Protein AF-0000000076696256 (afdb_homodimer)

pLDDT: mean 85.43, std 20.82, range [29.66, 98.88]

Nearest PDB structures (foldseek):
  5w3t-assembly2_B  TM=3.348E-01  e=4.240E-01  Ralstonia solanacearum
  6h4n-assembly1_x  TM=3.487E-01  e=5.397E-01  Escherichia coli BW25113
  4ckn-assembly2_D  TM=2.784E-01  e=2.057E-01  Leishmania major
  5w40-assembly1_A  TM=2.995E-01  e=5.732E-01  Ralstonia solanacearum
  5haf-assembly1_A  TM=2.345E-01  e=8.742E-01  Salmonella enterica subsp. enterica serovar Typhimurium

Radius of gyration: 21.68 Å; Cα contacts (8 Å, |Δi|>4): 901; chains: 2; bounding box: 63×54×52 Å

Organism: Amanita muscaria (strain Koide BX008) (NCBI:txid946122)

Sequence (458 aa):
MATLDAPAQMPPELQLEQPPTVNNLIAQINDWIIYHLLRTLESDIHYENQLYGPISSFLTSIFPSRRRYMLIPQAIFRRTMSDSEVAEDLANVSIGSTGAFHESRDFAGVEHFKQFPDFVTVKVTPQPGIDRDHHIVCVVEVKRNNDTEAKAVEQMEAYMEQAANLPKREESLRGYLVMGNMVRTFWLQDDGEGVEVKIAEQAFAMSAPGDQFTRELCEISIRNWNYQSMATLDAPAQMPPELQLEQPPTVNNLIAQINDWIIYHLLRTLESDIHYENQLYGPISSFLTSIFPSRRRYMLIPQAIFRRTMSDSEVAEDLANVSIGSTGAFHESRDFAGVEHFKQFPDFVTVKVTPQPGIDRDHHIVCVVEVKRNNDTEAKAVEQMEAYMEQAANLPKREESLRGYLVMGNMVRTFWLQDDGEGVEVKIAEQAFAMSAPGDQFTRELCEISIRNWNYQS

Solvent-accessible surface area (backbone atoms only — not comparable to full-atom values): 25008 Å² total; per-residue (Å²): 128,67,53,58,41,46,81,79,52,87,50,80,76,83,74,79,66,87,62,65,53,57,67,56,47,52,62,64,39,56,42,52,50,51,30,50,35,53,27,52,58,71,31,91,67,87,49,53,47,73,49,36,25,42,48,46,49,48,49,46,51,54,39,41,57,94,56,33,29,38,58,16,51,43,27,77,47,64,56,51,54,55,74,76,60,41,70,80,49,57,93,38,45,51,70,39,44,42,69,29,43,26,78,41,78,78,64,79,68,80,76,77,56,66,40,61,47,49,30,32,35,22,39,56,34,92,47,86,70,57,57,50,43,36,34,38,53,36,39,38,36,77,38,56,47,60,87,55,43,71,61,49,49,52,52,51,50,50,52,48,51,49,50,68,63,39,77,37,46,46,77,65,30,38,32,37,42,33,25,46,54,33,35,33,46,33,32,38,43,70,76,85,88,48,77,42,80,44,67,54,91,60,65,43,52,44,51,35,84,80,23,56,59,60,51,53,53,32,47,50,35,44,77,47,42,66,70,69,126,129,68,54,59,40,46,81,80,52,86,50,79,78,84,75,79,65,86,61,66,54,59,69,58,47,51,62,63,38,56,41,53,50,50,30,50,34,52,27,52,56,71,31,89,68,87,47,52,48,74,49,35,27,44,50,46,48,48,49,46,50,55,40,41,56,93,56,34,30,39,57,17,51,42,26,78,48,64,57,51,54,52,74,77,59,36,69,80,48,53,92,46,39,55,67,38,47,47,70,30,44,28,78,42,75,79,66,78,79,77,70,80,58,68,40,60,49,50,31,32,35,24,38,55,31,91,47,85,70,58,57,50,42,37,33,36,53,35,39,37,37,76,37,59,47,60,88,54,43,70,61,50,48,51,51,51,49,52,52,51,51,48,52,66,66,39,80,38,45,45,78,64,30,38,34,35,42,32,24,47,54,32,36,33,46,32,32,37,42,71,77,86,88,49,78,42,79,44,66,53,90,59,64,43,54,44,50,34,83,80,23,56,61,61,50,52,52,32,48,51,36,43,76,48,44,65,67,71,122

Secondary structure (DSSP, 8-state):
---TTS---PPPPPPP-PPPPHHHHHHHS-HHHHHHHHHHHHS---SGGGGHHHHHHHHHHHS-GGGTEEEEET--B-----HHHHHH--TT-EE-TTS-EEPPTTS-S-GGG-B--SEEEEEE---STT---EEEEEEEEEESSSTTHHHHHHHHHHHHHHHHT-SSEEEEEEEEEEETTEEEEEEEEE-SS-EEEEE-SS-EETTSTT-HHHHHHHHHHHHTTT---/---TTS---PPPPPPP-PPPPHHHHHHHS-HHHHHHHHHHHHS---SGGGGHHHHHHHHHHHS-GGGTEEEEET--EE----HHHHHHS-TT--B-TTS-BPPPTT--S--TTEE--SEEEEEE---STT---EEEEEEEEEESSSTTHHHHHHHHHHHHHHHHT-SSEEEEEEEEEEETTEEEEEEEEE-SS-EEEEE-SS-EETTSTT-HHHHHHHHHHHHTTT---

Foldseek 3Di:
DDDPVDPDDDDDAQDDDQFDDLVVLVVQQDPVLVVVLVVLLVDDDPDQVSNLVSVVSLLCSLQPCSLQKDKDAQDKQAAQDPPVVCVVPVVAQDQDLLRGTHGGPPPVDPCVQIAGQGIWMWHWADDPDDHTHTATLETEHEAQACPPVVVLVVSQQSVVVSVQNGDRYDQFYKYWYHGRQKIKIWTWDDPPVGIHIDTDPDIDGCPDPPNVVSSVSNVSSRVCSNPHD/DDDPVDPDDDDDAQDDDQFDDLVVLVVQQDPVLVVVLVVQLVDDDPDQVSNLVSVVSLLCSLQPCSLQKDKDAQDKQAAQDPPVRCVVQVVAFPQDLLRGGHRHPPPPPPCVQIAGQGIWMWHWADDPDDHTHTATLETEHTAQACPPVVVLVVSVQSVVVSVQNGDRYDQFYKYWYHGRQKIKIWTWDDPPVGIHIDTDPDIDGCPDPPNVVSSVSNVSSRVCSNPRD

Structure (mmCIF, N/CA/C/O backbone):
data_AF-0000000076696256-model_v1
#
loop_
_entity.id
_entity.type
_entity.pdbx_description
1 polymer 'Uncharacterized protein'
#
loop_
_atom_site.group_PDB
_atom_site.id
_atom_site.type_symbol
_atom_site.label_atom_id
_atom_site.label_alt_id
_atom_site.label_comp_id
_atom_site.label_asym_id
_atom_site.label_entity_id
_atom_site.label_seq_id
_atom_site.pdbx_PDB_ins_code
_atom_site.Cartn_x
_atom_site.Cartn_y
_atom_site.Cartn_z
_atom_site.occupancy
_atom_site.B_iso_or_equiv
_atom_site.auth_seq_id
_atom_site.auth_comp_id
_atom_site.auth_asym_id
_atom_site.auth_atom_id
_atom_site.pdbx_PDB_model_num
ATOM 1 N N . MET A 1 1 ? -11.414 -19.406 11.258 1 82.38 1 MET A N 1
ATOM 2 C CA . MET A 1 1 ? -10.461 -18.688 10.422 1 82.38 1 MET A CA 1
ATOM 3 C C . MET A 1 1 ? -11.031 -18.453 9.023 1 82.38 1 MET A C 1
ATOM 5 O O . MET A 1 1 ? -11.539 -19.375 8.398 1 82.38 1 MET A O 1
ATOM 9 N N . ALA A 1 2 ? -11.102 -17.234 8.625 1 88.19 2 ALA A N 1
ATOM 10 C CA . ALA A 1 2 ? -11.656 -16.891 7.316 1 88.19 2 ALA A CA 1
ATOM 11 C C . ALA A 1 2 ? -10.68 -17.219 6.199 1 88.19 2 ALA A C 1
ATOM 13 O O . ALA A 1 2 ? -9.469 -17.047 6.352 1 88.19 2 ALA A O 1
ATOM 14 N N . THR A 1 3 ? -11.188 -17.859 5.203 1 94.94 3 THR A N 1
ATOM 15 C CA . THR A 1 3 ? -10.414 -18.125 4 1 94.94 3 THR A CA 1
ATOM 16 C C . THR A 1 3 ? -11.172 -17.672 2.754 1 94.94 3 THR A C 1
ATOM 18 O O . THR A 1 3 ? -12.383 -17.422 2.811 1 94.94 3 THR A O 1
ATOM 21 N N . LEU A 1 4 ? -10.469 -17.562 1.637 1 95.62 4 LEU A N 1
ATOM 22 C CA . LEU A 1 4 ? -11.094 -17.047 0.422 1 95.62 4 LEU A CA 1
ATOM 23 C C . LEU A 1 4 ? -12.016 -18.078 -0.198 1 95.62 4 LEU A C 1
ATOM 25 O O . LEU A 1 4 ? -12.914 -17.734 -0.978 1 95.62 4 LEU A O 1
ATOM 29 N N . ASP A 1 5 ? -11.844 -19.328 0.093 1 95.19 5 ASP A N 1
ATOM 30 C CA . ASP A 1 5 ? -12.617 -20.375 -0.557 1 95.19 5 ASP A CA 1
ATOM 31 C C . ASP A 1 5 ? -13.859 -20.719 0.259 1 95.19 5 ASP A C 1
ATOM 33 O O . ASP A 1 5 ? -14.555 -21.703 -0.037 1 95.19 5 ASP A O 1
ATOM 37 N N . ALA A 1 6 ? -14.078 -20.047 1.334 1 93.44 6 ALA A N 1
ATOM 38 C CA . ALA A 1 6 ? -15.281 -20.219 2.146 1 93.44 6 ALA A CA 1
ATOM 39 C C . ALA A 1 6 ? -16.234 -19.031 1.953 1 93.44 6 ALA A C 1
ATOM 41 O O . ALA A 1 6 ? -15.812 -17.938 1.563 1 93.44 6 ALA A O 1
ATOM 42 N N . PRO A 1 7 ? -17.5 -19.266 2.148 1 90.75 7 PRO A N 1
ATOM 43 C CA . PRO A 1 7 ? -18.422 -18.125 2.094 1 90.75 7 PRO A CA 1
ATOM 44 C C . PRO A 1 7 ? -18.016 -17 3.035 1 90.75 7 PRO A C 1
ATOM 46 O O . PRO A 1 7 ? -17.547 -17.25 4.148 1 90.75 7 PRO A O 1
ATOM 49 N N . ALA A 1 8 ? -18.203 -15.883 2.545 1 89.56 8 ALA A N 1
ATOM 50 C CA . ALA A 1 8 ? -17.844 -14.719 3.346 1 89.56 8 ALA A CA 1
ATOM 51 C C . ALA A 1 8 ? -18.656 -14.672 4.641 1 89.56 8 ALA A C 1
ATOM 53 O O . ALA A 1 8 ? -19.891 -14.773 4.621 1 89.56 8 ALA A O 1
ATOM 54 N N . GLN A 1 9 ? -17.938 -14.562 5.695 1 91.06 9 GLN A N 1
ATOM 55 C CA . GLN A 1 9 ? -18.562 -14.406 7.004 1 91.06 9 GLN A CA 1
ATOM 56 C C . GLN A 1 9 ? -18.25 -13.039 7.609 1 91.06 9 GLN A C 1
ATOM 58 O O . GLN A 1 9 ? -17.094 -12.602 7.578 1 91.06 9 GLN A O 1
ATOM 63 N N . MET A 1 10 ? -19.297 -12.445 8.117 1 94.62 10 MET A N 1
ATOM 64 C CA . MET A 1 10 ? -19.078 -11.164 8.781 1 94.62 10 MET A CA 1
ATOM 65 C C . MET A 1 10 ? -18.047 -11.297 9.891 1 94.62 10 MET A C 1
ATOM 67 O O . MET A 1 10 ? -18.125 -12.188 10.734 1 94.62 10 MET A O 1
ATOM 71 N N . PRO A 1 11 ? -17.094 -10.414 9.812 1 95.31 11 PRO A N 1
ATOM 72 C CA . PRO A 1 11 ? -16.094 -10.469 10.891 1 95.31 11 PRO A CA 1
ATOM 73 C C . PRO A 1 11 ? -16.641 -9.93 12.219 1 95.31 11 PRO A C 1
ATOM 75 O O . PRO A 1 11 ? -17.625 -9.203 12.234 1 95.31 11 PRO A O 1
ATOM 78 N N . PRO A 1 12 ? -15.977 -10.336 13.32 1 93.56 12 PRO A N 1
ATOM 79 C CA . PRO A 1 12 ? -16.375 -9.758 14.602 1 93.56 12 PRO A CA 1
ATOM 80 C C . PRO A 1 12 ? -16.219 -8.242 14.641 1 93.56 12 PRO A C 1
ATOM 82 O O . PRO A 1 12 ? -15.43 -7.68 13.875 1 93.56 12 PRO A O 1
ATOM 85 N N . GLU A 1 13 ? -16.984 -7.633 15.484 1 94.31 13 GLU A N 1
ATOM 86 C CA . GLU A 1 13 ? -16.859 -6.191 15.68 1 94.31 13 GLU A CA 1
ATOM 87 C C . GLU A 1 13 ? -15.469 -5.824 16.203 1 94.31 13 GLU A C 1
ATOM 89 O O . GLU A 1 13 ? -14.844 -6.605 16.922 1 94.31 13 GLU A O 1
ATOM 94 N N . LEU A 1 14 ? -15.078 -4.676 15.789 1 96.5 14 LEU A N 1
ATOM 95 C CA . LEU A 1 14 ? -13.805 -4.172 16.297 1 96.5 14 LEU A CA 1
ATOM 96 C C . LEU A 1 14 ? -13.875 -3.98 17.812 1 96.5 14 LEU A C 1
ATOM 98 O O . LEU A 1 14 ? -14.734 -3.256 18.312 1 96.5 14 LEU A O 1
ATOM 102 N N . GLN A 1 15 ? -13 -4.613 18.484 1 95.75 15 GLN A N 1
ATOM 103 C CA . GLN A 1 15 ? -12.961 -4.457 19.938 1 95.75 15 GLN A CA 1
ATOM 104 C C . GLN A 1 15 ? -12.359 -3.109 20.328 1 95.75 15 GLN A C 1
ATOM 106 O O . GLN A 1 15 ? -11.289 -2.738 19.859 1 95.75 15 GLN A O 1
ATOM 111 N N . LEU A 1 16 ? -13.086 -2.441 21.188 1 96.69 16 LEU A N 1
ATOM 112 C CA . LEU A 1 16 ? -12.555 -1.174 21.688 1 96.69 16 LEU A CA 1
ATOM 113 C C . LEU A 1 16 ? -11.32 -1.399 22.547 1 96.69 16 LEU A C 1
ATOM 115 O O . LEU A 1 16 ? -11.273 -2.342 23.344 1 96.69 16 LEU A O 1
ATOM 119 N N . GLU A 1 17 ? -10.312 -0.652 22.297 1 97.12 17 GLU A N 1
ATOM 120 C CA . GLU A 1 17 ? -9.102 -0.668 23.109 1 97.12 17 GLU A CA 1
ATOM 121 C C . GLU A 1 17 ? -8.625 0.749 23.422 1 97.12 17 GLU A C 1
ATOM 123 O O . GLU A 1 17 ? -9.016 1.701 22.75 1 97.12 17 GLU A O 1
ATOM 128 N N . GLN A 1 18 ? -7.953 0.871 24.578 1 98.12 18 GLN A N 1
ATOM 129 C CA . GLN A 1 18 ? -7.293 2.146 24.844 1 98.12 18 GLN A CA 1
ATOM 130 C C . GLN A 1 18 ? -6.27 2.461 23.75 1 98.12 18 GLN A C 1
ATOM 132 O O . GLN A 1 18 ? -5.344 1.681 23.516 1 98.12 18 GLN A O 1
ATOM 137 N N . PRO A 1 19 ? -6.449 3.5 23.078 1 98.06 19 PRO A N 1
ATOM 138 C CA . PRO A 1 19 ? -5.457 3.838 22.047 1 98.06 19 PRO A CA 1
ATOM 139 C C . PRO A 1 19 ? -4.062 4.051 22.641 1 98.06 19 PRO A C 1
ATOM 141 O O . PRO A 1 19 ? -3.926 4.426 23.797 1 98.06 19 PRO A O 1
ATOM 144 N N . PRO A 1 20 ? -3.072 3.809 21.891 1 98.38 20 PRO A N 1
ATOM 145 C CA . PRO A 1 20 ? -1.717 4.148 22.328 1 98.38 20 PRO A CA 1
ATOM 146 C C . PRO A 1 20 ? -1.479 5.652 22.391 1 98.38 20 PRO A C 1
ATOM 148 O O . PRO A 1 20 ? -2.258 6.434 21.844 1 98.38 20 PRO A O 1
ATOM 151 N N . THR A 1 21 ? -0.471 5.992 23.203 1 98.38 21 THR A N 1
ATOM 152 C CA . THR A 1 21 ? 0.003 7.367 23.078 1 98.38 21 THR A CA 1
ATOM 153 C C . THR A 1 21 ? 0.728 7.578 21.75 1 98.38 21 THR A C 1
ATOM 155 O O . THR A 1 21 ? 1.11 6.617 21.094 1 98.38 21 THR A O 1
ATOM 158 N N . VAL A 1 22 ? 0.918 8.781 21.375 1 98.31 22 VAL A N 1
ATOM 159 C CA . VAL A 1 22 ? 1.646 9.117 20.156 1 98.31 22 VAL A CA 1
ATOM 160 C C . VAL A 1 22 ? 3.039 8.492 20.188 1 98.31 22 VAL A C 1
ATOM 162 O O . VAL A 1 22 ? 3.457 7.824 19.234 1 98.31 22 VAL A O 1
ATOM 165 N N . ASN A 1 23 ? 3.713 8.609 21.312 1 97.44 23 ASN A N 1
ATOM 166 C CA . ASN A 1 23 ? 5.062 8.078 21.453 1 97.44 23 ASN A CA 1
ATOM 167 C C . ASN A 1 23 ? 5.082 6.559 21.344 1 97.44 23 ASN A C 1
ATOM 169 O O . ASN A 1 23 ? 5.992 5.988 20.734 1 97.44 23 ASN A O 1
ATOM 173 N N . ASN A 1 24 ? 4.09 5.914 21.922 1 97.81 24 ASN A N 1
ATOM 174 C CA . ASN A 1 24 ? 4.012 4.461 21.844 1 97.81 24 ASN A CA 1
ATOM 175 C C . ASN A 1 24 ? 3.783 3.984 20.406 1 97.81 24 ASN A C 1
ATOM 177 O O . ASN A 1 24 ? 4.34 2.967 20 1 97.81 24 ASN A O 1
ATOM 181 N N . LEU A 1 25 ? 2.969 4.73 19.688 1 98.25 25 LEU A N 1
ATOM 182 C CA . LEU A 1 25 ? 2.707 4.352 18.297 1 98.25 25 LEU A CA 1
ATOM 183 C C . LEU A 1 25 ? 3.947 4.551 17.438 1 98.25 25 LEU A C 1
ATOM 185 O O . LEU A 1 25 ? 4.277 3.697 16.609 1 98.25 25 LEU A O 1
ATOM 189 N N . ILE A 1 26 ? 4.648 5.656 17.656 1 97.88 26 ILE A N 1
ATOM 190 C CA . ILE A 1 26 ? 5.891 5.898 16.938 1 97.88 26 ILE A CA 1
ATOM 191 C C . ILE A 1 26 ? 6.883 4.777 17.234 1 97.88 26 ILE A C 1
ATOM 193 O O . ILE A 1 26 ? 7.559 4.289 16.312 1 97.88 26 ILE A O 1
ATOM 197 N N . ALA A 1 27 ? 6.91 4.32 18.438 1 96.81 27 ALA A N 1
ATOM 198 C CA . ALA A 1 27 ? 7.852 3.291 18.859 1 96.81 27 ALA A CA 1
ATOM 199 C C . ALA A 1 27 ? 7.543 1.954 18.203 1 96.81 27 ALA A C 1
ATOM 201 O O . ALA A 1 27 ? 8.383 1.051 18.188 1 96.81 27 ALA A O 1
ATOM 202 N N . GLN A 1 28 ? 6.352 1.831 17.672 1 96.38 28 GLN A N 1
ATOM 203 C CA . GLN A 1 28 ? 5.953 0.58 17.031 1 96.38 28 GLN A CA 1
ATOM 204 C C . GLN A 1 28 ? 6.383 0.543 15.578 1 96.38 28 GLN A C 1
ATOM 206 O O . GLN A 1 28 ? 6.34 -0.51 14.938 1 96.38 28 GLN A O 1
ATOM 211 N N . ILE A 1 29 ? 6.742 1.688 15 1 97.62 29 ILE A N 1
ATOM 212 C CA . ILE A 1 29 ? 7.254 1.702 13.633 1 97.62 29 ILE A CA 1
ATOM 213 C C . ILE A 1 29 ? 8.625 1.035 13.586 1 97.62 29 ILE A C 1
ATOM 215 O O . ILE A 1 29 ? 9.547 1.44 14.305 1 97.62 29 ILE A O 1
ATOM 219 N N . ASN A 1 30 ? 8.773 -0.008 12.789 1 97.12 30 ASN A N 1
ATOM 220 C CA . ASN A 1 30 ? 10.07 -0.683 12.703 1 97.12 30 ASN A CA 1
ATOM 221 C C . ASN A 1 30 ? 11.18 0.28 12.289 1 97.12 30 ASN A C 1
ATOM 223 O O . ASN A 1 30 ? 11 1.076 11.367 1 97.12 30 ASN A O 1
ATOM 227 N N . ASP A 1 31 ? 12.32 0.138 12.852 1 96.94 31 ASP A N 1
ATOM 228 C CA . ASP A 1 31 ? 13.461 1.018 12.594 1 96.94 31 ASP A CA 1
ATOM 229 C C . ASP A 1 31 ? 13.828 1.018 11.117 1 96.94 31 ASP A C 1
ATOM 231 O O . ASP A 1 31 ? 14.188 2.059 10.555 1 96.94 31 ASP A O 1
ATOM 235 N N . TRP A 1 32 ? 13.68 -0.091 10.531 1 96.88 32 TRP A N 1
ATOM 236 C CA . TRP A 1 32 ? 14.141 -0.181 9.148 1 96.88 32 TRP A CA 1
ATOM 237 C C . TRP A 1 32 ? 13.258 0.642 8.227 1 96.88 32 TRP A C 1
ATOM 239 O O . TRP A 1 32 ? 13.711 1.121 7.18 1 96.88 32 TRP A O 1
ATOM 249 N N . ILE A 1 33 ? 11.977 0.777 8.562 1 97.62 33 ILE A N 1
ATOM 250 C CA . ILE A 1 33 ? 11.039 1.557 7.754 1 97.62 33 ILE A CA 1
ATOM 251 C C . ILE A 1 33 ? 11.438 3.029 7.781 1 97.62 33 ILE A C 1
ATOM 253 O O . ILE A 1 33 ? 11.469 3.691 6.738 1 97.62 33 ILE A O 1
ATOM 257 N N . ILE A 1 34 ? 11.797 3.537 8.984 1 97.44 34 ILE A N 1
ATOM 258 C CA . ILE A 1 34 ? 12.25 4.918 9.133 1 97.44 34 ILE A CA 1
ATOM 259 C C . ILE A 1 34 ? 13.562 5.113 8.375 1 97.44 34 ILE A C 1
ATOM 261 O O . ILE A 1 34 ? 13.703 6.07 7.609 1 97.44 34 ILE A O 1
ATOM 265 N N . TYR A 1 35 ? 14.445 4.223 8.547 1 96.69 35 TYR A N 1
ATOM 266 C CA . TYR A 1 35 ? 15.75 4.285 7.887 1 96.69 35 TYR A CA 1
ATOM 267 C C . TYR A 1 35 ? 15.586 4.289 6.371 1 96.69 35 TYR A C 1
ATOM 269 O O . TYR A 1 35 ? 16.188 5.113 5.68 1 96.69 35 TYR A O 1
ATOM 277 N N . HIS A 1 36 ? 14.805 3.359 5.906 1 96.12 36 HIS A N 1
ATOM 278 C CA . HIS A 1 36 ? 14.633 3.199 4.465 1 96.12 36 HIS A CA 1
ATOM 279 C C . HIS A 1 36 ? 13.977 4.43 3.85 1 96.12 36 HIS A C 1
ATOM 281 O O . HIS A 1 36 ? 14.359 4.867 2.764 1 96.12 36 HIS A O 1
ATOM 287 N N . LEU A 1 37 ? 12.961 4.98 4.527 1 96.12 37 LEU A N 1
ATOM 288 C CA . LEU A 1 37 ? 12.32 6.203 4.055 1 96.12 37 LEU A CA 1
ATOM 289 C C . LEU A 1 37 ? 13.328 7.352 3.994 1 96.12 37 LEU A C 1
ATOM 291 O O . LEU A 1 37 ? 13.453 8.016 2.963 1 96.12 37 LEU A O 1
ATOM 295 N N . LEU A 1 38 ? 14.094 7.539 5.039 1 94.94 38 LEU A N 1
ATOM 296 C CA . LEU A 1 38 ? 15.07 8.617 5.102 1 94.94 38 LEU A CA 1
ATOM 297 C C . LEU A 1 38 ? 16.125 8.461 4.004 1 94.94 38 LEU A C 1
ATOM 299 O O . LEU A 1 38 ? 16.438 9.422 3.305 1 94.94 38 LEU A O 1
ATOM 303 N N . ARG A 1 39 ? 16.562 7.285 3.85 1 93.5 39 ARG A N 1
ATOM 304 C CA . ARG A 1 39 ? 17.594 7.039 2.846 1 93.5 39 ARG A CA 1
ATOM 305 C C . ARG A 1 39 ? 17.047 7.262 1.438 1 93.5 39 ARG A C 1
ATOM 307 O O . ARG A 1 39 ? 17.766 7.766 0.566 1 93.5 39 ARG A O 1
ATOM 314 N N . THR A 1 40 ? 15.844 6.828 1.216 1 93 40 THR A N 1
ATOM 315 C CA . THR A 1 40 ? 15.227 7.051 -0.088 1 93 40 THR A CA 1
ATOM 316 C C . THR A 1 40 ? 15.094 8.547 -0.375 1 93 40 THR A C 1
ATOM 318 O O . THR A 1 40 ? 15.398 9 -1.48 1 93 40 THR A O 1
ATOM 321 N N . LEU A 1 41 ? 14.734 9.305 0.605 1 90.12 41 LEU A N 1
ATOM 322 C CA . LEU A 1 41 ? 14.562 10.75 0.449 1 90.12 41 LEU A CA 1
ATOM 323 C C . LEU A 1 41 ? 15.891 11.43 0.161 1 90.12 41 LEU A C 1
ATOM 325 O O . LEU A 1 41 ? 15.93 12.477 -0.494 1 90.12 41 LEU A O 1
ATOM 329 N N . GLU A 1 42 ? 16.906 10.883 0.628 1 88.94 42 GLU A N 1
ATOM 330 C CA . GLU A 1 42 ? 18.25 11.438 0.451 1 88.94 42 GLU A CA 1
ATOM 331 C C . GLU A 1 42 ? 18.828 11.055 -0.904 1 88.94 42 GLU A C 1
ATOM 333 O O . GLU A 1 42 ? 19.812 11.656 -1.358 1 88.94 42 GLU A O 1
ATOM 338 N N . SER A 1 43 ? 18.219 10.07 -1.415 1 86.44 43 SER A N 1
ATOM 339 C CA . SER A 1 43 ? 18.734 9.57 -2.684 1 86.44 43 SER A CA 1
ATOM 340 C C . SER A 1 43 ? 18.266 10.43 -3.852 1 86.44 43 SER A C 1
ATOM 342 O O . SER A 1 43 ? 17.438 11.32 -3.678 1 86.44 43 SER A O 1
ATOM 344 N N . ASP A 1 44 ? 18.938 10.25 -4.965 1 80.12 44 ASP A N 1
ATOM 345 C CA . ASP A 1 44 ? 18.516 10.93 -6.184 1 80.12 44 ASP A CA 1
ATOM 346 C C . ASP A 1 44 ? 17.297 10.258 -6.789 1 80.12 44 ASP A C 1
ATOM 348 O O . ASP A 1 44 ? 17.422 9.32 -7.586 1 80.12 44 ASP A O 1
ATOM 352 N N . ILE A 1 45 ? 16.156 10.75 -6.41 1 82.44 45 ILE A N 1
ATOM 353 C CA . ILE A 1 45 ? 14.891 10.188 -6.875 1 82.44 45 ILE A CA 1
ATOM 354 C C . ILE A 1 45 ? 14.594 10.688 -8.281 1 82.44 45 ILE A C 1
ATOM 356 O O . ILE A 1 45 ? 14.461 11.891 -8.508 1 82.44 45 ILE A O 1
ATOM 360 N N . HIS A 1 46 ? 14.438 9.797 -9.219 1 79.56 46 HIS A N 1
ATOM 361 C CA . HIS A 1 46 ? 14.164 10.148 -10.609 1 79.56 46 HIS A CA 1
ATOM 362 C C . HIS A 1 46 ? 12.688 9.984 -10.938 1 79.56 46 HIS A C 1
ATOM 364 O O . HIS A 1 46 ? 12.156 10.695 -11.797 1 79.56 46 HIS A O 1
ATOM 370 N N . TYR A 1 47 ? 12.156 9 -10.266 1 82.62 47 TYR A N 1
ATOM 371 C CA . TYR A 1 47 ? 10.742 8.711 -10.492 1 82.62 47 TYR A CA 1
ATOM 372 C C . TYR A 1 47 ? 9.953 8.797 -9.195 1 82.62 47 TYR A C 1
ATOM 374 O O . TYR A 1 47 ? 10.367 8.25 -8.172 1 82.62 47 TYR A O 1
ATOM 382 N N . GLU A 1 48 ? 8.867 9.406 -9.281 1 89.94 48 GLU A N 1
ATOM 383 C CA . GLU A 1 48 ? 7.992 9.57 -8.125 1 89.94 48 GLU A CA 1
ATOM 384 C C . GLU A 1 48 ? 7.613 8.219 -7.527 1 89.94 48 GLU A C 1
ATOM 386 O O . GLU A 1 48 ? 7.527 8.078 -6.305 1 89.94 48 GLU A O 1
ATOM 391 N N . ASN A 1 49 ? 7.492 7.23 -8.359 1 89.38 49 ASN A N 1
ATOM 392 C CA . ASN A 1 49 ? 7.07 5.895 -7.953 1 89.38 49 ASN A CA 1
ATOM 393 C C . ASN A 1 49 ? 8.086 5.25 -7.016 1 89.38 49 ASN A C 1
ATOM 395 O O . ASN A 1 49 ? 7.762 4.309 -6.293 1 89.38 49 ASN A O 1
ATOM 399 N N . GLN A 1 50 ? 9.305 5.758 -6.973 1 90.88 50 GLN A N 1
ATOM 400 C CA . GLN A 1 50 ? 10.336 5.227 -6.09 1 90.88 50 GLN A CA 1
ATOM 401 C C . GLN A 1 50 ? 10.016 5.535 -4.629 1 90.88 50 GLN A C 1
ATOM 403 O O . GLN A 1 50 ? 10.578 4.918 -3.721 1 90.88 50 GLN A O 1
ATOM 408 N N . LEU A 1 51 ? 9.117 6.492 -4.453 1 94.69 51 LEU A N 1
ATOM 409 C CA . LEU A 1 51 ? 8.75 6.891 -3.098 1 94.69 51 LEU A CA 1
ATOM 410 C C . LEU A 1 51 ? 7.551 6.098 -2.598 1 94.69 51 LEU A C 1
ATOM 412 O O . LEU A 1 51 ? 7.258 6.094 -1.4 1 94.69 51 LEU A O 1
ATOM 416 N N . TYR A 1 52 ? 6.895 5.371 -3.471 1 96.12 52 TYR A N 1
ATOM 417 C CA . TYR A 1 52 ? 5.617 4.762 -3.111 1 96.12 52 TYR A CA 1
ATOM 418 C C . TYR A 1 52 ? 5.816 3.633 -2.105 1 96.12 52 TYR A C 1
ATOM 420 O O . TYR A 1 52 ? 5.059 3.514 -1.14 1 96.12 52 TYR A O 1
ATOM 428 N N . GLY A 1 53 ? 6.801 2.811 -2.287 1 97.38 53 GLY A N 1
ATOM 429 C CA . GLY A 1 53 ? 7.074 1.737 -1.343 1 97.38 53 GLY A CA 1
ATOM 430 C C . GLY A 1 53 ? 7.379 2.236 0.057 1 97.38 53 GLY A C 1
ATOM 431 O O . GLY A 1 53 ? 6.672 1.9 1.009 1 97.38 53 GLY A O 1
ATOM 432 N N . PRO A 1 54 ? 8.414 3.109 0.179 1 97.19 54 PRO A N 1
ATOM 433 C CA . PRO A 1 54 ? 8.773 3.641 1.496 1 97.19 54 PRO A CA 1
ATOM 434 C C . PRO A 1 54 ? 7.621 4.375 2.172 1 97.19 54 PRO A C 1
ATOM 436 O O . PRO A 1 54 ? 7.383 4.188 3.367 1 97.19 54 PRO A O 1
ATOM 439 N N . ILE A 1 55 ? 6.844 5.105 1.415 1 97.88 55 ILE A N 1
ATOM 440 C CA . ILE A 1 55 ? 5.75 5.871 1.998 1 97.88 55 ILE A CA 1
ATOM 441 C C . ILE A 1 55 ? 4.609 4.93 2.383 1 97.88 55 ILE A C 1
ATOM 443 O O . ILE A 1 55 ? 4.012 5.074 3.453 1 97.88 55 ILE A O 1
ATOM 447 N N . SER A 1 56 ? 4.352 3.965 1.537 1 98.06 56 SER A N 1
ATOM 448 C CA . SER A 1 56 ? 3.316 2.986 1.847 1 98.06 56 SER A CA 1
ATOM 449 C C . SER A 1 56 ? 3.639 2.227 3.129 1 98.06 56 SER A C 1
ATOM 451 O O . SER A 1 56 ? 2.771 2.055 3.988 1 98.06 56 SER A O 1
ATOM 453 N N . SER A 1 57 ? 4.859 1.78 3.266 1 98.31 57 SER A N 1
ATOM 454 C CA . SER A 1 57 ? 5.266 1.044 4.457 1 98.31 57 SER A CA 1
ATOM 455 C C . SER A 1 57 ? 5.195 1.924 5.703 1 98.31 57 SER A C 1
ATOM 457 O O . SER A 1 57 ? 4.793 1.464 6.773 1 98.31 57 SER A O 1
ATOM 459 N N . PHE A 1 58 ? 5.598 3.188 5.516 1 98.69 58 PHE A N 1
ATOM 460 C CA . PHE A 1 58 ? 5.547 4.156 6.605 1 98.69 58 PHE A CA 1
ATOM 461 C C . PHE A 1 58 ? 4.109 4.387 7.059 1 98.69 58 PHE A C 1
ATOM 463 O O . PHE A 1 58 ? 3.805 4.281 8.25 1 98.69 58 PHE A O 1
ATOM 470 N N . LEU A 1 59 ? 3.184 4.574 6.172 1 98.81 59 LEU A N 1
ATOM 471 C CA . LEU A 1 59 ? 1.779 4.812 6.488 1 98.81 59 LEU A CA 1
ATOM 472 C C . LEU A 1 59 ? 1.142 3.57 7.102 1 98.81 59 LEU A C 1
ATOM 474 O O . LEU A 1 59 ? 0.422 3.666 8.102 1 98.81 59 LEU A O 1
ATOM 478 N N . THR A 1 60 ? 1.432 2.41 6.57 1 98.56 60 THR A N 1
ATOM 479 C CA . THR A 1 60 ? 0.822 1.181 7.066 1 98.56 60 THR A CA 1
ATOM 480 C C . THR A 1 60 ? 1.298 0.872 8.484 1 98.56 60 THR A C 1
ATOM 482 O O . THR A 1 60 ? 0.572 0.257 9.266 1 98.56 60 THR A O 1
ATOM 485 N N . SER A 1 61 ? 2.494 1.339 8.812 1 98.31 61 SER A N 1
ATOM 486 C CA . SER A 1 61 ? 3.008 1.14 10.164 1 98.31 61 SER A CA 1
ATOM 487 C C . SER A 1 61 ? 2.254 1.997 11.18 1 98.31 61 SER A C 1
ATOM 489 O O . SER A 1 61 ? 2.119 1.619 12.344 1 98.31 61 SER A O 1
ATOM 491 N N . ILE A 1 62 ? 1.771 3.078 10.727 1 98.75 62 ILE A N 1
ATOM 492 C CA . ILE A 1 62 ? 1.104 4.047 11.594 1 98.75 62 ILE A CA 1
ATOM 493 C C . ILE A 1 62 ? -0.391 3.742 11.648 1 98.75 62 ILE A C 1
ATOM 495 O O . ILE A 1 62 ? -1.043 3.992 12.672 1 98.75 62 ILE A O 1
ATOM 499 N N . PHE A 1 63 ? -0.956 3.211 10.578 1 98.75 63 PHE A N 1
ATOM 500 C CA . PHE A 1 63 ? -2.363 2.861 10.438 1 98.75 63 PHE A CA 1
ATOM 501 C C . PHE A 1 63 ? -2.537 1.352 10.32 1 98.75 63 PHE A C 1
ATOM 503 O O . PHE A 1 63 ? -2.691 0.825 9.211 1 98.75 63 PHE A O 1
ATOM 510 N N . PRO A 1 64 ? -2.568 0.667 11.406 1 98 64 PRO A N 1
ATOM 511 C CA . PRO A 1 64 ? -2.475 -0.795 11.391 1 98 64 PRO A CA 1
ATOM 512 C C . PRO A 1 64 ? -3.783 -1.464 10.969 1 98 64 PRO A C 1
ATOM 514 O O . PRO A 1 64 ? -4.859 -1.038 11.391 1 98 64 PRO A O 1
ATOM 517 N N . SER A 1 65 ? -3.697 -2.514 10.273 1 97.5 65 SER A N 1
ATOM 518 C CA . SER A 1 65 ? -4.852 -3.26 9.781 1 97.5 65 SER A CA 1
ATOM 519 C C . SER A 1 65 ? -5.652 -3.861 10.938 1 97.5 65 SER A C 1
ATOM 521 O O . SER A 1 65 ? -6.871 -4.004 10.844 1 97.5 65 SER A 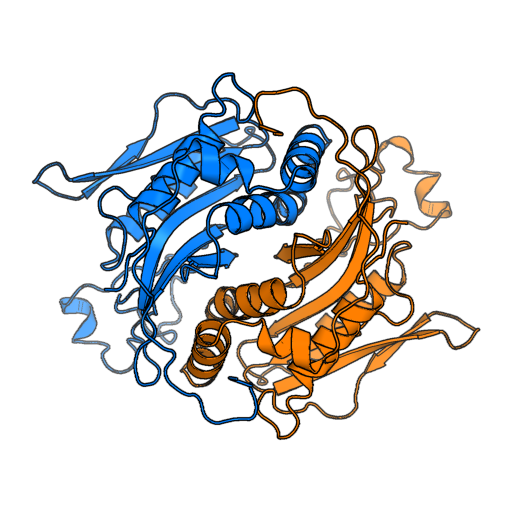O 1
ATOM 523 N N . ARG A 1 66 ? -4.949 -4.184 12.039 1 96.38 66 ARG A N 1
ATOM 524 C CA . ARG A 1 66 ? -5.66 -4.773 13.172 1 96.38 66 ARG A CA 1
ATOM 525 C C . ARG A 1 66 ? -6.723 -3.816 13.711 1 96.38 66 ARG A C 1
ATOM 527 O O . ARG A 1 66 ? -7.633 -4.23 14.43 1 96.38 66 ARG A O 1
ATOM 534 N N . ARG A 1 67 ? -6.559 -2.559 13.375 1 98.12 67 ARG A N 1
ATOM 535 C CA . ARG A 1 67 ? -7.531 -1.551 13.789 1 98.12 67 ARG A CA 1
ATOM 536 C C . ARG A 1 67 ? -8.422 -1.145 12.617 1 98.12 67 ARG A C 1
ATOM 538 O O . ARG A 1 67 ? -9.031 -0.073 12.641 1 98.12 67 ARG A O 1
ATOM 545 N N . ARG A 1 68 ? -8.398 -1.924 11.523 1 98.12 68 ARG A N 1
ATOM 546 C CA . ARG A 1 68 ? -9.273 -1.835 10.359 1 98.12 68 ARG A CA 1
ATOM 547 C C . ARG A 1 68 ? -8.922 -0.625 9.5 1 98.12 68 ARG A C 1
ATOM 549 O O . ARG A 1 68 ? -9.797 -0.038 8.852 1 98.12 68 ARG A O 1
ATOM 556 N N . TYR A 1 69 ? -7.699 -0.189 9.617 1 98.62 69 TYR A N 1
ATOM 557 C CA . TYR A 1 69 ? -7.203 0.765 8.633 1 98.62 69 TYR A CA 1
ATOM 558 C C . TYR A 1 69 ? -6.867 0.069 7.316 1 98.62 69 TYR A C 1
ATOM 560 O O . TYR A 1 69 ? -6.395 -1.07 7.312 1 98.62 69 TYR A O 1
ATOM 568 N N . MET A 1 70 ? -7.133 0.72 6.25 1 98.56 70 MET A N 1
ATOM 569 C CA . MET A 1 70 ? -6.73 0.272 4.918 1 98.56 70 MET A CA 1
ATOM 570 C C . MET A 1 70 ? -6.125 1.421 4.117 1 98.56 70 MET A C 1
ATOM 572 O O . MET A 1 70 ? -6.703 2.508 4.047 1 98.56 70 MET A O 1
ATOM 576 N N . LEU A 1 71 ? -4.918 1.213 3.666 1 98.62 71 LEU A N 1
ATOM 577 C CA . LEU A 1 71 ? -4.301 2.154 2.74 1 98.62 71 LEU A CA 1
ATOM 578 C C . LEU A 1 71 ? -4.695 1.842 1.301 1 98.62 71 LEU A C 1
ATOM 580 O O . LEU A 1 71 ? -4.574 0.699 0.853 1 98.62 71 LEU A O 1
ATOM 584 N N . ILE A 1 72 ? -5.18 2.781 0.615 1 97.69 72 ILE A N 1
ATOM 585 C CA . ILE A 1 72 ? -5.598 2.633 -0.774 1 97.69 72 ILE A CA 1
ATOM 586 C C . ILE A 1 72 ? -4.656 3.418 -1.685 1 97.69 72 ILE A C 1
ATOM 588 O O . ILE A 1 72 ? -4.707 4.648 -1.726 1 97.69 72 ILE A O 1
ATOM 592 N N . PRO A 1 73 ? -3.795 2.729 -2.396 1 96 73 PRO A N 1
ATOM 593 C CA . PRO A 1 73 ? -3.031 3.449 -3.42 1 96 73 PRO A CA 1
ATOM 594 C C . PRO A 1 73 ? -3.889 3.861 -4.613 1 96 73 PRO A C 1
ATOM 596 O O . PRO A 1 73 ? -4.816 3.141 -4.992 1 96 73 PRO A O 1
ATOM 599 N N . GLN A 1 74 ? -3.676 5.027 -5.113 1 91.75 74 GLN A N 1
ATOM 600 C CA . GLN A 1 74 ? -4.379 5.543 -6.285 1 91.75 74 GLN A CA 1
ATOM 601 C C . GLN A 1 74 ? -5.895 5.488 -6.082 1 91.75 74 GLN A C 1
ATOM 603 O O . GLN A 1 74 ? -6.621 4.977 -6.938 1 91.75 74 GLN A O 1
ATOM 608 N N . ALA A 1 75 ? -6.289 5.973 -4.977 1 89.94 75 ALA A N 1
ATOM 609 C CA . ALA A 1 75 ? -7.707 5.957 -4.633 1 89.94 75 ALA A CA 1
ATOM 610 C C . ALA A 1 75 ? -8.516 6.805 -5.613 1 89.94 75 ALA A C 1
ATOM 612 O O . ALA A 1 75 ? -8.008 7.777 -6.168 1 89.94 75 ALA A O 1
ATOM 613 N N . ILE A 1 76 ? -9.727 6.492 -5.703 1 83.06 76 ILE A N 1
ATOM 614 C CA . ILE A 1 76 ? -10.609 7.25 -6.586 1 83.06 76 ILE A CA 1
ATOM 615 C C . ILE A 1 76 ? -11.508 8.172 -5.758 1 83.06 76 ILE A C 1
ATOM 617 O O . ILE A 1 76 ? -12.242 7.703 -4.887 1 83.06 76 ILE A O 1
ATOM 621 N N . PHE A 1 77 ? -11.32 9.461 -6.023 1 77.88 77 PHE A N 1
ATOM 622 C CA . PHE A 1 77 ? -12.273 10.43 -5.508 1 77.88 77 PHE A CA 1
ATOM 623 C C . PHE A 1 77 ? -13.289 10.812 -6.578 1 77.88 77 PHE A C 1
ATOM 625 O O . PHE A 1 77 ? -12.914 11.297 -7.648 1 77.88 77 PHE A O 1
ATOM 632 N N . ARG A 1 78 ? -14.547 10.391 -6.371 1 67.75 78 ARG A N 1
ATOM 633 C CA . ARG A 1 78 ? -15.562 10.75 -7.355 1 67.75 78 ARG A CA 1
ATOM 634 C C . ARG A 1 78 ? -16.5 11.828 -6.816 1 67.75 78 ARG A C 1
ATOM 636 O O . ARG A 1 78 ? -16.766 11.875 -5.613 1 67.75 78 ARG A O 1
ATOM 643 N N . ARG A 1 79 ? -16.781 12.758 -7.715 1 52.41 79 ARG A N 1
ATOM 644 C CA . ARG A 1 79 ? -17.719 13.812 -7.34 1 52.41 79 ARG A CA 1
ATOM 645 C C . ARG A 1 79 ? -19.094 13.234 -7 1 52.41 79 ARG A C 1
ATOM 647 O O . ARG A 1 79 ? -19.578 12.328 -7.684 1 52.41 79 ARG A O 1
ATOM 654 N N . THR A 1 80 ? -19.562 13.516 -5.742 1 45.47 80 THR A N 1
ATOM 655 C CA . THR A 1 80 ? -20.938 13.203 -5.367 1 45.47 80 THR A CA 1
ATOM 656 C C . THR A 1 80 ? -21.922 13.867 -6.324 1 45.47 80 THR A C 1
ATOM 658 O O . THR A 1 80 ? -21.781 15.055 -6.641 1 45.47 80 THR A O 1
ATOM 661 N N . MET A 1 81 ? -22.656 13.117 -7.113 1 39.56 81 MET A N 1
ATOM 662 C CA . MET A 1 81 ? -23.734 13.773 -7.852 1 39.56 81 MET A CA 1
ATOM 663 C C . MET A 1 81 ? -24.734 14.398 -6.898 1 39.56 81 MET A C 1
ATOM 665 O O . MET A 1 81 ? -25 13.867 -5.82 1 39.56 81 MET A O 1
ATOM 669 N N . SER A 1 82 ? -25.156 15.586 -7.012 1 38.62 82 SER A N 1
ATOM 670 C CA . SER A 1 82 ? -26.281 16.219 -6.34 1 38.62 82 SER A CA 1
ATOM 671 C C . SER A 1 82 ? -27.562 15.406 -6.535 1 38.62 82 SER A C 1
ATOM 673 O O . SER A 1 82 ? -27.656 14.594 -7.461 1 38.62 82 SER A O 1
ATOM 675 N N . ASP A 1 83 ? -28.516 15.406 -5.504 1 37.06 83 ASP A N 1
ATOM 676 C CA . ASP A 1 83 ? -29.875 14.883 -5.559 1 37.06 83 ASP A CA 1
ATOM 677 C C . ASP A 1 83 ? -30.469 15.039 -6.957 1 37.06 83 ASP A C 1
ATOM 679 O O . ASP A 1 83 ? -31.156 14.148 -7.441 1 37.06 83 ASP A O 1
ATOM 683 N N . SER A 1 84 ? -30.453 16.188 -7.398 1 37.34 84 SER A N 1
ATOM 684 C CA . SER A 1 84 ? -31.141 16.531 -8.641 1 37.34 84 SER A CA 1
ATOM 685 C C . SER A 1 84 ? -30.562 15.758 -9.82 1 37.34 84 SER A C 1
ATOM 687 O O . SER A 1 84 ? -31.25 15.5 -10.805 1 37.34 84 SER A O 1
ATOM 689 N N . GLU A 1 85 ? -29.281 15.477 -9.75 1 39.06 85 GLU A N 1
ATOM 690 C CA . GLU A 1 85 ? -28.688 14.766 -10.883 1 39.06 85 GLU A CA 1
ATOM 691 C C . GLU A 1 85 ? -28.922 13.258 -10.766 1 39.06 85 GLU A C 1
ATOM 693 O O . GLU A 1 85 ? -28.797 12.531 -11.75 1 39.06 85 GLU A O 1
ATOM 698 N N . VAL A 1 86 ? -29.234 12.742 -9.578 1 38.66 86 VAL A N 1
ATOM 699 C CA . VAL A 1 86 ? -29.609 11.359 -9.273 1 38.66 86 VAL A CA 1
ATOM 700 C C . VAL A 1 86 ? -30.938 11.031 -9.93 1 38.66 86 VAL A C 1
ATOM 702 O O . VAL A 1 86 ? -31.203 9.875 -10.281 1 38.66 86 VAL A O 1
ATOM 705 N N . ALA A 1 87 ? -31.922 11.883 -9.766 1 34.03 87 ALA A N 1
ATOM 706 C CA . ALA A 1 87 ? -33.25 11.594 -10.32 1 34.03 87 ALA A CA 1
ATOM 707 C C . ALA A 1 87 ? -33.125 11.102 -11.758 1 34.03 87 ALA A C 1
ATOM 709 O O . ALA A 1 87 ? -33.906 10.234 -12.18 1 34.03 87 ALA A O 1
ATOM 710 N N . GLU A 1 88 ? -32.469 11.93 -12.531 1 35.59 88 GLU A N 1
ATOM 711 C CA . GLU A 1 88 ? -32.594 11.594 -13.945 1 35.59 88 GLU A CA 1
ATOM 712 C C . GLU A 1 88 ? -31.844 10.305 -14.273 1 35.59 88 GLU A C 1
ATOM 714 O O . GLU A 1 88 ? -32.188 9.609 -15.242 1 35.59 88 GLU A O 1
ATOM 719 N N . ASP A 1 89 ? -30.531 9.992 -13.656 1 33.81 89 ASP A N 1
ATOM 720 C CA . ASP A 1 89 ? -29.75 8.859 -14.148 1 33.81 89 ASP A CA 1
ATOM 721 C C . ASP A 1 89 ? -29.672 7.754 -13.102 1 33.81 89 ASP A C 1
ATOM 723 O O . ASP A 1 89 ? -28.656 7.633 -12.398 1 33.81 89 ASP A O 1
ATOM 727 N N . LEU A 1 90 ? -30.625 7.438 -12.391 1 32.38 90 LEU A N 1
ATOM 728 C CA . LEU A 1 90 ? -30.844 6.387 -11.406 1 32.38 90 LEU A CA 1
ATOM 729 C C . LEU A 1 90 ? -30.125 5.105 -11.805 1 32.38 90 LEU A C 1
ATOM 731 O O . LEU A 1 90 ? -29.641 4.371 -10.945 1 32.38 90 LEU A O 1
ATOM 735 N N . ALA A 1 91 ? -30.359 4.68 -13.016 1 34.38 91 ALA A N 1
ATOM 736 C CA . ALA A 1 91 ? -29.938 3.336 -13.406 1 34.38 91 ALA A CA 1
ATOM 737 C C . ALA A 1 91 ? -28.422 3.18 -13.289 1 34.38 91 ALA A C 1
ATOM 739 O O . ALA A 1 91 ? -27.906 2.059 -13.297 1 34.38 91 ALA A O 1
ATOM 740 N N . ASN A 1 92 ? -27.641 4.32 -13.305 1 32.69 92 ASN A N 1
ATOM 741 C CA . ASN A 1 92 ? -26.203 4.203 -13.477 1 32.69 92 ASN A CA 1
ATOM 742 C C . ASN A 1 92 ? -25.453 4.645 -12.227 1 32.69 92 ASN A C 1
ATOM 744 O O . ASN A 1 92 ? -24.266 4.969 -12.289 1 32.69 92 ASN A O 1
ATOM 748 N N . VAL A 1 93 ? -26.188 5.02 -11.18 1 33.81 93 VAL A N 1
ATOM 749 C CA . VAL A 1 93 ? -25.5 5.613 -10.039 1 33.81 93 VAL A CA 1
ATOM 750 C C . VAL A 1 93 ? -25 4.516 -9.102 1 33.81 93 VAL A C 1
ATOM 752 O O . VAL A 1 93 ? -25.781 3.689 -8.633 1 33.81 93 VAL A O 1
ATOM 755 N N . SER A 1 94 ? -23.734 4.043 -9.297 1 33.84 94 SER A N 1
ATOM 756 C CA . SER A 1 94 ? -23.125 3.08 -8.391 1 33.84 94 SER A CA 1
ATOM 757 C C . SER A 1 94 ? -22.688 3.744 -7.086 1 33.84 94 SER A C 1
ATOM 759 O O . SER A 1 94 ? -22.25 4.895 -7.086 1 33.84 94 SER A O 1
ATOM 761 N N . ILE A 1 95 ? -23.297 3.441 -6.035 1 35.91 95 ILE A N 1
ATOM 762 C CA . ILE A 1 95 ? -22.938 3.859 -4.684 1 35.91 95 ILE A CA 1
ATOM 763 C C . ILE A 1 95 ? -21.469 3.516 -4.41 1 35.91 95 ILE A C 1
ATOM 765 O O . ILE A 1 95 ? -21.078 2.352 -4.488 1 35.91 95 ILE A O 1
ATOM 769 N N . GLY A 1 96 ? -20.625 4.445 -4.473 1 41.03 96 GLY A N 1
ATOM 770 C CA . GLY A 1 96 ? -19.219 4.227 -4.168 1 41.03 96 GLY A CA 1
ATOM 771 C C . GLY A 1 96 ? -18.969 3.895 -2.707 1 41.03 96 GLY A C 1
ATOM 772 O O . GLY A 1 96 ? -19.859 4.066 -1.866 1 41.03 96 GLY A O 1
ATOM 773 N N . SER A 1 97 ? -17.953 3.213 -2.445 1 41.41 97 SER A N 1
ATOM 774 C CA . SER A 1 97 ? -17.547 2.709 -1.136 1 41.41 97 SER A CA 1
ATOM 775 C C . SER A 1 97 ? -17.484 3.832 -0.107 1 41.41 97 SER A C 1
ATOM 777 O O . SER A 1 97 ? -17.484 3.578 1.099 1 41.41 97 SER A O 1
ATOM 779 N N . THR A 1 98 ? -17.328 5.113 -0.567 1 41.69 98 THR A N 1
ATOM 780 C CA . THR A 1 98 ? -17.297 6.25 0.346 1 41.69 98 THR A CA 1
ATOM 781 C C . THR A 1 98 ? -18.703 6.824 0.54 1 41.69 98 THR A C 1
ATOM 783 O O . THR A 1 98 ? -18.875 7.883 1.151 1 41.69 98 THR A O 1
ATOM 786 N N . GLY A 1 99 ? -19.719 6.16 0.09 1 40.06 99 GLY A N 1
ATOM 787 C CA . GLY A 1 99 ? -21.125 6.504 0.297 1 40.06 99 GLY A CA 1
ATOM 788 C C . GLY A 1 99 ? -21.625 7.539 -0.683 1 40.06 99 GLY A C 1
ATOM 789 O O . GLY A 1 99 ? -22.75 8.039 -0.537 1 40.06 99 GLY A O 1
ATOM 790 N N . ALA A 1 100 ? -20.766 7.969 -1.513 1 40.06 100 ALA A N 1
ATOM 791 C CA . ALA A 1 100 ? -21.25 9.016 -2.4 1 40.06 100 ALA A CA 1
ATOM 792 C C . ALA A 1 100 ? -21.828 8.43 -3.684 1 40.06 100 ALA A C 1
ATOM 794 O O . ALA A 1 100 ? -21.422 7.352 -4.121 1 40.06 100 ALA A O 1
ATOM 795 N N . PHE A 1 101 ? -22.891 8.898 -4.145 1 39.06 101 PHE A N 1
ATOM 796 C CA . PHE A 1 101 ? -23.516 8.57 -5.418 1 39.06 101 PHE A CA 1
ATOM 797 C C . PHE A 1 101 ? -22.625 8.977 -6.582 1 39.06 101 PHE A C 1
ATOM 799 O O . PHE A 1 101 ? -22.078 10.086 -6.598 1 39.06 101 PHE A O 1
ATOM 806 N N . HIS A 1 102 ? -22.062 7.996 -7.359 1 46.22 102 HIS A N 1
ATOM 807 C CA . HIS A 1 102 ? -21.156 8.359 -8.438 1 46.22 102 HIS A CA 1
ATOM 808 C C . HIS A 1 102 ? -21.844 8.25 -9.797 1 46.22 102 HIS A C 1
ATOM 810 O O . HIS A 1 102 ? -22.781 7.457 -9.961 1 46.22 102 HIS A O 1
ATOM 816 N N . GLU A 1 103 ? -21.688 9.172 -10.781 1 42.12 103 GLU A N 1
ATOM 817 C CA . GLU A 1 103 ? -22.156 9.172 -12.172 1 42.12 103 GLU A CA 1
ATOM 818 C C . GLU A 1 103 ? -21.75 7.887 -12.883 1 42.12 103 GLU A C 1
ATOM 820 O O . GLU A 1 103 ? -20.625 7.41 -12.734 1 42.12 103 GLU A O 1
ATOM 825 N N . SER A 1 104 ? -22.734 7.16 -13.375 1 36.88 104 SER A N 1
ATOM 826 C CA . SER A 1 104 ? -22.453 5.969 -14.18 1 36.88 104 SER A CA 1
ATOM 827 C C . SER A 1 104 ? -21.562 6.297 -15.367 1 36.88 104 SER A C 1
ATOM 829 O O . SER A 1 104 ? -21.578 7.418 -15.883 1 36.88 104 SER A O 1
ATOM 831 N N . ARG A 1 105 ? -20.812 5.301 -15.859 1 39.75 105 ARG A N 1
ATOM 832 C CA . ARG A 1 105 ? -19.812 5.285 -16.922 1 39.75 105 ARG A CA 1
ATOM 833 C C . ARG A 1 105 ? -20.422 5.695 -18.25 1 39.75 105 ARG A C 1
ATOM 835 O O . ARG A 1 105 ? -19.703 5.902 -19.234 1 39.75 105 ARG A O 1
ATOM 842 N N . ASP A 1 106 ? -21.641 5.438 -18.562 1 34.81 106 ASP A N 1
ATOM 843 C CA . ASP A 1 106 ? -22.094 5.555 -19.953 1 34.81 106 ASP A CA 1
ATOM 844 C C . ASP A 1 106 ? -22 7 -20.438 1 34.81 106 ASP A C 1
ATOM 846 O O . ASP A 1 106 ? -22.375 7.305 -21.578 1 34.81 106 ASP A O 1
ATOM 850 N N . PHE A 1 107 ? -22.172 8.008 -19.703 1 31.75 107 PHE A N 1
ATOM 851 C CA . PHE A 1 107 ? -22 9.266 -20.438 1 31.75 107 PHE A CA 1
ATOM 852 C C . PHE A 1 107 ? -20.578 9.391 -20.953 1 31.75 107 PHE A C 1
ATOM 854 O O . PHE A 1 107 ? -19.625 9.352 -20.188 1 31.75 107 PHE A O 1
ATOM 861 N N . ALA A 1 108 ? -20.281 9.039 -22.062 1 33.53 108 ALA A N 1
ATOM 862 C CA . ALA A 1 108 ? -19.047 9.141 -22.812 1 33.53 108 ALA A CA 1
ATOM 863 C C . ALA A 1 108 ? -18.203 10.312 -22.328 1 33.53 108 ALA A C 1
ATOM 865 O O . ALA A 1 108 ? -17.125 10.586 -22.859 1 33.53 108 ALA A O 1
ATOM 866 N N . GLY A 1 109 ? -18.828 11.5 -22.047 1 32.75 109 GLY A N 1
ATOM 867 C CA . GLY A 1 109 ? -18.031 12.703 -21.969 1 32.75 109 GLY A CA 1
ATOM 868 C C . GLY A 1 109 ? -16.906 12.617 -20.953 1 32.75 109 GLY A C 1
ATOM 869 O O . GLY A 1 109 ? -16.703 11.562 -20.344 1 32.75 109 GLY A O 1
ATOM 870 N N . VAL A 1 110 ? -16.578 13.828 -20.047 1 33.66 110 VAL A N 1
ATOM 871 C CA . VAL A 1 110 ? -15.398 14.352 -19.359 1 33.66 110 VAL A CA 1
ATOM 872 C C . VAL A 1 110 ? -15.086 13.492 -18.141 1 33.66 110 VAL A C 1
ATOM 874 O O . VAL A 1 110 ? -15.852 13.477 -17.172 1 33.66 110 VAL A O 1
ATOM 877 N N . GLU A 1 111 ? -14.641 12.25 -18.203 1 42.66 111 GLU A N 1
ATOM 878 C CA . GLU A 1 111 ? -13.656 11.695 -17.281 1 42.66 111 GLU A CA 1
ATOM 879 C C . GLU A 1 111 ? -12.992 12.789 -16.453 1 42.66 111 GLU A C 1
ATOM 881 O O . GLU A 1 111 ? -12.039 12.523 -15.719 1 42.66 111 GLU A O 1
ATOM 886 N N . HIS A 1 112 ? -13.328 14.031 -16.703 1 45.41 112 HIS A N 1
ATOM 887 C CA . HIS A 1 112 ? -12.703 15.25 -16.203 1 45.41 112 HIS A CA 1
ATOM 888 C C . HIS A 1 112 ? -12.836 15.359 -14.688 1 45.41 112 HIS A C 1
ATOM 890 O O . HIS A 1 112 ? -12.188 16.203 -14.062 1 45.41 112 HIS A O 1
ATOM 896 N N . PHE A 1 113 ? -13.531 14.336 -14.023 1 55.97 113 PHE A N 1
ATOM 897 C CA . PHE A 1 113 ? -13.727 14.727 -12.633 1 55.97 113 PHE A CA 1
ATOM 898 C C . PHE A 1 113 ? -13.227 13.641 -11.695 1 55.97 113 PHE A C 1
ATOM 900 O O . PHE A 1 113 ? -13.688 13.547 -10.555 1 55.97 113 PHE A O 1
ATOM 907 N N . LYS A 1 114 ? -12.461 12.727 -12.211 1 64.94 114 LYS A N 1
ATOM 908 C CA . LYS A 1 114 ? -11.867 11.734 -11.328 1 64.94 114 LYS A CA 1
ATOM 909 C C . LYS A 1 114 ? -10.453 12.133 -10.922 1 64.94 114 LYS A C 1
ATOM 911 O O . LYS A 1 114 ? -9.664 12.594 -11.75 1 64.94 114 LYS A O 1
ATOM 916 N N . GLN A 1 115 ? -10.367 12.172 -9.586 1 78.5 115 GLN A N 1
ATOM 917 C CA . GLN A 1 115 ? -9.047 12.445 -9.031 1 78.5 115 GLN A CA 1
ATOM 918 C C . GLN A 1 115 ? -8.477 11.219 -8.336 1 78.5 115 GLN A C 1
ATOM 920 O O . GLN A 1 115 ? -9.211 10.438 -7.727 1 78.5 115 GLN A O 1
ATOM 925 N N . PHE A 1 116 ? -7.207 11.016 -8.492 1 87.38 116 PHE A N 1
ATOM 926 C CA . PHE A 1 116 ? -6.555 9.82 -7.965 1 87.38 116 PHE A CA 1
ATOM 927 C C . PHE A 1 116 ? -5.387 10.195 -7.062 1 87.38 116 PHE A C 1
ATOM 929 O O . PHE A 1 116 ? -4.227 10.07 -7.457 1 87.38 116 PHE A O 1
ATOM 936 N N . PRO A 1 117 ? -5.766 10.672 -5.832 1 94.44 117 PRO A N 1
ATOM 937 C CA . PRO A 1 117 ? -4.633 10.844 -4.922 1 94.44 117 PRO A CA 1
ATOM 938 C C . PRO A 1 117 ? -3.775 9.586 -4.797 1 94.44 117 PRO A C 1
ATOM 940 O O . PRO A 1 117 ? -4.285 8.477 -4.926 1 94.44 117 PRO A O 1
ATOM 943 N N . ASP A 1 118 ? -2.52 9.758 -4.508 1 96 118 ASP A N 1
ATOM 944 C CA . ASP A 1 118 ? -1.577 8.641 -4.488 1 96 118 ASP A CA 1
ATOM 945 C C . ASP A 1 118 ? -1.907 7.66 -3.369 1 96 118 ASP A C 1
ATOM 947 O O . ASP A 1 118 ? -1.825 6.445 -3.559 1 96 118 ASP A O 1
ATOM 951 N N . PHE A 1 119 ? -2.27 8.211 -2.15 1 97.88 119 PHE A N 1
ATOM 952 C CA . PHE A 1 119 ? -2.629 7.352 -1.026 1 97.88 119 PHE A CA 1
ATOM 953 C C . PHE A 1 119 ? -3.803 7.941 -0.251 1 97.88 119 PHE A C 1
ATOM 955 O O . PHE A 1 119 ? -3.826 9.141 0.034 1 97.88 119 PHE A O 1
ATOM 962 N N . VAL A 1 120 ? -4.742 7.113 0.051 1 98.25 120 VAL A N 1
ATOM 963 C CA . VAL A 1 120 ? -5.809 7.441 0.99 1 98.25 120 VAL A CA 1
ATOM 964 C C . VAL A 1 120 ? -5.898 6.359 2.066 1 98.25 120 VAL A C 1
ATOM 966 O O . VAL A 1 120 ? -5.898 5.164 1.758 1 98.25 120 VAL A O 1
ATOM 969 N N . THR A 1 121 ? -5.828 6.789 3.299 1 98.69 121 THR A N 1
ATOM 970 C CA . THR A 1 121 ? -6.074 5.859 4.398 1 98.69 121 THR A CA 1
ATOM 971 C C . THR A 1 121 ? -7.523 5.945 4.859 1 98.69 121 THR A C 1
ATOM 973 O O . THR A 1 121 ? -8.062 7.039 5.035 1 98.69 121 THR A O 1
ATOM 976 N N . VAL A 1 122 ? -8.156 4.777 5.059 1 98.38 122 VAL A N 1
ATOM 977 C CA . VAL A 1 122 ? -9.555 4.742 5.477 1 98.38 122 VAL A CA 1
ATOM 978 C C . VAL A 1 122 ? -9.711 3.783 6.652 1 98.38 122 VAL A C 1
ATOM 980 O O . VAL A 1 122 ? -8.867 2.912 6.875 1 98.38 122 VAL A O 1
ATOM 983 N N . LYS A 1 123 ? -10.742 3.99 7.41 1 98.25 123 LYS A N 1
ATOM 984 C CA . LYS A 1 123 ? -11.32 2.99 8.305 1 98.25 123 LYS A CA 1
ATOM 985 C C . LYS A 1 123 ? -12.391 2.172 7.598 1 98.25 123 LYS A C 1
ATOM 987 O O . LYS A 1 123 ? -13.297 2.732 6.973 1 98.25 123 LYS A O 1
ATOM 992 N N . VAL A 1 124 ? -12.273 0.905 7.695 1 97.12 124 VAL A N 1
ATOM 993 C CA . VAL A 1 124 ? -13.234 0.029 7.035 1 97.12 124 VAL A CA 1
ATOM 994 C C . VAL A 1 124 ? -14.219 -0.517 8.07 1 97.12 124 VAL A C 1
ATOM 996 O O . VAL A 1 124 ? -13.82 -1.062 9.094 1 97.12 124 VAL A O 1
ATOM 999 N N . THR A 1 125 ? -15.445 -0.336 7.832 1 95.56 125 THR A N 1
ATOM 1000 C CA . THR A 1 125 ? -16.5 -0.987 8.602 1 95.56 125 THR A CA 1
ATOM 1001 C C . THR A 1 125 ? -17.203 -2.051 7.762 1 95.56 125 THR A C 1
ATOM 1003 O O . THR A 1 125 ? -17.969 -1.724 6.855 1 95.56 125 THR A O 1
ATOM 1006 N N . PRO A 1 126 ? -16.891 -3.268 8.07 1 93.94 126 PRO A N 1
ATOM 1007 C CA . PRO A 1 126 ? -17.547 -4.332 7.305 1 93.94 126 PRO A CA 1
ATOM 1008 C C . PRO A 1 126 ? -19.078 -4.242 7.355 1 93.94 126 PRO A C 1
ATOM 1010 O O . PRO A 1 126 ? -19.641 -3.951 8.406 1 93.94 126 PRO A O 1
ATOM 1013 N N . GLN A 1 127 ? -19.688 -4.344 6.234 1 91.5 127 GLN A N 1
ATOM 1014 C CA . GLN A 1 127 ? -21.141 -4.32 6.094 1 91.5 127 GLN A CA 1
ATOM 1015 C C . GLN A 1 127 ? -21.656 -5.664 5.602 1 91.5 127 GLN A C 1
ATOM 1017 O O . GLN A 1 127 ? -20.953 -6.395 4.902 1 91.5 127 GLN A O 1
ATOM 1022 N N . PRO A 1 128 ? -22.906 -5.84 6.039 1 89.62 128 PRO A N 1
ATOM 1023 C CA . PRO A 1 128 ? -23.516 -7.023 5.422 1 89.62 128 PRO A CA 1
ATOM 1024 C C . PRO A 1 128 ? -23.781 -6.84 3.928 1 89.62 128 PRO A C 1
ATOM 1026 O O . PRO A 1 128 ? -24.125 -5.742 3.488 1 89.62 128 PRO A O 1
ATOM 1029 N N . GLY A 1 129 ? -23.453 -7.777 3.057 1 83 129 GLY A N 1
ATOM 1030 C CA . GLY A 1 129 ? -23.688 -7.691 1.624 1 83 129 GLY A CA 1
ATOM 1031 C C . GLY A 1 129 ? -22.516 -7.09 0.865 1 83 129 GLY A C 1
ATOM 1032 O O . GLY A 1 129 ? -21.359 -7.285 1.241 1 83 129 GLY A O 1
ATOM 1033 N N . ILE A 1 130 ? -22.797 -6.262 -0.191 1 78.12 130 ILE A N 1
ATOM 1034 C CA . ILE A 1 130 ? -21.719 -5.859 -1.099 1 78.12 130 ILE A CA 1
ATOM 1035 C C . ILE A 1 130 ? -21.391 -4.387 -0.88 1 78.12 130 ILE A C 1
ATOM 1037 O O . ILE A 1 130 ? -20.453 -3.859 -1.496 1 78.12 130 ILE A O 1
ATOM 1041 N N . ASP A 1 131 ? -22.094 -3.834 0.095 1 79.06 131 ASP A N 1
ATOM 1042 C CA . ASP A 1 131 ? -21.797 -2.434 0.385 1 79.06 131 ASP A CA 1
ATOM 1043 C C . ASP A 1 131 ? -20.453 -2.295 1.104 1 79.06 131 ASP A C 1
ATOM 1045 O O . ASP A 1 131 ? -20.078 -3.168 1.883 1 79.06 131 ASP A O 1
ATOM 1049 N N . ARG A 1 132 ? -19.734 -1.312 0.72 1 82.44 132 ARG A N 1
ATOM 1050 C CA . ARG A 1 132 ? -18.469 -0.976 1.381 1 82.44 132 ARG A CA 1
ATOM 1051 C C . ARG A 1 132 ? -18.594 0.338 2.146 1 82.44 132 ARG A C 1
ATOM 1053 O O . ARG A 1 132 ? -19.219 1.288 1.668 1 82.44 132 ARG A O 1
ATOM 1060 N N . ASP A 1 133 ? -18.078 0.353 3.283 1 90.31 133 ASP A N 1
ATOM 1061 C CA . ASP A 1 133 ? -18.078 1.529 4.148 1 90.31 133 ASP A CA 1
ATOM 1062 C C . ASP A 1 133 ? -16.656 1.944 4.516 1 90.31 133 ASP A C 1
ATOM 1064 O O . ASP A 1 133 ? -16.016 1.291 5.336 1 90.31 133 ASP A O 1
ATOM 1068 N N . HIS A 1 134 ? -16.219 3 3.867 1 94.38 134 HIS A N 1
ATOM 1069 C CA . HIS A 1 134 ? -14.883 3.549 4.066 1 94.38 134 HIS A CA 1
ATOM 1070 C C . HIS A 1 134 ? -14.945 4.957 4.656 1 94.38 134 HIS A C 1
ATOM 1072 O O . HIS A 1 134 ? -15.539 5.855 4.055 1 94.38 134 HIS A O 1
ATOM 1078 N N . HIS A 1 135 ? -14.398 5.102 5.77 1 97 135 HIS A N 1
ATOM 1079 C CA . HIS A 1 135 ? -14.25 6.406 6.41 1 97 135 HIS A CA 1
ATOM 1080 C C . HIS A 1 135 ? -12.852 6.977 6.188 1 97 135 HIS A C 1
ATOM 1082 O O . HIS A 1 135 ? -11.875 6.477 6.758 1 97 135 HIS A O 1
ATOM 1088 N N . ILE A 1 136 ? -12.766 8.023 5.387 1 97.75 136 ILE A N 1
ATOM 1089 C CA . ILE A 1 136 ? -11.477 8.586 5.012 1 97.75 136 ILE A CA 1
ATOM 1090 C C . ILE A 1 136 ? -10.859 9.305 6.207 1 97.75 136 ILE A C 1
ATOM 1092 O O . ILE A 1 136 ? -11.492 10.172 6.816 1 97.75 136 ILE A O 1
ATOM 1096 N N . VAL A 1 137 ? -9.57 8.984 6.488 1 98.44 137 VAL A N 1
ATOM 1097 C CA . VAL A 1 137 ? -8.977 9.594 7.676 1 98.44 137 VAL A CA 1
ATOM 1098 C C . VAL A 1 137 ? -7.754 10.414 7.285 1 98.44 137 VAL A C 1
ATOM 1100 O O . VAL A 1 137 ? -7.297 11.266 8.047 1 98.44 137 VAL A O 1
ATOM 1103 N N . CYS A 1 138 ? -7.211 10.164 6.074 1 98.69 138 CYS A N 1
ATOM 1104 C CA . CYS A 1 138 ? -6.012 10.875 5.656 1 98.69 138 CYS A CA 1
ATOM 1105 C C . CYS A 1 138 ? -5.789 10.742 4.152 1 98.69 138 CYS A C 1
ATOM 1107 O O . CYS A 1 138 ? -6.027 9.68 3.58 1 98.69 138 CYS A O 1
ATOM 1109 N N . VAL A 1 139 ? -5.324 11.805 3.51 1 98.56 139 VAL A N 1
ATOM 1110 C CA . VAL A 1 139 ? -4.949 11.812 2.1 1 98.56 139 VAL A CA 1
ATOM 1111 C C . VAL A 1 139 ? -3.484 12.211 1.953 1 98.56 139 VAL A C 1
ATOM 1113 O O . VAL A 1 139 ? -3.039 13.188 2.566 1 98.56 139 VAL A O 1
ATOM 1116 N N . VAL A 1 140 ? -2.719 11.484 1.175 1 98.62 140 VAL A N 1
ATOM 1117 C CA . VAL A 1 140 ? -1.312 11.797 0.955 1 98.62 140 VAL A CA 1
ATOM 1118 C C . VAL A 1 140 ? -1.016 11.82 -0.543 1 98.62 140 VAL A C 1
ATOM 1120 O O . VAL A 1 140 ? -1.353 10.875 -1.262 1 98.62 140 VAL A O 1
ATOM 1123 N N . GLU A 1 141 ? -0.491 12.859 -0.987 1 97.75 141 GLU A N 1
ATOM 1124 C CA . GLU A 1 141 ? 0.005 13.023 -2.35 1 97.75 141 GLU A CA 1
ATOM 1125 C C . GLU A 1 141 ? 1.523 13.172 -2.369 1 97.75 141 GLU A C 1
ATOM 1127 O O . GLU A 1 141 ? 2.1 13.844 -1.512 1 97.75 141 GLU A O 1
ATOM 1132 N N . VAL A 1 142 ? 2.148 12.57 -3.367 1 96.94 142 VAL A N 1
ATOM 1133 C CA . VAL A 1 142 ? 3.605 12.492 -3.385 1 96.94 142 VAL A CA 1
ATOM 1134 C C . VAL A 1 142 ? 4.141 13.086 -4.684 1 96.94 142 VAL A C 1
ATOM 1136 O O . VAL A 1 142 ? 3.605 12.82 -5.766 1 96.94 142 VAL A O 1
ATOM 1139 N N . LYS A 1 143 ? 5.105 13.914 -4.547 1 94.12 143 LYS A N 1
ATOM 1140 C CA . LYS A 1 143 ? 5.918 14.422 -5.645 1 94.12 143 LYS A CA 1
ATOM 1141 C C . LYS A 1 143 ? 7.402 14.156 -5.402 1 94.12 143 LYS A C 1
ATOM 1143 O O . LYS A 1 143 ? 7.844 14.102 -4.254 1 94.12 143 LYS A O 1
ATOM 1148 N N . ARG A 1 144 ? 8.156 14.055 -6.449 1 90.12 144 ARG A N 1
ATOM 1149 C CA . ARG A 1 144 ? 9.578 13.727 -6.348 1 90.12 144 ARG A CA 1
ATOM 1150 C C . ARG A 1 144 ? 10.359 14.867 -5.703 1 90.12 144 ARG A C 1
ATOM 1152 O O . ARG A 1 144 ? 11.344 14.633 -5.004 1 90.12 144 ARG A O 1
ATOM 1159 N N . ASN A 1 145 ? 9.93 16.031 -6.102 1 88 145 ASN A N 1
ATOM 1160 C CA . ASN A 1 145 ? 10.555 17.234 -5.578 1 88 145 ASN A CA 1
ATOM 1161 C C . ASN A 1 145 ? 9.57 18.406 -5.547 1 88 145 ASN A C 1
ATOM 1163 O O . ASN A 1 145 ? 8.367 18.219 -5.766 1 88 145 ASN A O 1
ATOM 1167 N N . ASN A 1 146 ? 10.078 19.516 -5.176 1 81.81 146 ASN A N 1
ATOM 1168 C CA . ASN A 1 146 ? 9.18 20.656 -5.039 1 81.81 146 ASN A CA 1
ATOM 1169 C C . ASN A 1 146 ? 9.289 21.609 -6.234 1 81.81 146 ASN A C 1
ATOM 1171 O O . ASN A 1 146 ? 8.938 22.781 -6.137 1 81.81 146 ASN A O 1
ATOM 1175 N N . ASP A 1 147 ? 9.742 21.078 -7.328 1 80.38 147 ASP A N 1
ATOM 1176 C CA . ASP A 1 147 ? 9.953 21.922 -8.508 1 80.38 147 ASP A CA 1
ATOM 1177 C C . ASP A 1 147 ? 8.625 22.453 -9.047 1 80.38 147 ASP A C 1
ATOM 1179 O O . ASP A 1 147 ? 8.57 23.547 -9.586 1 80.38 147 ASP A O 1
ATOM 1183 N N . THR A 1 148 ? 7.652 21.703 -8.883 1 82.69 148 THR A N 1
ATOM 1184 C CA . THR A 1 148 ? 6.324 22.062 -9.375 1 82.69 148 THR A CA 1
ATOM 1185 C C . THR A 1 148 ? 5.344 22.203 -8.211 1 82.69 148 THR A C 1
ATOM 1187 O O . THR A 1 148 ? 4.23 21.688 -8.266 1 82.69 148 THR A O 1
ATOM 1190 N N . GLU A 1 149 ? 5.773 22.938 -7.27 1 89.94 149 GLU A N 1
ATOM 1191 C CA . GLU A 1 149 ? 5 23.016 -6.035 1 89.94 149 GLU A CA 1
ATOM 1192 C C . GLU A 1 149 ? 3.621 23.625 -6.281 1 89.94 149 GLU A C 1
ATOM 1194 O O . GLU A 1 149 ? 2.613 23.094 -5.797 1 89.94 149 GLU A O 1
ATOM 1199 N N . ALA A 1 150 ? 3.58 24.734 -7.047 1 91.44 150 ALA A N 1
ATOM 1200 C CA . ALA A 1 150 ? 2.307 25.422 -7.266 1 91.44 150 ALA A CA 1
ATOM 1201 C C . ALA A 1 150 ? 1.277 24.484 -7.879 1 91.44 150 ALA A C 1
ATOM 1203 O O . ALA A 1 150 ? 0.135 24.406 -7.418 1 91.44 150 ALA A O 1
ATOM 1204 N N . LYS A 1 151 ? 1.688 23.766 -8.852 1 92.38 151 LYS A N 1
ATOM 1205 C CA . LYS A 1 151 ? 0.795 22.812 -9.5 1 92.38 151 LYS A CA 1
ATOM 1206 C C . LYS A 1 151 ? 0.403 21.688 -8.555 1 92.38 151 LYS A C 1
ATOM 1208 O O . LYS A 1 151 ? -0.748 21.234 -8.547 1 92.38 151 LYS A O 1
ATOM 1213 N N . ALA A 1 152 ? 1.347 21.234 -7.836 1 94.31 152 ALA A N 1
ATOM 1214 C CA . ALA A 1 152 ? 1.097 20.156 -6.883 1 94.31 152 ALA A CA 1
ATOM 1215 C C . ALA A 1 152 ? 0.113 20.594 -5.801 1 94.31 152 ALA A C 1
ATOM 1217 O O . ALA A 1 152 ? -0.757 19.828 -5.391 1 94.31 152 ALA A O 1
ATOM 1218 N N . VAL A 1 153 ? 0.262 21.781 -5.406 1 96.75 153 VAL A N 1
ATOM 1219 C CA . VAL A 1 153 ? -0.624 22.344 -4.391 1 96.75 153 VAL A CA 1
ATOM 1220 C C . VAL A 1 153 ? -2.045 22.453 -4.941 1 96.75 153 VAL A C 1
ATOM 1222 O O . VAL A 1 153 ? -3.008 22.078 -4.262 1 96.75 153 VAL A O 1
ATOM 1225 N N . GLU A 1 154 ? -2.141 22.922 -6.129 1 94.38 154 GLU A N 1
ATOM 1226 C CA . GLU A 1 154 ? -3.449 23 -6.77 1 94.38 154 GLU A CA 1
ATOM 1227 C C . GLU A 1 154 ? -4.105 21.641 -6.875 1 94.38 154 GLU A C 1
ATOM 1229 O O . GLU A 1 154 ? -5.301 21.484 -6.609 1 94.38 154 GLU A O 1
ATOM 1234 N N . GLN A 1 155 ? -3.336 20.703 -7.258 1 94.06 155 GLN A N 1
ATOM 1235 C CA . GLN A 1 155 ? -3.832 19.344 -7.367 1 94.06 155 GLN A CA 1
ATOM 1236 C C . GLN A 1 155 ? -4.312 18.812 -6.016 1 94.06 155 GLN A C 1
ATOM 1238 O O . GLN A 1 155 ? -5.41 18.266 -5.914 1 94.06 155 GLN A O 1
ATOM 1243 N N . MET A 1 156 ? -3.496 19.016 -4.996 1 96.38 156 MET A N 1
ATOM 1244 C CA . MET A 1 156 ? -3.852 18.562 -3.654 1 96.38 156 MET A CA 1
ATOM 1245 C C . MET A 1 156 ? -5.105 19.266 -3.152 1 96.38 156 MET A C 1
ATOM 1247 O O . MET A 1 156 ? -5.961 18.641 -2.518 1 96.38 156 MET A O 1
ATOM 1251 N N . GLU A 1 157 ? -5.164 20.5 -3.424 1 95.69 157 GLU A N 1
ATOM 1252 C CA . GLU A 1 157 ? -6.352 21.25 -3.043 1 95.69 157 GLU A CA 1
ATOM 1253 C C . GLU A 1 157 ? -7.605 20.672 -3.684 1 95.69 157 GLU A C 1
ATOM 1255 O O . GLU A 1 157 ? -8.641 20.531 -3.027 1 95.69 157 GLU A O 1
ATOM 1260 N N . ALA A 1 158 ? -7.5 20.344 -4.922 1 93.19 158 ALA A N 1
ATOM 1261 C CA . ALA A 1 158 ? -8.625 19.734 -5.633 1 93.19 158 ALA A CA 1
ATOM 1262 C C . ALA A 1 158 ? -9.039 18.422 -4.984 1 93.19 158 ALA A C 1
ATOM 1264 O O . ALA A 1 158 ? -10.227 18.125 -4.855 1 93.19 158 ALA A O 1
ATOM 1265 N N . TYR A 1 159 ? -8.039 17.609 -4.605 1 94.69 159 TYR A N 1
ATOM 1266 C CA . TYR A 1 159 ? -8.344 16.359 -3.914 1 94.69 159 TYR A CA 1
ATOM 1267 C C . TYR A 1 159 ? -9.117 16.625 -2.627 1 94.69 159 TYR A C 1
ATOM 1269 O O . TYR A 1 159 ? -10.117 15.961 -2.352 1 94.69 159 TYR A O 1
ATOM 1277 N N . MET A 1 160 ? -8.648 17.594 -1.881 1 96.69 160 MET A N 1
ATOM 1278 C CA . MET A 1 160 ? -9.273 17.891 -0.594 1 96.69 160 MET A CA 1
AT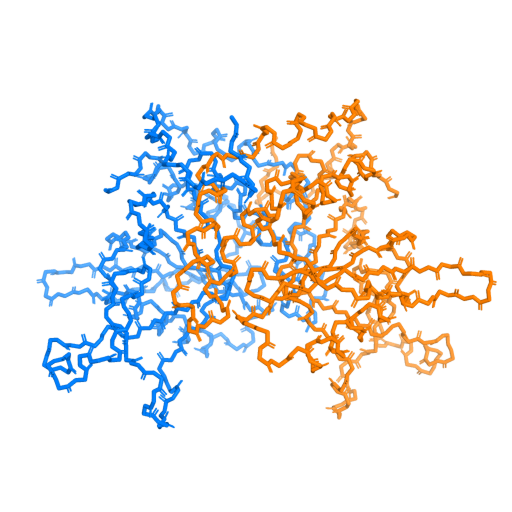OM 1279 C C . MET A 1 160 ? -10.68 18.453 -0.786 1 96.69 160 MET A C 1
ATOM 1281 O O . MET A 1 160 ? -11.578 18.156 0.009 1 96.69 160 MET A O 1
ATOM 1285 N N . GLU A 1 161 ? -10.875 19.203 -1.796 1 93.38 161 GLU A N 1
ATOM 1286 C CA . GLU A 1 161 ? -12.203 19.734 -2.102 1 93.38 161 GLU A CA 1
ATOM 1287 C C . GLU A 1 161 ? -13.172 18.594 -2.43 1 93.38 161 GLU A C 1
ATOM 1289 O O . GLU A 1 161 ? -14.32 18.609 -1.983 1 93.38 161 GLU A O 1
ATOM 1294 N N . GLN A 1 162 ? -12.703 17.734 -3.16 1 91.69 162 GLN A N 1
ATOM 1295 C CA . GLN A 1 162 ? -13.539 16.578 -3.471 1 91.69 162 GLN A CA 1
ATOM 1296 C C . GLN A 1 162 ? -13.852 15.766 -2.213 1 91.69 162 GLN A C 1
ATOM 1298 O O . GLN A 1 162 ? -14.984 15.336 -2.006 1 91.69 162 GLN A O 1
ATOM 1303 N N . ALA A 1 163 ? -12.836 15.594 -1.409 1 93.19 163 ALA A N 1
ATOM 1304 C CA . ALA A 1 163 ? -13.031 14.852 -0.163 1 93.19 163 ALA A CA 1
ATOM 1305 C C . ALA A 1 163 ? -14.055 15.539 0.732 1 93.19 163 ALA A C 1
ATOM 1307 O O . ALA A 1 163 ? -14.797 14.883 1.461 1 93.19 163 ALA A O 1
ATOM 1308 N N . ALA A 1 164 ? -14.055 16.844 0.671 1 92.69 164 ALA A N 1
ATOM 1309 C CA . ALA A 1 164 ? -14.969 17.641 1.493 1 92.69 164 ALA A CA 1
ATOM 1310 C C . ALA A 1 164 ? -16.422 17.281 1.181 1 92.69 164 ALA A C 1
ATOM 1312 O O . ALA A 1 164 ? -17.297 17.438 2.035 1 92.69 164 ALA A O 1
ATOM 1313 N N . ASN A 1 165 ? -16.641 16.812 0.013 1 87.25 165 ASN A N 1
ATOM 1314 C CA . ASN A 1 165 ? -18 16.531 -0.432 1 87.25 165 ASN A CA 1
ATOM 1315 C C . ASN A 1 165 ? -18.391 15.078 -0.177 1 87.25 165 ASN A C 1
ATOM 1317 O O . ASN A 1 165 ? -19.516 14.672 -0.458 1 87.25 165 ASN A O 1
ATOM 1321 N N . LEU A 1 166 ? -17.484 14.359 0.326 1 86.12 166 LEU A N 1
ATOM 1322 C CA . LEU A 1 166 ? -17.781 12.969 0.641 1 86.12 166 LEU A CA 1
ATOM 1323 C C . LEU A 1 166 ? -18.359 12.836 2.047 1 86.12 166 LEU A C 1
ATOM 1325 O O . LEU A 1 166 ? -17.891 13.492 2.979 1 86.12 166 LEU A O 1
ATOM 1329 N N . PRO A 1 167 ? -19.344 12.031 2.207 1 84.38 167 PRO A N 1
ATOM 1330 C CA . PRO A 1 167 ? -20.031 11.953 3.502 1 84.38 167 PRO A CA 1
ATOM 1331 C C . PRO A 1 167 ? -19.219 11.188 4.551 1 84.38 167 PRO A C 1
ATOM 1333 O O . PRO A 1 167 ? -19.391 11.422 5.75 1 84.38 167 PRO A O 1
ATOM 1336 N N . LYS A 1 168 ? -18.406 10.281 4.191 1 91.69 168 LYS A N 1
ATOM 1337 C CA . LYS A 1 168 ? -17.703 9.438 5.152 1 91.69 168 LYS A CA 1
ATOM 1338 C C . LYS A 1 168 ? -16.219 9.797 5.223 1 91.69 168 LYS A C 1
ATOM 1340 O O . LYS A 1 168 ? -15.391 9.133 4.609 1 91.69 168 LYS A O 1
ATOM 1345 N N . ARG A 1 169 ? -16.016 10.797 5.98 1 94.44 169 ARG A N 1
ATOM 1346 C CA . ARG A 1 169 ? -14.664 11.281 6.219 1 94.44 169 ARG A CA 1
ATOM 1347 C C . ARG A 1 169 ? -14.547 11.938 7.59 1 94.44 169 ARG A C 1
ATOM 1349 O O . ARG A 1 169 ? -15.555 12.328 8.18 1 94.44 169 ARG A O 1
ATOM 1356 N N . GLU A 1 170 ? -13.359 12.023 8.055 1 95.44 170 GLU A N 1
ATOM 1357 C CA . GLU A 1 170 ? -13.086 12.797 9.266 1 95.44 170 GLU A CA 1
ATOM 1358 C C . GLU A 1 170 ? -13.453 14.266 9.07 1 95.44 170 GLU A C 1
ATOM 1360 O O . GLU A 1 170 ? -13.188 14.844 8.016 1 95.44 170 GLU A O 1
ATOM 1365 N N . GLU A 1 171 ? -14.062 14.82 10.039 1 92.19 171 GLU A N 1
ATOM 1366 C CA . GLU A 1 171 ? -14.516 16.203 9.953 1 92.19 171 GLU A CA 1
ATOM 1367 C C . GLU A 1 171 ? -13.352 17.156 9.68 1 92.19 171 GLU A C 1
ATOM 1369 O O . GLU A 1 171 ? -13.469 18.062 8.852 1 92.19 171 GLU A O 1
ATOM 1374 N N . SER A 1 172 ? -12.234 16.969 10.383 1 94.75 172 SER A N 1
ATOM 1375 C CA . SER A 1 172 ? -11.039 17.781 10.172 1 94.75 172 SER A CA 1
ATOM 1376 C C . SER A 1 172 ? -10 17.016 9.352 1 94.75 172 SER A C 1
ATOM 1378 O O . SER A 1 172 ? -8.812 17.031 9.688 1 94.75 172 SER A O 1
ATOM 1380 N N . LEU A 1 173 ? -10.508 16.391 8.289 1 98 173 LEU A N 1
ATOM 1381 C CA . LEU A 1 173 ? -9.648 15.578 7.445 1 98 173 LEU A CA 1
ATOM 1382 C C . LEU A 1 173 ? -8.359 16.328 7.105 1 98 173 LEU A C 1
ATOM 1384 O O . LEU A 1 173 ? -8.398 17.5 6.727 1 98 173 LEU A O 1
ATOM 1388 N N . ARG A 1 174 ? -7.281 15.648 7.258 1 98.62 174 ARG A N 1
ATOM 1389 C CA . ARG A 1 174 ? -5.973 16.203 6.918 1 98.62 174 ARG A CA 1
ATOM 1390 C C . ARG A 1 174 ? -5.406 15.531 5.668 1 98.62 174 ARG A C 1
ATOM 1392 O O . ARG A 1 174 ? -5.629 14.336 5.441 1 98.62 174 ARG A O 1
ATOM 1399 N N . GLY A 1 175 ? -4.773 16.297 4.918 1 98.69 175 GLY A N 1
ATOM 1400 C CA . GLY A 1 175 ? -4.004 15.859 3.77 1 98.69 175 GLY A CA 1
ATOM 1401 C C . GLY A 1 175 ? -2.57 16.359 3.781 1 98.69 175 GLY A C 1
ATOM 1402 O O . GLY A 1 175 ? -2.273 17.391 4.383 1 98.69 175 GLY A O 1
ATOM 1403 N N . TYR A 1 176 ? -1.723 15.617 3.191 1 98.81 176 TYR A N 1
ATOM 1404 C CA . TYR A 1 176 ? -0.307 15.969 3.143 1 98.81 176 TYR A CA 1
ATOM 1405 C C . TYR A 1 176 ? 0.233 15.852 1.723 1 98.81 176 TYR A C 1
ATOM 1407 O O . TYR A 1 176 ? 0.065 14.82 1.066 1 98.81 176 TYR A O 1
ATOM 1415 N N . LEU A 1 177 ? 0.765 16.891 1.281 1 98.44 177 LEU A N 1
ATOM 1416 C CA . LEU A 1 177 ? 1.551 16.906 0.052 1 98.44 177 LEU A CA 1
ATOM 1417 C C . LEU A 1 177 ? 3.033 16.719 0.354 1 98.44 177 LEU A C 1
ATOM 1419 O O . LEU A 1 177 ? 3.67 17.609 0.929 1 98.44 177 LEU A O 1
ATOM 1423 N N . VAL A 1 178 ? 3.545 15.602 -0.006 1 97.88 178 VAL A N 1
ATOM 1424 C CA . VAL A 1 178 ? 4.957 15.281 0.186 1 97.88 178 VAL A CA 1
ATOM 1425 C C . VAL A 1 178 ? 5.738 15.617 -1.08 1 97.88 178 VAL A C 1
ATOM 1427 O O . VAL A 1 178 ? 5.484 15.055 -2.145 1 97.88 178 VAL A O 1
ATOM 1430 N N . MET A 1 179 ? 6.656 16.516 -0.984 1 95.81 179 MET A N 1
ATOM 1431 C CA . MET A 1 179 ? 7.531 16.938 -2.074 1 95.81 179 MET A CA 1
ATOM 1432 C C . MET A 1 179 ? 8.992 16.703 -1.718 1 95.81 179 MET A C 1
ATOM 1434 O O . MET A 1 179 ? 9.664 17.578 -1.183 1 95.81 179 MET A O 1
ATOM 1438 N N . GLY A 1 180 ? 9.422 15.469 -2.064 1 93.12 180 GLY A N 1
ATOM 1439 C CA . GLY A 1 180 ? 10.711 15.086 -1.51 1 93.12 180 GLY A CA 1
ATOM 1440 C C . GLY A 1 180 ? 10.727 15.062 0.007 1 93.12 180 GLY A C 1
ATOM 1441 O O . GLY A 1 180 ? 9.93 14.352 0.63 1 93.12 180 GLY A O 1
ATOM 1442 N N . ASN A 1 181 ? 11.547 15.898 0.534 1 93.75 181 ASN A N 1
ATOM 1443 C CA . ASN A 1 181 ? 11.656 15.938 1.989 1 93.75 181 ASN A CA 1
ATOM 1444 C C . ASN A 1 181 ? 10.711 16.969 2.592 1 93.75 181 ASN A C 1
ATOM 1446 O O . ASN A 1 181 ? 10.594 17.078 3.814 1 93.75 181 ASN A O 1
ATOM 1450 N N . MET A 1 182 ? 10.039 17.719 1.777 1 96.56 182 MET A N 1
ATOM 1451 C CA . MET A 1 182 ? 9.141 18.766 2.256 1 96.56 182 MET A CA 1
ATOM 1452 C C . MET A 1 182 ? 7.703 18.281 2.314 1 96.56 182 MET A C 1
ATOM 1454 O O . MET A 1 182 ? 7.258 17.547 1.431 1 96.56 182 MET A O 1
ATOM 1458 N N . VAL A 1 183 ? 6.977 18.734 3.361 1 98.25 183 VAL A N 1
ATOM 1459 C CA . VAL A 1 183 ? 5.582 18.359 3.547 1 98.25 183 VAL A CA 1
ATOM 1460 C C . VAL A 1 183 ? 4.715 19.594 3.721 1 98.25 183 VAL A C 1
ATOM 1462 O O . VAL A 1 183 ? 5.039 20.484 4.52 1 98.25 183 VAL A O 1
ATOM 1465 N N . ARG A 1 184 ? 3.713 19.688 2.959 1 98.44 184 ARG A N 1
ATOM 1466 C CA . ARG A 1 184 ? 2.709 20.734 3.133 1 98.44 184 ARG A CA 1
ATOM 1467 C C . ARG A 1 184 ? 1.392 20.156 3.633 1 98.44 184 ARG A C 1
ATOM 1469 O O . ARG A 1 184 ? 0.908 19.156 3.104 1 98.44 184 ARG A O 1
ATOM 1476 N N . THR A 1 185 ? 0.839 20.812 4.594 1 98.69 185 THR A N 1
ATOM 1477 C CA . THR A 1 185 ? -0.353 20.281 5.25 1 98.69 185 THR A CA 1
ATOM 1478 C C . THR A 1 185 ? -1.608 20.969 4.723 1 98.69 185 THR A C 1
ATOM 1480 O O . THR A 1 185 ? -1.622 22.188 4.531 1 98.69 185 THR A O 1
ATOM 1483 N N . PHE A 1 186 ? -2.59 20.25 4.508 1 98.69 186 PHE A N 1
ATOM 1484 C CA . PHE A 1 186 ? -3.941 20.672 4.18 1 98.69 186 PHE A CA 1
ATOM 1485 C C . PHE A 1 186 ? -4.941 20.172 5.207 1 98.69 186 PHE A C 1
ATOM 1487 O O . PHE A 1 186 ? -4.746 19.094 5.789 1 98.69 186 PHE A O 1
ATOM 1494 N N . TRP A 1 187 ? -5.973 20.859 5.449 1 98.62 187 TRP A N 1
ATOM 1495 C CA . TRP A 1 187 ? -7.027 20.312 6.305 1 98.62 187 TRP A CA 1
ATOM 1496 C C . TRP A 1 187 ? -8.375 20.938 5.957 1 98.62 187 TRP A C 1
ATOM 1498 O O . TRP A 1 187 ? -8.445 21.984 5.312 1 98.62 187 TRP A O 1
ATOM 1508 N N . LEU A 1 188 ? -9.414 20.219 6.254 1 97.69 188 LEU A N 1
ATOM 1509 C CA . LEU A 1 188 ? -10.773 20.734 6.117 1 97.69 188 LEU A CA 1
ATOM 1510 C C . LEU A 1 188 ? -11.203 21.484 7.371 1 97.69 188 LEU A C 1
ATOM 1512 O O . LEU A 1 188 ? -10.938 21.047 8.492 1 97.69 188 LEU A O 1
ATOM 1516 N N . GLN A 1 189 ? -11.789 22.594 7.152 1 96.38 189 GLN A N 1
ATOM 1517 C CA . GLN A 1 189 ? -12.305 23.406 8.25 1 96.38 189 GLN A CA 1
ATOM 1518 C C . GLN A 1 189 ? -13.766 23.766 8.016 1 96.38 189 GLN A C 1
ATOM 1520 O O . GLN A 1 189 ? -14.125 24.25 6.938 1 96.38 189 GLN A O 1
ATOM 1525 N N . ASP A 1 190 ? -14.562 23.422 8.953 1 89.88 190 ASP A N 1
ATOM 1526 C CA . ASP A 1 190 ? -15.961 23.844 8.93 1 89.88 190 ASP A CA 1
ATOM 1527 C C . ASP A 1 190 ? -16.156 25.141 9.703 1 89.88 190 ASP A C 1
ATOM 1529 O O . ASP A 1 190 ? -15.984 25.172 10.93 1 89.88 190 ASP A O 1
ATOM 1533 N N . ASP A 1 191 ? -16.469 26.203 9.031 1 84.81 191 ASP A N 1
ATOM 1534 C CA . ASP A 1 191 ? -16.625 27.5 9.688 1 84.81 191 ASP A CA 1
ATOM 1535 C C . ASP A 1 191 ? -18.109 27.844 9.859 1 84.81 191 ASP A C 1
ATOM 1537 O O . ASP A 1 191 ? -18.453 29 10.156 1 84.81 191 ASP A O 1
ATOM 1541 N N . GLY A 1 192 ? -19.047 26.859 9.812 1 84.62 192 GLY A N 1
ATOM 1542 C CA . GLY A 1 192 ? -20.469 27.109 9.961 1 84.62 192 GLY A CA 1
ATOM 1543 C C . GLY A 1 192 ? -21.172 27.375 8.648 1 84.62 192 GLY A C 1
ATOM 1544 O O . GLY A 1 192 ? -22.375 27.125 8.516 1 84.62 192 GLY A O 1
ATOM 1545 N N . GLU A 1 193 ? -20.516 28 7.645 1 85.44 193 GLU A N 1
ATOM 1546 C CA . GLU A 1 193 ? -21.078 28.328 6.344 1 85.44 193 GLU A CA 1
ATOM 1547 C C . GLU A 1 193 ? -20.781 27.25 5.32 1 85.44 193 GLU A C 1
ATOM 1549 O O . GLU A 1 193 ? -21.344 27.234 4.227 1 85.44 193 GLU A O 1
ATOM 1554 N N . GLY A 1 194 ? -19.906 26.344 5.691 1 87.94 194 GLY A N 1
ATOM 1555 C CA . GLY A 1 194 ? -19.484 25.281 4.789 1 87.94 194 GLY A CA 1
ATOM 1556 C C . GLY A 1 194 ? -18.109 24.75 5.109 1 87.94 194 GLY A C 1
ATOM 1557 O O . GLY A 1 194 ? -17.453 25.203 6.055 1 87.94 194 GLY A O 1
ATOM 1558 N N . VAL A 1 195 ? -17.781 23.719 4.441 1 93.31 195 VAL A N 1
ATOM 1559 C CA . VAL A 1 195 ? -16.469 23.109 4.629 1 93.31 195 VAL A CA 1
ATOM 1560 C C . VAL A 1 195 ? -15.477 23.719 3.637 1 93.31 195 VAL A C 1
ATOM 1562 O O . VAL A 1 195 ? -15.742 23.75 2.434 1 93.31 195 VAL A O 1
ATOM 1565 N N . GLU A 1 196 ? -14.438 24.297 4.148 1 95.5 196 GLU A N 1
ATOM 1566 C CA . GLU A 1 196 ? -13.398 24.891 3.303 1 95.5 196 GLU A CA 1
ATOM 1567 C C . GLU A 1 196 ? -12.078 24.141 3.445 1 95.5 196 GLU A C 1
ATOM 1569 O O . GLU A 1 196 ? -11.812 23.531 4.488 1 95.5 196 GLU A O 1
ATOM 1574 N N . VAL A 1 197 ? -11.32 24.203 2.402 1 97.31 197 VAL A N 1
ATOM 1575 C CA . VAL A 1 197 ? -9.969 23.641 2.434 1 97.31 197 VAL A CA 1
ATOM 1576 C C . VAL A 1 197 ? -8.984 24.703 2.914 1 97.31 197 VAL A C 1
ATOM 1578 O O . VAL A 1 197 ? -8.938 25.812 2.375 1 97.31 197 VAL A O 1
ATOM 1581 N N . LYS A 1 198 ? -8.242 24.375 3.932 1 98.19 198 LYS A N 1
ATOM 1582 C CA . LYS A 1 198 ? -7.152 25.219 4.422 1 98.19 198 LYS A CA 1
ATOM 1583 C C . LYS A 1 198 ? -5.793 24.625 4.09 1 98.19 198 LYS A C 1
ATOM 1585 O O . LYS A 1 198 ? -5.652 23.391 4.023 1 98.19 198 LYS A O 1
ATOM 1590 N N . ILE A 1 199 ? -4.879 25.5 3.938 1 97.94 199 ILE A N 1
ATOM 1591 C CA . ILE A 1 199 ? -3.52 25.094 3.584 1 97.94 199 ILE A CA 1
ATOM 1592 C C . ILE A 1 199 ? -2.525 25.781 4.523 1 97.94 199 ILE A C 1
ATOM 1594 O O . ILE A 1 199 ? -2.621 26.984 4.777 1 97.94 199 ILE A O 1
ATOM 1598 N N . ALA A 1 200 ? -1.622 24.969 5.062 1 98.12 200 ALA A N 1
ATOM 1599 C CA . ALA A 1 200 ? -0.566 25.578 5.867 1 98.12 200 ALA A CA 1
ATOM 1600 C C . ALA A 1 200 ? 0.247 26.562 5.043 1 98.12 200 ALA A C 1
ATOM 1602 O O . ALA A 1 200 ? 0.556 26.312 3.877 1 98.12 200 ALA A O 1
ATOM 1603 N N . GLU A 1 20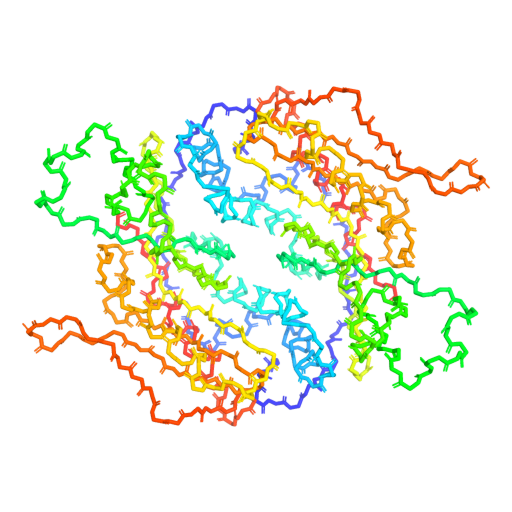1 ? 0.596 27.594 5.578 1 95.75 201 GLU A N 1
ATOM 1604 C CA . GLU A 1 201 ? 1.342 28.656 4.891 1 95.75 201 GLU A CA 1
ATOM 1605 C C . GLU A 1 201 ? 2.703 28.141 4.422 1 95.75 201 GLU A C 1
ATOM 1607 O O . GLU A 1 201 ? 3.137 28.453 3.311 1 95.75 201 GLU A O 1
ATOM 1612 N N . GLN A 1 202 ? 3.32 27.406 5.258 1 95.62 202 GLN A N 1
ATOM 1613 C CA . GLN A 1 202 ? 4.656 26.922 4.93 1 95.62 202 GLN A CA 1
ATOM 1614 C C . GLN A 1 202 ? 4.719 25.391 4.984 1 95.62 202 GLN A C 1
ATOM 1616 O O . GLN A 1 202 ? 4.047 24.766 5.809 1 95.62 202 GLN A O 1
ATOM 1621 N N . ALA A 1 203 ? 5.492 24.938 4.051 1 97.06 203 ALA A N 1
ATOM 1622 C CA . ALA A 1 203 ? 5.875 23.531 4.168 1 97.06 203 ALA A CA 1
ATOM 1623 C C . ALA A 1 203 ? 6.945 23.344 5.242 1 97.06 203 ALA A C 1
ATOM 1625 O O . ALA A 1 203 ? 7.602 24.297 5.648 1 97.06 203 ALA A O 1
ATOM 1626 N N . PHE A 1 204 ? 7.039 22.203 5.742 1 97.31 204 PHE A N 1
ATOM 1627 C CA . PHE A 1 204 ? 8.094 21.859 6.684 1 97.31 204 PHE A CA 1
ATOM 1628 C C . PHE A 1 204 ? 8.867 20.625 6.215 1 97.31 204 PHE A C 1
ATOM 1630 O O . PHE A 1 204 ? 8.344 19.812 5.445 1 97.31 204 PHE A O 1
ATOM 1637 N N . ALA A 1 205 ? 10.078 20.547 6.652 1 96.56 205 ALA A N 1
ATOM 1638 C CA . ALA A 1 205 ? 10.883 19.375 6.324 1 96.56 205 ALA A CA 1
ATOM 1639 C C . ALA A 1 205 ? 10.445 18.156 7.148 1 96.56 205 ALA A C 1
ATOM 1641 O O . ALA A 1 205 ? 10.258 18.266 8.359 1 96.56 205 ALA A O 1
ATOM 1642 N N . MET A 1 206 ? 10.273 17 6.453 1 95.5 206 MET A N 1
ATOM 1643 C CA . MET A 1 206 ? 9.922 15.75 7.121 1 95.5 206 MET A CA 1
ATOM 1644 C C . MET A 1 206 ? 10.914 15.438 8.234 1 95.5 206 MET A C 1
ATOM 1646 O O . MET A 1 206 ? 10.531 14.891 9.273 1 95.5 206 MET A O 1
ATOM 1650 N N . SER A 1 207 ? 12.148 15.828 8.039 1 94.19 207 SER A N 1
ATOM 1651 C CA . SER A 1 207 ? 13.234 15.531 8.961 1 94.19 207 SER A CA 1
ATOM 1652 C C . SER A 1 207 ? 13.445 16.672 9.953 1 94.19 207 SER A C 1
ATOM 1654 O O . SER A 1 207 ? 14.43 16.688 10.695 1 94.19 207 SER A O 1
ATOM 1656 N N . ALA A 1 208 ? 12.57 17.656 9.984 1 95.5 208 ALA A N 1
ATOM 1657 C CA . ALA A 1 208 ? 12.711 18.766 10.906 1 95.5 208 ALA A CA 1
ATOM 1658 C C . ALA A 1 208 ? 12.578 18.312 12.359 1 95.5 208 ALA A C 1
ATOM 1660 O O . ALA A 1 208 ? 11.875 17.344 12.641 1 95.5 208 ALA A O 1
ATOM 1661 N N . PRO A 1 209 ? 13.227 19.078 13.25 1 96.19 209 PRO A N 1
ATOM 1662 C CA . PRO A 1 209 ? 13.109 18.734 14.664 1 96.19 209 PRO A CA 1
ATOM 1663 C C . PRO A 1 209 ? 11.664 18.641 15.141 1 96.19 209 PRO A C 1
ATOM 1665 O O . PRO A 1 209 ? 10.844 19.484 14.789 1 96.19 209 PRO A O 1
ATOM 1668 N N . GLY A 1 210 ? 11.383 17.609 15.891 1 96.31 210 GLY A N 1
ATOM 1669 C CA . GLY A 1 210 ? 10.047 17.406 16.438 1 96.31 210 GLY A CA 1
ATOM 1670 C C . GLY A 1 210 ? 9.266 16.328 15.719 1 96.31 210 GLY A C 1
ATOM 1671 O O . GLY A 1 210 ? 8.211 15.906 16.188 1 96.31 210 GLY A O 1
ATOM 1672 N N . ASP A 1 211 ? 9.797 15.898 14.531 1 97.5 211 ASP A N 1
ATOM 1673 C CA . ASP A 1 211 ? 9.172 14.805 13.789 1 97.5 211 ASP A CA 1
ATOM 1674 C C . ASP A 1 211 ? 7.68 15.047 13.594 1 97.5 211 ASP A C 1
ATOM 1676 O O . ASP A 1 211 ? 6.863 14.172 13.883 1 97.5 211 ASP A O 1
ATOM 1680 N N . GLN A 1 212 ? 7.406 16.297 13.125 1 98.06 212 GLN A N 1
ATOM 1681 C CA . GLN A 1 212 ? 6.035 16.781 13.031 1 98.06 212 GLN A CA 1
ATOM 1682 C C . GLN A 1 212 ? 5.191 15.867 12.141 1 98.06 212 GLN A C 1
ATOM 1684 O O . GLN A 1 212 ? 4.055 15.539 12.492 1 98.06 212 GLN A O 1
ATOM 1689 N N . PHE A 1 213 ? 5.695 15.469 11.031 1 98.69 213 PHE A N 1
ATOM 1690 C CA . PHE A 1 213 ? 4.945 14.664 10.07 1 98.69 213 PHE A CA 1
ATOM 1691 C C . PHE A 1 213 ? 4.484 13.359 10.711 1 98.69 213 PHE A C 1
ATOM 1693 O O . PHE A 1 213 ? 3.297 13.023 10.664 1 98.69 213 PHE A O 1
ATOM 1700 N N . THR A 1 214 ? 5.391 12.594 11.375 1 98.69 214 THR A N 1
ATOM 1701 C CA . THR A 1 214 ? 5.066 11.328 12.031 1 98.69 214 THR A CA 1
ATOM 1702 C C . THR A 1 214 ? 4.035 11.539 13.141 1 98.69 214 THR A C 1
ATOM 1704 O O . THR A 1 214 ? 3.07 10.781 13.25 1 98.69 214 THR A O 1
ATOM 1707 N N . ARG A 1 215 ? 4.277 12.531 13.906 1 98.69 215 ARG A N 1
ATOM 1708 C CA . ARG A 1 215 ? 3.414 12.781 15.055 1 98.69 215 ARG A CA 1
ATOM 1709 C C . ARG A 1 215 ? 1.993 13.117 14.617 1 98.69 215 ARG A C 1
ATOM 1711 O O . ARG A 1 215 ? 1.025 12.609 15.188 1 98.69 215 ARG A O 1
ATOM 1718 N N . GLU A 1 216 ? 1.866 13.953 13.578 1 98.69 216 GLU A N 1
ATOM 1719 C CA . GLU A 1 216 ? 0.538 14.297 13.078 1 98.69 216 GLU A CA 1
ATOM 1720 C C . GLU A 1 216 ? -0.193 13.055 12.57 1 98.69 216 GLU A C 1
ATOM 1722 O O . GLU A 1 216 ? -1.381 12.875 12.844 1 98.69 216 GLU A O 1
ATOM 1727 N N . LEU A 1 217 ? 0.485 12.227 11.836 1 98.81 217 LEU A N 1
ATOM 1728 C CA . LEU A 1 217 ? -0.119 11 11.328 1 98.81 217 LEU A CA 1
ATOM 1729 C C . LEU A 1 217 ? -0.536 10.086 12.469 1 98.81 217 LEU A C 1
ATOM 1731 O O . LEU A 1 217 ? -1.615 9.492 12.43 1 98.81 217 LEU A O 1
ATOM 1735 N N . CYS A 1 218 ? 0.318 9.992 13.453 1 98.88 218 CYS A N 1
ATOM 1736 C CA . CYS A 1 218 ? -0.008 9.172 14.617 1 98.88 218 CYS A CA 1
ATOM 1737 C C . CYS A 1 218 ? -1.234 9.711 15.344 1 98.88 218 CYS A C 1
ATOM 1739 O O . CYS A 1 218 ? -2.08 8.945 15.797 1 98.88 218 CYS A O 1
ATOM 1741 N N . GLU A 1 219 ? -1.341 11.008 15.461 1 98.81 219 GLU A N 1
ATOM 1742 C CA . GLU A 1 219 ? -2.51 11.617 16.094 1 98.81 219 GLU A CA 1
ATOM 1743 C C . GLU A 1 219 ? -3.785 11.273 15.328 1 98.81 219 GLU A C 1
ATOM 1745 O O . GLU A 1 219 ? -4.82 10.992 15.938 1 98.81 219 GLU A O 1
ATOM 1750 N N . ILE A 1 220 ? -3.701 11.328 14.023 1 98.81 220 ILE A N 1
ATOM 1751 C CA . ILE A 1 220 ? -4.84 10.961 13.195 1 98.81 220 ILE A CA 1
ATOM 1752 C C . ILE A 1 220 ? -5.223 9.508 13.461 1 98.81 220 ILE A C 1
ATOM 1754 O O . ILE A 1 220 ? -6.402 9.195 13.648 1 98.81 220 ILE A O 1
ATOM 1758 N N . SER A 1 221 ? -4.238 8.641 13.438 1 98.81 221 SER A N 1
ATOM 1759 C CA . SER A 1 221 ? -4.473 7.223 13.703 1 98.81 221 SER A CA 1
ATOM 1760 C C . SER A 1 221 ? -5.152 7.016 15.055 1 98.81 221 SER A C 1
ATOM 1762 O O . SER A 1 221 ? -6.145 6.289 15.148 1 98.81 221 SER A O 1
ATOM 1764 N N . ILE A 1 222 ? -4.676 7.68 16.047 1 98.69 222 ILE A N 1
ATOM 1765 C CA . ILE A 1 222 ? -5.141 7.52 17.422 1 98.69 222 ILE A CA 1
ATOM 1766 C C . ILE A 1 222 ? -6.566 8.055 17.547 1 98.69 222 ILE A C 1
ATOM 1768 O O . ILE A 1 222 ? -7.414 7.43 18.203 1 98.69 222 ILE A O 1
ATOM 1772 N N . ARG A 1 223 ? -6.898 9.18 16.953 1 97.94 223 ARG A N 1
ATOM 1773 C CA . ARG A 1 223 ? -8.227 9.773 17 1 97.94 223 ARG A CA 1
ATOM 1774 C C . ARG A 1 223 ? -9.266 8.828 16.391 1 97.94 223 ARG A C 1
ATOM 1776 O O . ARG A 1 223 ? -10.43 8.828 16.812 1 97.94 223 ARG A O 1
ATOM 1783 N N . ASN A 1 224 ? -8.836 8.008 15.453 1 98.06 224 ASN A N 1
ATOM 1784 C CA . ASN A 1 224 ? -9.758 7.117 14.766 1 98.06 224 ASN A CA 1
ATOM 1785 C C . ASN A 1 224 ? -9.562 5.664 15.188 1 98.06 224 ASN A C 1
ATOM 1787 O O . ASN A 1 224 ? -10.055 4.75 14.523 1 98.06 224 ASN A O 1
ATOM 1791 N N . TRP A 1 225 ? -8.844 5.461 16.25 1 98.5 225 TRP A N 1
ATOM 1792 C CA . TRP A 1 225 ? -8.344 4.152 16.656 1 98.5 225 TRP A CA 1
ATOM 1793 C C . TRP A 1 225 ? -9.484 3.158 16.828 1 98.5 225 TRP A C 1
ATOM 1795 O O . TRP A 1 225 ? -9.352 1.983 16.469 1 98.5 225 TRP A O 1
ATOM 1805 N N . ASN A 1 226 ? -10.625 3.594 17.312 1 98.06 226 ASN A N 1
ATOM 1806 C CA . ASN A 1 226 ? -11.758 2.723 17.625 1 98.06 226 ASN A CA 1
ATOM 1807 C C . ASN A 1 226 ? -12.961 3.029 16.75 1 98.06 226 ASN A C 1
ATOM 1809 O O . ASN A 1 226 ? -14.086 2.629 17.062 1 98.06 226 ASN A O 1
ATOM 1813 N N . TYR A 1 227 ? -12.75 3.766 15.688 1 96.31 227 TYR A N 1
ATOM 1814 C CA . TYR A 1 227 ? -13.867 4.141 14.828 1 96.31 227 TYR A CA 1
ATOM 1815 C C . TYR A 1 227 ? -14.555 2.908 14.258 1 96.31 227 TYR A C 1
ATOM 1817 O O . TYR A 1 227 ? -13.898 2.006 13.734 1 96.31 227 TYR A O 1
ATOM 1825 N N . GLN A 1 228 ? -15.898 2.719 14.453 1 88.25 228 GLN A N 1
ATOM 1826 C CA . GLN A 1 228 ? -16.734 1.678 13.867 1 88.25 228 GLN A CA 1
ATOM 1827 C C . GLN A 1 228 ? -18.109 2.23 13.477 1 88.25 228 GLN A C 1
ATOM 1829 O O . GLN A 1 228 ? -18.859 2.705 14.328 1 88.25 228 GLN A O 1
ATOM 1834 N N . SER A 1 229 ? -18.281 3.1 12.438 1 75.19 229 SER A N 1
ATOM 1835 C CA . SER A 1 229 ? -19.578 3.701 12.188 1 75.19 229 SER A CA 1
ATOM 1836 C C . SER A 1 229 ? -20.656 2.637 11.992 1 75.19 229 SER A C 1
ATOM 1838 O O . SER A 1 229 ? -20.359 1.512 11.586 1 75.19 229 SER A O 1
ATOM 1840 N N . MET B 1 1 ? 14.758 4.172 19.578 1 82.56 1 MET B N 1
ATOM 1841 C CA . MET B 1 1 ? 13.617 4.328 18.688 1 82.56 1 MET B CA 1
ATOM 1842 C C . MET B 1 1 ? 13.938 5.305 17.562 1 82.56 1 MET B C 1
ATOM 1844 O O . MET B 1 1 ? 14.43 6.406 17.812 1 82.56 1 MET B O 1
ATOM 1848 N N . ALA B 1 2 ? 13.844 4.859 16.359 1 87.81 2 ALA B N 1
ATOM 1849 C CA . ALA B 1 2 ? 14.156 5.691 15.195 1 87.81 2 ALA B CA 1
ATOM 1850 C C . ALA B 1 2 ? 13.031 6.684 14.914 1 87.81 2 ALA B C 1
ATOM 1852 O O . ALA B 1 2 ? 11.852 6.359 15.078 1 87.81 2 ALA B O 1
ATOM 1853 N N . THR B 1 3 ? 13.422 7.891 14.688 1 95.06 3 THR B N 1
ATOM 1854 C CA . THR B 1 3 ? 12.477 8.922 14.273 1 95.06 3 THR B CA 1
ATOM 1855 C C . THR B 1 3 ? 12.977 9.633 13.016 1 95.06 3 THR B C 1
ATOM 1857 O O . THR B 1 3 ? 14.148 9.516 12.656 1 95.06 3 THR B O 1
ATOM 1860 N N . LEU B 1 4 ? 12.094 10.359 12.344 1 95.31 4 LEU B N 1
ATOM 1861 C CA . LEU B 1 4 ? 12.461 11 11.086 1 95.31 4 LEU B CA 1
ATOM 1862 C C . LEU B 1 4 ? 13.359 12.211 11.336 1 95.31 4 LEU B C 1
ATOM 1864 O O . LEU B 1 4 ? 14.078 12.648 10.438 1 95.31 4 LEU B O 1
ATOM 1868 N N . ASP B 1 5 ? 13.336 12.781 12.508 1 95.12 5 ASP B N 1
ATOM 1869 C CA . ASP B 1 5 ? 14.078 14.008 12.766 1 95.12 5 ASP B CA 1
ATOM 1870 C C . ASP B 1 5 ? 15.461 13.711 13.336 1 95.12 5 ASP B C 1
ATOM 1872 O O . ASP B 1 5 ? 16.172 14.617 13.773 1 95.12 5 ASP B O 1
ATOM 1876 N N . ALA B 1 6 ? 15.805 12.477 13.461 1 93.44 6 ALA B N 1
ATOM 1877 C CA . ALA B 1 6 ? 17.125 12.055 13.898 1 93.44 6 ALA B CA 1
ATOM 1878 C C . ALA B 1 6 ? 17.953 11.523 12.727 1 93.44 6 ALA B C 1
ATOM 1880 O O . ALA B 1 6 ? 17.406 11.086 11.719 1 93.44 6 ALA B O 1
ATOM 1881 N N . PRO B 1 7 ? 19.25 11.609 12.828 1 90.69 7 PRO B N 1
ATOM 1882 C CA . PRO B 1 7 ? 20.062 11 11.781 1 90.69 7 PRO B CA 1
ATOM 1883 C C . PRO B 1 7 ? 19.734 9.523 11.555 1 90.69 7 PRO B C 1
ATOM 1885 O O . PRO B 1 7 ? 19.469 8.797 12.516 1 90.69 7 PRO B O 1
ATOM 1888 N N . ALA B 1 8 ? 19.766 9.188 10.367 1 89.31 8 ALA B N 1
ATOM 1889 C CA . ALA B 1 8 ? 19.453 7.805 10.023 1 89.31 8 ALA B CA 1
ATOM 1890 C C . ALA B 1 8 ? 20.453 6.844 10.664 1 89.31 8 ALA B C 1
ATOM 1892 O O . ALA B 1 8 ? 21.672 7.02 10.531 1 89.31 8 ALA B O 1
ATOM 1893 N N . GLN B 1 9 ? 19.906 5.922 11.359 1 91.06 9 GLN B N 1
ATOM 1894 C CA . GLN B 1 9 ? 20.719 4.871 11.953 1 91.06 9 GLN B CA 1
ATOM 1895 C C . GLN B 1 9 ? 20.391 3.51 11.344 1 91.06 9 GLN B C 1
ATOM 1897 O O . GLN B 1 9 ? 19.219 3.16 11.188 1 91.06 9 GLN B O 1
ATOM 1902 N N . MET B 1 10 ? 21.469 2.809 11.031 1 94.56 10 MET B N 1
ATOM 1903 C CA . MET B 1 10 ? 21.266 1.462 10.5 1 94.56 10 MET B CA 1
ATOM 1904 C C . MET B 1 10 ? 20.438 0.622 11.469 1 94.56 10 MET B C 1
ATOM 1906 O O . MET B 1 10 ? 20.734 0.563 12.664 1 94.56 10 MET B O 1
ATOM 1910 N N . PRO B 1 11 ? 19.422 0.057 10.914 1 95.25 11 PRO B N 1
ATOM 1911 C CA . PRO B 1 11 ? 18.625 -0.803 11.797 1 95.25 11 PRO B CA 1
ATOM 1912 C C . PRO B 1 11 ? 19.328 -2.115 12.133 1 95.25 11 PRO B C 1
ATOM 1914 O O . PRO B 1 11 ? 20.25 -2.521 11.422 1 95.25 11 PRO B O 1
ATOM 1917 N N . PRO B 1 12 ? 18.906 -2.742 13.258 1 93.69 12 PRO B N 1
ATOM 1918 C CA . PRO B 1 12 ? 19.469 -4.062 13.547 1 93.69 12 PRO B CA 1
ATOM 1919 C C . PRO B 1 12 ? 19.203 -5.082 12.445 1 93.69 12 PRO B C 1
ATOM 1921 O O . PRO B 1 12 ? 18.25 -4.922 11.672 1 93.69 12 PRO B O 1
ATOM 1924 N N . GLU B 1 13 ? 20.047 -6.059 12.367 1 94.25 13 GLU B N 1
ATOM 1925 C CA . GLU B 1 13 ? 19.859 -7.152 11.422 1 94.25 13 GLU B CA 1
ATOM 1926 C C . GLU B 1 13 ? 18.547 -7.895 11.703 1 94.25 13 GLU B C 1
ATOM 1928 O O . GLU B 1 13 ? 18.109 -7.984 12.852 1 94.25 13 GLU B O 1
ATOM 1933 N N . LEU B 1 14 ? 18 -8.344 10.625 1 96.44 14 LEU B N 1
ATOM 1934 C CA . LEU B 1 14 ? 16.797 -9.164 10.781 1 96.44 14 LEU B CA 1
ATOM 1935 C C . LEU B 1 14 ? 17.109 -10.438 11.57 1 96.44 14 LEU B C 1
ATOM 1937 O O . LEU B 1 14 ? 17.984 -11.211 11.18 1 96.44 14 LEU B O 1
ATOM 1941 N N . GLN B 1 15 ? 16.406 -10.602 12.633 1 95.81 15 GLN B N 1
ATOM 1942 C CA . GLN B 1 15 ? 16.609 -11.812 13.422 1 95.81 15 GLN B CA 1
ATOM 1943 C C . GLN B 1 15 ? 15.977 -13.023 12.742 1 95.81 15 GLN B C 1
ATOM 1945 O O . GLN B 1 15 ? 14.812 -12.984 12.344 1 95.81 15 GLN B O 1
ATOM 1950 N N . LEU B 1 16 ? 16.781 -14.047 12.648 1 96.75 16 LEU B N 1
ATOM 1951 C CA . LEU B 1 16 ? 16.25 -15.281 12.086 1 96.75 16 LEU B CA 1
ATOM 1952 C C . LEU B 1 16 ? 15.203 -15.891 13.008 1 96.75 16 LEU B C 1
ATOM 1954 O O . LEU B 1 16 ? 15.375 -15.891 14.234 1 96.75 16 LEU B O 1
ATOM 1958 N N . GLU B 1 17 ? 14.117 -16.281 12.461 1 97.12 17 GLU B N 1
ATOM 1959 C CA . GLU B 1 17 ? 13.078 -16.984 13.195 1 97.12 17 GLU B CA 1
ATOM 1960 C C . GLU B 1 17 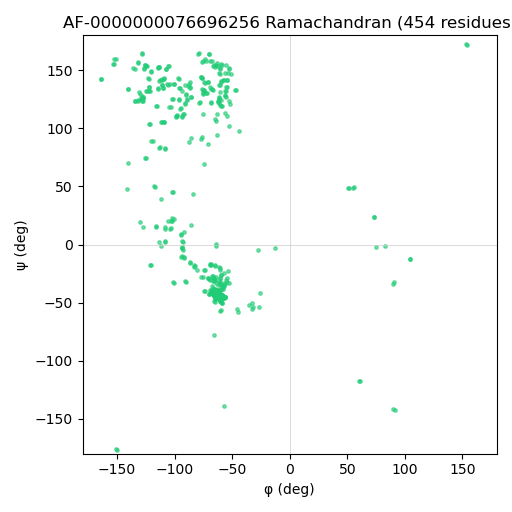? 12.539 -18.172 12.391 1 97.12 17 GLU B C 1
ATOM 1962 O O . GLU B 1 17 ? 12.719 -18.219 11.172 1 97.12 17 GLU B O 1
ATOM 1967 N N . GLN B 1 18 ? 12.055 -19.188 13.125 1 98.19 18 GLN B N 1
ATOM 1968 C CA . GLN B 1 18 ? 11.344 -20.25 12.422 1 98.19 18 GLN B CA 1
ATOM 1969 C C . GLN B 1 18 ? 10.133 -19.703 11.68 1 98.19 18 GLN B C 1
ATOM 1971 O O . GLN B 1 18 ? 9.242 -19.094 12.289 1 98.19 18 GLN B O 1
ATOM 1976 N N . PRO B 1 19 ? 10.109 -19.844 10.438 1 98.12 19 PRO B N 1
ATOM 1977 C CA . PRO B 1 19 ? 8.93 -19.359 9.711 1 98.12 19 PRO B CA 1
ATOM 1978 C C . PRO B 1 19 ? 7.641 -20.047 10.148 1 98.12 19 PRO B C 1
ATOM 1980 O O . PRO B 1 19 ? 7.676 -21.188 10.609 1 98.12 19 PRO B O 1
ATOM 1983 N N . PRO B 1 20 ? 6.562 -19.391 10.047 1 98.38 20 PRO B N 1
ATOM 1984 C CA . PRO B 1 20 ? 5.281 -20.047 10.289 1 98.38 20 PRO B CA 1
ATOM 1985 C C . PRO B 1 20 ? 4.945 -21.094 9.227 1 98.38 20 PRO B C 1
ATOM 1987 O O . PRO B 1 20 ? 5.555 -21.109 8.148 1 98.38 20 PRO B O 1
ATOM 1990 N N . THR B 1 21 ? 4.07 -22 9.625 1 98.44 21 THR B N 1
ATOM 1991 C CA . THR B 1 21 ? 3.484 -22.828 8.586 1 98.44 21 THR B CA 1
ATOM 1992 C C . THR B 1 21 ? 2.531 -22.016 7.715 1 98.44 21 THR B C 1
ATOM 1994 O O . THR B 1 21 ? 2.117 -20.922 8.094 1 98.44 21 THR B O 1
ATOM 1997 N N . VAL B 1 22 ? 2.193 -22.516 6.578 1 98.31 22 VAL B N 1
ATOM 1998 C CA . VAL B 1 22 ? 1.245 -21.859 5.684 1 98.31 22 VAL B CA 1
ATOM 1999 C C . VAL B 1 22 ? -0.069 -21.609 6.422 1 98.31 22 VAL B C 1
ATOM 2001 O O . VAL B 1 22 ? -0.59 -20.484 6.402 1 98.31 22 VAL B O 1
ATOM 2004 N N . ASN B 1 23 ? -0.551 -22.594 7.148 1 97.44 23 ASN B N 1
ATOM 2005 C CA . ASN B 1 23 ? -1.814 -22.453 7.867 1 97.44 23 ASN B CA 1
ATOM 2006 C C . ASN B 1 23 ? -1.732 -21.391 8.961 1 97.44 23 ASN B C 1
ATOM 2008 O O . ASN B 1 23 ? -2.686 -20.641 9.172 1 97.44 23 ASN B O 1
ATOM 2012 N N . ASN B 1 24 ? -0.619 -21.344 9.648 1 97.81 24 ASN B N 1
ATOM 2013 C CA . ASN B 1 24 ? -0.439 -20.344 10.695 1 97.81 24 ASN B CA 1
ATOM 2014 C C . ASN B 1 24 ? -0.426 -18.922 10.125 1 97.81 24 ASN B C 1
ATOM 2016 O O . ASN B 1 24 ? -0.969 -18 10.734 1 97.81 24 ASN B O 1
ATOM 2020 N N . LEU B 1 25 ? 0.199 -18.781 8.969 1 98.25 25 LEU B N 1
ATOM 2021 C CA . LEU B 1 25 ? 0.251 -17.469 8.344 1 98.25 25 LEU B CA 1
ATOM 2022 C C . LEU B 1 25 ? -1.13 -17.031 7.859 1 98.25 25 LEU B C 1
ATOM 2024 O O . LEU B 1 25 ? -1.528 -15.883 8.047 1 98.25 25 LEU B O 1
ATOM 2028 N N . ILE B 1 26 ? -1.856 -17.984 7.281 1 97.88 26 ILE B N 1
ATOM 2029 C CA . ILE B 1 26 ? -3.221 -17.688 6.848 1 97.88 26 ILE B CA 1
ATOM 2030 C C . ILE B 1 26 ? -4.062 -17.266 8.047 1 97.88 26 ILE B C 1
ATOM 2032 O O . ILE B 1 26 ? -4.844 -16.312 7.961 1 97.88 26 ILE B O 1
ATOM 2036 N N . ALA B 1 27 ? -3.85 -17.891 9.164 1 96.81 27 ALA B N 1
ATOM 2037 C CA . ALA B 1 27 ? -4.625 -17.625 10.367 1 96.81 27 ALA B CA 1
ATOM 2038 C C . ALA B 1 27 ? -4.336 -16.234 10.914 1 96.81 27 ALA B C 1
ATOM 2040 O O . ALA B 1 27 ? -5.09 -15.711 11.742 1 96.81 27 ALA B O 1
ATOM 2041 N N . GLN B 1 28 ? -3.248 -15.656 10.484 1 96.44 28 GLN B N 1
ATOM 2042 C CA . GLN B 1 28 ? -2.869 -14.336 10.969 1 96.44 28 GLN B CA 1
ATOM 2043 C C . GLN B 1 28 ? -3.535 -13.234 10.148 1 96.44 28 GLN B C 1
ATOM 2045 O O . GLN B 1 28 ? -3.518 -12.062 10.547 1 96.44 28 GLN B O 1
ATOM 2050 N N . ILE B 1 29 ? -4.07 -13.578 8.977 1 97.62 29 ILE B N 1
ATOM 2051 C CA . ILE B 1 29 ? -4.805 -12.586 8.203 1 97.62 29 ILE B CA 1
ATOM 2052 C C . ILE B 1 29 ? -6.109 -12.227 8.914 1 97.62 29 ILE B C 1
ATOM 2054 O O . ILE B 1 29 ? -6.918 -13.109 9.211 1 97.62 29 ILE B O 1
ATOM 2058 N N . ASN B 1 30 ? -6.32 -10.945 9.219 1 97.19 30 ASN B N 1
ATOM 2059 C CA . ASN B 1 30 ? -7.547 -10.555 9.898 1 97.19 30 ASN B CA 1
ATOM 2060 C C . ASN B 1 30 ? -8.781 -10.953 9.102 1 97.19 30 ASN B C 1
ATOM 2062 O O . ASN B 1 30 ? -8.828 -10.75 7.887 1 97.19 30 ASN B O 1
ATOM 2066 N N . ASP B 1 31 ? -9.797 -11.383 9.758 1 96.94 31 ASP B N 1
ATOM 2067 C CA . ASP B 1 31 ? -11.031 -11.844 9.117 1 96.94 31 ASP B CA 1
ATOM 2068 C C . ASP B 1 31 ? -11.648 -10.742 8.258 1 96.94 31 ASP B C 1
ATOM 2070 O O . ASP B 1 31 ? -12.172 -11.016 7.176 1 96.94 31 ASP B O 1
ATOM 2074 N N . TRP B 1 32 ? -11.508 -9.562 8.719 1 97 32 TRP B N 1
ATOM 2075 C CA . TRP B 1 32 ? -12.188 -8.492 8 1 97 32 TRP B CA 1
ATOM 2076 C C . TRP B 1 32 ? -11.539 -8.242 6.645 1 97 32 TRP B C 1
ATOM 2078 O O . TRP B 1 32 ? -12.195 -7.797 5.703 1 97 32 TRP B O 1
ATOM 2088 N N . ILE B 1 33 ? -10.242 -8.492 6.535 1 97.69 33 ILE B N 1
ATOM 2089 C CA . ILE B 1 33 ? -9.523 -8.312 5.277 1 97.69 33 ILE B CA 1
ATOM 2090 C C . ILE B 1 33 ? -10.031 -9.312 4.242 1 97.69 33 ILE B C 1
ATOM 2092 O O . ILE B 1 33 ? -10.289 -8.953 3.094 1 97.69 33 ILE B O 1
ATOM 2096 N N . ILE B 1 34 ? -10.227 -10.578 4.676 1 97.56 34 ILE B N 1
ATOM 2097 C CA . ILE B 1 34 ? -10.758 -11.617 3.801 1 97.56 34 ILE B CA 1
ATOM 2098 C C . ILE B 1 34 ? -12.188 -11.273 3.395 1 97.56 34 ILE B C 1
ATOM 2100 O O . ILE B 1 34 ? -12.531 -11.312 2.211 1 97.56 34 ILE B O 1
ATOM 2104 N N . TYR B 1 35 ? -12.953 -10.906 4.336 1 96.81 35 TYR B N 1
ATOM 2105 C CA . TYR B 1 35 ? -14.344 -10.547 4.094 1 96.81 35 TYR B CA 1
ATOM 2106 C C . TYR B 1 35 ? -14.445 -9.383 3.117 1 96.81 35 TYR B C 1
ATOM 2108 O O . TYR B 1 35 ? -15.219 -9.438 2.156 1 96.81 35 TYR B O 1
ATOM 2116 N N . HIS B 1 36 ? -13.688 -8.359 3.4 1 96.25 36 HIS B N 1
ATOM 2117 C CA . HIS B 1 36 ? -13.742 -7.148 2.592 1 96.25 36 HIS B CA 1
ATOM 2118 C C . HIS B 1 36 ? -13.305 -7.418 1.157 1 96.25 36 HIS B C 1
ATOM 2120 O O . HIS B 1 36 ? -13.898 -6.902 0.21 1 96.25 36 HIS B O 1
ATOM 2126 N N . LEU B 1 37 ? -12.234 -8.211 0.995 1 96.25 37 LEU B N 1
ATOM 2127 C CA . LEU B 1 37 ? -11.781 -8.586 -0.341 1 96.25 37 LEU B CA 1
ATOM 2128 C C . LEU B 1 37 ? -12.867 -9.359 -1.084 1 96.25 37 LEU B C 1
ATOM 2130 O O . LEU B 1 37 ? -13.219 -9.008 -2.215 1 96.25 37 LEU B O 1
ATOM 2134 N N . LEU B 1 38 ? -13.453 -10.336 -0.444 1 95.19 38 LEU B N 1
ATOM 2135 C CA . LEU B 1 38 ? -14.492 -11.156 -1.061 1 95.19 38 LEU B CA 1
ATOM 2136 C C . LEU B 1 38 ? -15.688 -10.305 -1.454 1 95.19 38 LEU B C 1
ATOM 2138 O O . LEU B 1 38 ? -16.203 -10.414 -2.572 1 95.19 38 LEU B O 1
ATOM 2142 N N . ARG B 1 39 ? -16.062 -9.469 -0.594 1 93.75 39 ARG B N 1
ATOM 2143 C CA . ARG B 1 39 ? -17.234 -8.633 -0.86 1 93.75 39 ARG B CA 1
ATOM 2144 C C . ARG B 1 39 ? -16.953 -7.656 -1.999 1 93.75 39 ARG B C 1
ATOM 2146 O O . ARG B 1 39 ? -17.844 -7.379 -2.812 1 93.75 39 ARG B O 1
ATOM 2153 N N . THR B 1 40 ? -15.766 -7.109 -2.004 1 93.12 40 THR B N 1
ATOM 2154 C CA . THR B 1 40 ? -15.398 -6.211 -3.092 1 93.12 40 THR B CA 1
ATOM 2155 C C . THR B 1 40 ? -15.438 -6.938 -4.434 1 93.12 40 THR B C 1
ATOM 2157 O O . THR B 1 40 ? -15.961 -6.41 -5.418 1 93.12 40 THR B O 1
ATOM 2160 N N . LEU B 1 41 ? -14.961 -8.141 -4.469 1 90.31 41 LEU B N 1
ATOM 2161 C CA . LEU B 1 41 ? -14.93 -8.93 -5.691 1 90.31 41 LEU B CA 1
ATOM 2162 C C . LEU B 1 41 ? -16.344 -9.258 -6.168 1 90.31 41 LEU B C 1
ATOM 2164 O O . LEU B 1 41 ? -16.578 -9.43 -7.367 1 90.31 41 LEU B O 1
ATOM 2168 N N . GLU B 1 42 ? -17.219 -9.336 -5.281 1 89.19 42 GLU B N 1
ATOM 2169 C CA . GLU B 1 42 ? -18.609 -9.664 -5.598 1 89.19 42 GLU B CA 1
ATOM 2170 C C . GLU B 1 42 ? -19.391 -8.43 -6.043 1 89.19 42 GLU B C 1
ATOM 2172 O O . GLU B 1 42 ? -20.469 -8.547 -6.621 1 89.19 42 GLU B O 1
ATOM 2177 N N . SER B 1 43 ? -18.797 -7.363 -5.703 1 86.69 43 SER B N 1
ATOM 2178 C CA . SER B 1 43 ? -19.484 -6.117 -6.016 1 86.69 43 SER B CA 1
ATOM 2179 C C . SER B 1 43 ? -19.312 -5.734 -7.48 1 86.69 43 SER B C 1
ATOM 2181 O O . SER B 1 43 ? -18.547 -6.375 -8.203 1 86.69 43 SER B O 1
ATOM 2183 N N . ASP B 1 44 ? -20.125 -4.816 -7.922 1 80.38 44 ASP B N 1
ATOM 2184 C CA . ASP B 1 44 ? -19.984 -4.289 -9.273 1 80.38 44 ASP B CA 1
ATOM 2185 C C . ASP B 1 44 ? -18.828 -3.297 -9.367 1 80.38 44 ASP B C 1
ATOM 2187 O O . ASP B 1 44 ? -19.016 -2.096 -9.156 1 80.38 44 ASP B O 1
ATOM 2191 N N . ILE B 1 45 ? -17.703 -3.822 -9.672 1 82.62 45 ILE B N 1
ATOM 2192 C CA . ILE B 1 45 ? -16.5 -3.006 -9.758 1 82.62 45 ILE B CA 1
ATOM 2193 C C . ILE B 1 45 ? -16.484 -2.242 -11.078 1 82.62 45 ILE B C 1
ATOM 2195 O O . ILE B 1 45 ? -16.5 -2.848 -12.148 1 82.62 45 ILE B O 1
ATOM 2199 N N . HIS B 1 46 ? -16.406 -0.933 -11.016 1 79.69 46 HIS B N 1
ATOM 2200 C CA . HIS B 1 46 ? -16.406 -0.093 -12.211 1 79.69 46 HIS B CA 1
ATOM 2201 C C . HIS B 1 46 ? -14.992 0.376 -12.547 1 79.69 46 HIS B C 1
ATOM 2203 O O . HIS B 1 46 ? -14.672 0.615 -13.711 1 79.69 46 HIS B O 1
ATOM 2209 N N . TYR B 1 47 ? -14.273 0.542 -11.469 1 82.56 47 TYR B N 1
ATOM 2210 C CA . TYR B 1 47 ? -12.906 1.004 -11.641 1 82.56 47 TYR B CA 1
ATOM 2211 C C . TYR B 1 47 ? -11.914 0.021 -11.023 1 82.56 47 TYR B C 1
ATOM 2213 O O . TYR B 1 47 ? -12.102 -0.432 -9.891 1 82.56 47 TYR B O 1
ATOM 2221 N N . GLU B 1 48 ? -10.914 -0.223 -11.734 1 89.94 48 GLU B N 1
ATOM 2222 C CA . GLU B 1 48 ? -9.867 -1.141 -11.289 1 89.94 48 GLU B CA 1
ATOM 2223 C C . GLU B 1 48 ? -9.289 -0.703 -9.945 1 89.94 48 GLU B C 1
ATOM 2225 O O . GLU B 1 48 ? -8.984 -1.539 -9.094 1 89.94 48 GLU B O 1
ATOM 2230 N N . ASN B 1 49 ? -9.234 0.579 -9.742 1 89.38 49 ASN B N 1
ATOM 2231 C CA . ASN B 1 49 ? -8.641 1.153 -8.539 1 89.38 49 ASN B CA 1
ATOM 2232 C C . ASN B 1 49 ? -9.43 0.773 -7.289 1 89.38 49 ASN B C 1
ATOM 2234 O O . ASN B 1 49 ? -8.906 0.852 -6.176 1 89.38 49 ASN B O 1
ATOM 2238 N N . GLN B 1 50 ? -10.664 0.336 -7.441 1 90.75 50 GLN B N 1
ATOM 2239 C CA . GLN B 1 50 ? -11.484 -0.075 -6.305 1 90.75 50 GLN B CA 1
ATOM 2240 C C . GLN B 1 50 ? -10.953 -1.363 -5.684 1 90.75 50 GLN B C 1
ATOM 2242 O O . GLN B 1 50 ? -11.297 -1.697 -4.547 1 90.75 50 GLN B O 1
ATOM 2247 N N . LEU B 1 51 ? -10.109 -2.037 -6.457 1 94.56 51 LEU B N 1
ATOM 2248 C CA . LEU B 1 51 ? -9.555 -3.297 -5.977 1 94.56 51 LEU B CA 1
ATOM 2249 C C . LEU B 1 51 ? -8.234 -3.07 -5.258 1 94.56 51 LEU B C 1
ATOM 2251 O O . LEU B 1 51 ? -7.746 -3.955 -4.551 1 94.56 51 LEU B O 1
ATOM 2255 N N . TYR B 1 52 ? -7.664 -1.9 -5.363 1 96.19 52 TYR B N 1
ATOM 2256 C CA . TYR B 1 52 ? -6.297 -1.686 -4.895 1 96.19 52 TYR B CA 1
A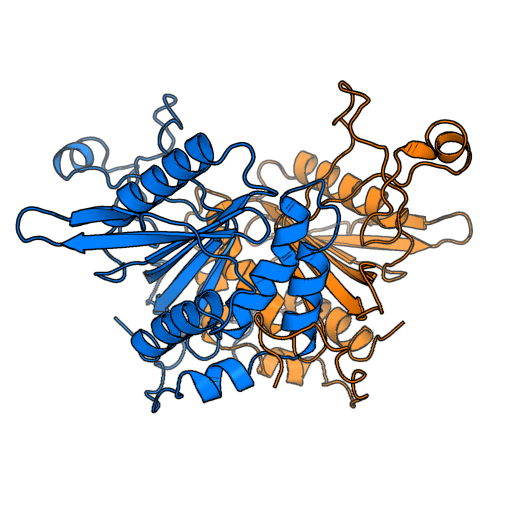TOM 2257 C C . TYR B 1 52 ? -6.227 -1.741 -3.373 1 96.19 52 TYR B C 1
ATOM 2259 O O . TYR B 1 52 ? -5.316 -2.35 -2.809 1 96.19 52 TYR B O 1
ATOM 2267 N N . GLY B 1 53 ? -7.16 -1.144 -2.686 1 97.31 53 GLY B N 1
ATOM 2268 C CA . GLY B 1 53 ? -7.176 -1.188 -1.233 1 97.31 53 GLY B CA 1
ATOM 2269 C C . GLY B 1 53 ? -7.273 -2.598 -0.68 1 97.31 53 GLY B C 1
ATOM 2270 O O . GLY B 1 53 ? -6.391 -3.045 0.054 1 97.31 53 GLY B O 1
ATOM 2271 N N . PRO B 1 54 ? -8.328 -3.33 -1.087 1 97.25 54 PRO B N 1
ATOM 2272 C CA . PRO B 1 54 ? -8.5 -4.703 -0.6 1 97.25 54 PRO B CA 1
ATOM 2273 C C . PRO B 1 54 ? -7.312 -5.598 -0.939 1 97.25 54 PRO B C 1
ATOM 2275 O O . PRO B 1 54 ? -6.855 -6.371 -0.092 1 97.25 54 PRO B O 1
ATOM 2278 N N . ILE B 1 55 ? -6.75 -5.434 -2.113 1 97.94 55 ILE B N 1
ATOM 2279 C CA . ILE B 1 55 ? -5.637 -6.281 -2.52 1 97.94 55 ILE B CA 1
ATOM 2280 C C . ILE B 1 55 ? -4.375 -5.879 -1.761 1 97.94 55 ILE B C 1
ATOM 2282 O O . ILE B 1 55 ? -3.617 -6.738 -1.304 1 97.94 55 ILE B O 1
ATOM 2286 N N . SER B 1 56 ? -4.188 -4.602 -1.602 1 98.12 56 SER B N 1
ATOM 2287 C CA . SER B 1 56 ? -3.037 -4.121 -0.843 1 98.12 56 SER B CA 1
ATOM 2288 C C . SER B 1 56 ? -3.07 -4.633 0.594 1 98.12 56 SER B C 1
ATOM 2290 O O . SER B 1 56 ? -2.059 -5.105 1.115 1 98.12 56 SER B O 1
ATOM 2292 N N . SER B 1 57 ? -4.211 -4.547 1.236 1 98.38 57 SER B N 1
ATOM 2293 C CA . SER B 1 57 ? -4.348 -5.012 2.613 1 98.38 57 SER B CA 1
ATOM 2294 C C . SER B 1 57 ? -4.141 -6.52 2.713 1 98.38 57 SER B C 1
ATOM 2296 O O . SER B 1 57 ? -3.527 -7.004 3.666 1 98.38 57 SER B O 1
ATOM 2298 N N . PHE B 1 58 ? -4.664 -7.219 1.695 1 98.69 58 PHE B N 1
ATOM 2299 C CA . PHE B 1 58 ? -4.512 -8.672 1.634 1 98.69 58 PHE B CA 1
ATOM 2300 C C . PHE B 1 58 ? -3.041 -9.047 1.496 1 98.69 58 PHE B C 1
ATOM 2302 O O . PHE B 1 58 ? -2.531 -9.867 2.268 1 98.69 58 PHE B O 1
ATOM 2309 N N . LEU B 1 59 ? -2.297 -8.422 0.64 1 98.81 59 LEU B N 1
ATOM 2310 C CA . LEU B 1 59 ? -0.882 -8.703 0.417 1 98.81 59 LEU B CA 1
ATOM 2311 C C . LEU B 1 59 ? -0.053 -8.32 1.64 1 98.81 59 LEU B C 1
ATOM 2313 O O . LEU B 1 59 ? 0.814 -9.086 2.068 1 98.81 59 LEU B O 1
ATOM 2317 N N . THR B 1 60 ? -0.349 -7.195 2.244 1 98.56 60 THR B N 1
ATOM 2318 C CA . THR B 1 60 ? 0.427 -6.73 3.387 1 98.56 60 THR B CA 1
ATOM 2319 C C . THR B 1 60 ? 0.225 -7.648 4.59 1 98.56 60 THR B C 1
ATOM 2321 O O . THR B 1 60 ? 1.122 -7.797 5.422 1 98.56 60 THR B O 1
ATOM 2324 N N . SER B 1 61 ? -0.922 -8.297 4.645 1 98.31 61 SER B N 1
ATOM 2325 C CA . SER B 1 61 ? -1.185 -9.234 5.727 1 98.31 61 SER B CA 1
ATOM 2326 C C . SER B 1 61 ? -0.34 -10.5 5.582 1 98.31 61 SER B C 1
ATOM 2328 O O . SER B 1 61 ? 0.02 -11.125 6.578 1 98.31 61 SER B O 1
ATOM 2330 N N . ILE B 1 62 ? -0.029 -10.82 4.395 1 98.75 62 ILE B N 1
ATOM 2331 C CA . ILE B 1 62 ? 0.699 -12.047 4.09 1 98.75 62 ILE B CA 1
ATOM 2332 C C . ILE B 1 62 ? 2.201 -11.773 4.109 1 98.75 62 ILE B C 1
ATOM 2334 O O . ILE B 1 62 ? 2.994 -12.656 4.449 1 98.75 62 ILE B O 1
ATOM 2338 N N . PHE B 1 63 ? 2.617 -10.578 3.738 1 98.75 63 PHE B N 1
ATOM 2339 C CA . PHE B 1 63 ? 4.004 -10.133 3.684 1 98.75 63 PHE B CA 1
ATOM 2340 C C . PHE B 1 63 ? 4.273 -9.055 4.73 1 98.75 63 PHE B C 1
ATOM 2342 O O . PHE B 1 63 ? 4.289 -7.867 4.414 1 98.75 63 PHE B O 1
ATOM 2349 N N . PRO B 1 64 ? 4.543 -9.445 5.934 1 98.06 64 PRO B N 1
ATOM 2350 C CA . PRO B 1 64 ? 4.566 -8.5 7.051 1 98.06 64 PRO B CA 1
ATOM 2351 C C . PRO B 1 64 ? 5.832 -7.645 7.078 1 98.06 64 PRO B C 1
ATOM 2353 O O . PRO B 1 64 ? 6.93 -8.156 6.836 1 98.06 64 PRO B O 1
ATOM 2356 N N . SER B 1 65 ? 5.711 -6.453 7.453 1 97.5 65 SER B N 1
ATOM 2357 C CA . SER B 1 65 ? 6.82 -5.508 7.516 1 97.5 65 SER B CA 1
ATOM 2358 C C . SER B 1 65 ? 7.852 -5.93 8.555 1 97.5 65 SER B C 1
ATOM 2360 O O . SER B 1 65 ? 9.047 -5.66 8.398 1 97.5 65 SER B O 1
ATOM 2362 N N . ARG B 1 66 ? 7.379 -6.609 9.625 1 96.44 66 ARG B N 1
ATOM 2363 C CA . ARG B 1 66 ? 8.32 -7.031 10.656 1 96.44 66 ARG B CA 1
ATOM 2364 C C . ARG B 1 66 ? 9.375 -7.969 10.078 1 96.44 66 ARG B C 1
ATOM 2366 O O . ARG B 1 66 ? 10.43 -8.172 10.688 1 96.44 66 ARG B O 1
ATOM 2373 N N . ARG B 1 67 ? 9.055 -8.547 8.945 1 98.12 67 ARG B N 1
ATOM 2374 C CA . ARG B 1 67 ? 10 -9.43 8.273 1 98.12 67 ARG B CA 1
ATOM 2375 C C . ARG B 1 67 ? 10.648 -8.734 7.082 1 98.12 67 ARG B C 1
ATOM 2377 O O . ARG B 1 67 ? 11.164 -9.391 6.176 1 98.12 67 ARG B O 1
ATOM 2384 N N . ARG B 1 68 ? 10.508 -7.395 6.992 1 98.12 68 ARG B N 1
ATOM 2385 C CA . ARG B 1 68 ? 11.164 -6.5 6.047 1 98.12 68 ARG B CA 1
ATOM 2386 C C . ARG B 1 68 ? 10.57 -6.645 4.648 1 98.12 68 ARG B C 1
ATOM 2388 O O . ARG B 1 68 ? 11.266 -6.453 3.65 1 98.12 68 ARG B O 1
ATOM 2395 N N . TYR B 1 69 ? 9.359 -7.109 4.598 1 98.62 69 TYR B N 1
ATOM 2396 C CA . TYR B 1 69 ? 8.633 -7.012 3.34 1 98.62 69 TYR B CA 1
ATOM 2397 C C . TYR B 1 69 ? 8.133 -5.59 3.104 1 98.62 69 TYR B C 1
ATOM 2399 O O . TYR B 1 69 ? 7.75 -4.898 4.051 1 98.62 69 TYR B O 1
ATOM 2407 N N . MET B 1 70 ? 8.156 -5.176 1.894 1 98.56 70 MET B N 1
ATOM 2408 C CA . MET B 1 70 ? 7.566 -3.908 1.467 1 98.56 70 MET B CA 1
ATOM 2409 C C . MET B 1 70 ? 6.742 -4.09 0.196 1 98.56 70 MET B C 1
ATOM 2411 O O . MET B 1 70 ? 7.215 -4.691 -0.772 1 98.56 70 MET B O 1
ATOM 2415 N N . LEU B 1 71 ? 5.496 -3.701 0.278 1 98.62 71 LEU B N 1
ATOM 2416 C CA . LEU B 1 71 ? 4.656 -3.652 -0.913 1 98.62 71 LEU B CA 1
ATOM 2417 C C . LEU B 1 71 ? 4.828 -2.326 -1.646 1 98.62 71 LEU B C 1
ATOM 2419 O O . LEU B 1 71 ? 4.734 -1.258 -1.038 1 98.62 71 LEU B O 1
ATOM 2423 N N . ILE B 1 72 ? 5.109 -2.375 -2.869 1 97.75 72 ILE B N 1
ATOM 2424 C CA . ILE B 1 72 ? 5.293 -1.189 -3.699 1 97.75 72 ILE B CA 1
ATOM 2425 C C . ILE B 1 72 ? 4.152 -1.083 -4.707 1 97.75 72 ILE B C 1
ATOM 2427 O O . ILE B 1 72 ? 4.102 -1.837 -5.68 1 97.75 72 ILE B O 1
ATOM 2431 N N . PRO B 1 73 ? 3.234 -0.171 -4.48 1 96.31 73 PRO B N 1
ATOM 2432 C CA . PRO B 1 73 ? 2.254 0.08 -5.539 1 96.31 73 PRO B CA 1
ATOM 2433 C C . PRO B 1 73 ? 2.859 0.792 -6.746 1 96.31 73 PRO B C 1
ATOM 2435 O O . PRO B 1 73 ? 3.76 1.62 -6.594 1 96.31 73 PRO B O 1
ATOM 2438 N N . GLN B 1 74 ? 2.482 0.402 -7.914 1 92 74 GLN B N 1
ATOM 2439 C CA . GLN B 1 74 ? 2.93 1.021 -9.156 1 92 74 GLN B CA 1
ATOM 2440 C C . GLN B 1 74 ? 4.453 1.033 -9.25 1 92 74 GLN B C 1
ATOM 2442 O O . GLN B 1 74 ? 5.055 2.074 -9.516 1 92 74 GLN B O 1
ATOM 2447 N N . ALA B 1 75 ? 4.996 -0.086 -9.008 1 90.19 75 ALA B N 1
ATOM 2448 C CA . ALA B 1 75 ? 6.453 -0.219 -9.023 1 90.19 75 ALA B CA 1
ATOM 2449 C C . ALA B 1 75 ? 7.012 0.045 -10.422 1 90.19 75 ALA B C 1
ATOM 2451 O O . ALA B 1 75 ? 6.344 -0.22 -11.422 1 90.19 75 ALA B O 1
ATOM 2452 N N . ILE B 1 76 ? 8.195 0.436 -10.43 1 83.19 76 ILE B N 1
ATOM 2453 C CA . ILE B 1 76 ? 8.852 0.684 -11.711 1 83.19 76 ILE B CA 1
ATOM 2454 C C . ILE B 1 76 ? 9.797 -0.471 -12.039 1 83.19 76 ILE B C 1
ATOM 2456 O O . ILE B 1 76 ? 10.711 -0.775 -11.266 1 83.19 76 ILE B O 1
ATOM 2460 N N . PHE B 1 77 ? 9.477 -1.118 -13.141 1 78.5 77 PHE B N 1
ATOM 2461 C CA . PHE B 1 77 ? 10.43 -2.059 -13.711 1 78.5 77 PHE B CA 1
ATOM 2462 C C . PHE B 1 77 ? 11.219 -1.407 -14.844 1 78.5 77 PHE B C 1
ATOM 2464 O O . PHE B 1 77 ? 10.633 -0.917 -15.812 1 78.5 77 PHE B O 1
ATOM 2471 N N . ARG B 1 78 ? 12.484 -1.173 -14.602 1 67.12 78 ARG B N 1
ATOM 2472 C CA . ARG B 1 78 ? 13.281 -0.561 -15.656 1 67.12 78 ARG B CA 1
ATOM 2473 C C . ARG B 1 78 ? 14.211 -1.584 -16.312 1 67.12 78 ARG B C 1
ATOM 2475 O O . ARG B 1 78 ? 14.695 -2.502 -15.641 1 67.12 78 ARG B O 1
ATOM 2482 N N . ARG B 1 79 ? 14.242 -1.479 -17.625 1 52.03 79 ARG B N 1
ATOM 2483 C CA . ARG B 1 79 ? 15.133 -2.365 -18.375 1 52.03 79 ARG B CA 1
ATOM 2484 C C . ARG B 1 79 ? 16.594 -2.137 -17.969 1 52.03 79 ARG B C 1
ATOM 2486 O O . ARG B 1 79 ? 17.016 -0.995 -17.781 1 52.03 79 ARG B O 1
ATOM 2493 N N . THR B 1 80 ? 17.219 -3.223 -17.453 1 44.66 80 THR B N 1
ATOM 2494 C CA . THR B 1 80 ? 18.656 -3.18 -17.266 1 44.66 80 THR B CA 1
ATOM 2495 C C . THR B 1 80 ? 19.375 -2.816 -18.562 1 44.66 80 THR B C 1
ATOM 2497 O O . THR B 1 80 ? 19.047 -3.361 -19.625 1 44.66 80 THR B O 1
ATOM 2500 N N . MET B 1 81 ? 19.953 -1.67 -18.641 1 39.5 81 MET B N 1
ATOM 2501 C CA . MET B 1 81 ? 20.797 -1.458 -19.812 1 39.5 81 MET B CA 1
ATOM 2502 C C . MET B 1 81 ? 21.859 -2.537 -19.922 1 39.5 81 MET B C 1
ATOM 2504 O O . MET B 1 81 ? 22.391 -2.992 -18.906 1 39.5 81 MET B O 1
ATOM 2508 N N . SER B 1 82 ? 22.047 -3.219 -20.938 1 38.12 82 SER B N 1
ATOM 2509 C CA . SER B 1 82 ? 23.188 -4.082 -21.219 1 38.12 82 SER B CA 1
ATOM 2510 C C . SER B 1 82 ? 24.516 -3.344 -21 1 38.12 82 SER B C 1
ATOM 2512 O O . SER B 1 82 ? 24.547 -2.111 -21 1 38.12 82 SER B O 1
ATOM 2514 N N . ASP B 1 83 ? 25.594 -4.066 -20.531 1 37.31 83 ASP B N 1
ATOM 2515 C CA . ASP B 1 83 ? 26.969 -3.619 -20.453 1 37.31 83 ASP B CA 1
ATOM 2516 C C . ASP B 1 83 ? 27.312 -2.654 -21.578 1 37.31 83 ASP B C 1
ATOM 2518 O O . ASP B 1 83 ? 28.031 -1.67 -21.375 1 37.31 83 ASP B O 1
ATOM 2522 N N . SER B 1 84 ? 27.062 -3.062 -22.75 1 37.38 84 SER B N 1
ATOM 2523 C CA . SER B 1 84 ? 27.469 -2.303 -23.938 1 37.38 84 SER B CA 1
ATOM 2524 C C . SER B 1 84 ? 26.781 -0.942 -23.969 1 37.38 84 SER B C 1
ATOM 2526 O O . SER B 1 84 ? 27.328 0.024 -24.5 1 37.38 84 SER B O 1
ATOM 2528 N N . GLU B 1 85 ? 25.562 -0.899 -23.5 1 40.69 85 GLU B N 1
ATOM 2529 C CA . GLU B 1 85 ? 24.859 0.381 -23.531 1 40.69 85 GLU B CA 1
ATOM 2530 C C . GLU B 1 85 ? 25.281 1.27 -22.359 1 40.69 85 GLU B C 1
ATOM 2532 O O . GLU B 1 85 ? 25.078 2.484 -22.391 1 40.69 85 GLU B O 1
ATOM 2537 N N . VAL B 1 86 ? 25.812 0.737 -21.266 1 39.19 86 VAL B N 1
ATOM 2538 C CA . VAL B 1 86 ? 26.391 1.418 -20.109 1 39.19 86 VAL B CA 1
ATOM 2539 C C . VAL B 1 86 ? 27.641 2.188 -20.531 1 39.19 86 VAL B C 1
ATOM 2541 O O . VAL B 1 86 ? 27.953 3.227 -19.953 1 39.19 86 VAL B O 1
ATOM 2544 N N . ALA B 1 87 ? 28.516 1.554 -21.219 1 34.19 87 ALA B N 1
ATOM 2545 C CA . ALA B 1 87 ? 29.75 2.211 -21.625 1 34.19 87 ALA B CA 1
ATOM 2546 C C . ALA B 1 87 ? 29.484 3.617 -22.156 1 34.19 87 ALA B C 1
ATOM 2548 O O . ALA B 1 87 ? 30.266 4.543 -21.906 1 34.19 87 ALA B O 1
ATOM 2549 N N . GLU B 1 88 ? 28.656 3.643 -23.188 1 35.53 88 GLU B N 1
ATOM 2550 C CA . GLU B 1 88 ? 28.531 4.961 -23.797 1 35.53 88 GLU B CA 1
ATOM 2551 C C . GLU B 1 88 ? 27.859 5.949 -22.844 1 35.53 88 GLU B C 1
ATOM 2553 O O . GLU B 1 88 ? 28.125 7.152 -22.906 1 35.53 88 GLU B O 1
ATOM 2558 N N . ASP B 1 89 ? 26.75 5.543 -22.016 1 33.94 89 ASP B N 1
ATOM 2559 C CA . ASP B 1 89 ? 25.953 6.484 -21.234 1 33.94 89 ASP B CA 1
ATOM 2560 C C . ASP B 1 89 ? 26.281 6.387 -19.75 1 33.94 89 ASP B C 1
ATOM 2562 O O . ASP B 1 89 ? 25.438 5.98 -18.938 1 33.94 89 ASP B O 1
ATOM 2566 N N . LEU B 1 90 ? 27.328 5.895 -19.297 1 32.47 90 LEU B N 1
ATOM 2567 C CA . LEU B 1 90 ? 27.875 5.824 -17.938 1 32.47 90 LEU B CA 1
ATOM 2568 C C . LEU B 1 90 ? 27.484 7.062 -17.141 1 32.47 90 LEU B C 1
ATOM 2570 O O . LEU B 1 90 ? 27.406 7.008 -15.906 1 32.47 90 LEU B O 1
ATOM 2574 N N . ALA B 1 91 ? 27.719 8.211 -17.734 1 32.91 91 ALA B N 1
ATOM 2575 C CA . ALA B 1 91 ? 27.594 9.414 -16.906 1 32.91 91 ALA B CA 1
ATOM 2576 C C . ALA B 1 91 ? 26.203 9.492 -16.25 1 32.91 91 ALA B C 1
ATOM 2578 O O . ALA B 1 91 ? 26.031 10.188 -15.25 1 32.91 91 ALA B O 1
ATOM 2579 N N . ASN B 1 92 ? 25.156 8.969 -16.859 1 31.27 92 ASN B N 1
ATOM 2580 C CA . ASN B 1 92 ? 23.797 9.328 -16.469 1 31.27 92 ASN B CA 1
ATOM 2581 C C . ASN B 1 92 ? 23.078 8.148 -15.82 1 31.27 92 ASN B C 1
ATOM 2583 O O . ASN B 1 92 ? 21.844 8.164 -15.68 1 31.27 92 ASN B O 1
ATOM 2587 N N . VAL B 1 93 ? 23.688 6.969 -15.703 1 32.53 93 VAL B N 1
ATOM 2588 C CA . VAL B 1 93 ? 22.906 5.785 -15.359 1 32.53 93 VAL B CA 1
ATOM 2589 C C . VAL B 1 93 ? 22.797 5.656 -13.836 1 32.53 93 VAL B C 1
ATOM 2591 O O . VAL B 1 93 ? 23.812 5.539 -13.148 1 32.53 93 VAL B O 1
ATOM 2594 N N . SER B 1 94 ? 21.828 6.25 -13.219 1 29.66 94 SER B N 1
ATOM 2595 C CA . SER B 1 94 ? 21.547 6.117 -11.797 1 29.66 94 SER B CA 1
ATOM 2596 C C . SER B 1 94 ? 21.141 4.688 -11.445 1 29.66 94 SER B C 1
ATOM 2598 O O . SER B 1 94 ? 20.453 4.02 -12.219 1 29.66 94 SER B O 1
ATOM 2600 N N . ILE B 1 95 ? 21.922 3.973 -10.82 1 33.72 95 ILE B N 1
ATOM 2601 C CA . ILE B 1 95 ? 21.734 2.637 -10.258 1 33.72 95 ILE B CA 1
ATOM 2602 C C . ILE B 1 95 ? 20.391 2.553 -9.547 1 33.72 95 ILE B C 1
ATOM 2604 O O . ILE B 1 95 ? 20.141 3.289 -8.586 1 33.72 95 ILE B O 1
ATOM 2608 N N . GLY B 1 96 ? 19.438 2.068 -10.125 1 38.41 96 GLY B N 1
ATOM 2609 C CA . GLY B 1 96 ? 18.109 1.871 -9.539 1 38.41 96 GLY B CA 1
ATOM 2610 C C . GLY B 1 96 ? 18.125 0.914 -8.359 1 38.41 96 GLY B C 1
ATOM 2611 O O . GLY B 1 96 ? 19.125 0.224 -8.125 1 38.41 96 GLY B O 1
ATOM 2612 N N . SER B 1 97 ? 17.219 1.046 -7.473 1 39.69 97 SER B N 1
ATOM 2613 C CA . SER B 1 97 ? 17.109 0.349 -6.195 1 39.69 97 SER B CA 1
ATOM 2614 C C . SER B 1 97 ? 17.141 -1.164 -6.387 1 39.69 97 SER B C 1
ATOM 2616 O O . SER B 1 97 ? 17.391 -1.91 -5.438 1 39.69 97 SER B O 1
ATOM 2618 N N . THR B 1 98 ? 16.672 -1.717 -7.57 1 42.03 98 THR B N 1
ATOM 2619 C CA . THR B 1 98 ? 16.703 -3.154 -7.824 1 42.03 98 THR B CA 1
ATOM 2620 C C . THR B 1 98 ? 18.062 -3.572 -8.391 1 42.03 98 THR B C 1
ATOM 2622 O O . THR B 1 98 ? 18.203 -4.688 -8.891 1 42.03 98 THR B O 1
ATOM 2625 N N . GLY B 1 99 ? 19.062 -2.723 -8.25 1 39.69 99 GLY B N 1
ATOM 2626 C CA . GLY B 1 99 ? 20.422 -2.982 -8.68 1 39.69 99 GLY B CA 1
ATOM 2627 C C . GLY B 1 99 ? 20.609 -2.885 -10.18 1 39.69 99 GLY B C 1
ATOM 2628 O O . GLY B 1 99 ? 21.656 -3.264 -10.711 1 39.69 99 GLY B O 1
ATOM 2629 N N . ALA B 1 100 ? 19.531 -2.625 -10.867 1 40.03 100 ALA B N 1
ATOM 2630 C CA . ALA B 1 100 ? 19.734 -2.584 -12.312 1 40.03 100 ALA B CA 1
ATOM 2631 C C . ALA B 1 100 ? 20.141 -1.189 -12.773 1 40.03 100 ALA B C 1
ATOM 2633 O O . ALA B 1 100 ? 19.781 -0.19 -12.148 1 40.03 100 ALA B O 1
ATOM 2634 N N . PHE B 1 101 ? 21.047 -1.059 -13.586 1 38.94 101 PHE B N 1
ATOM 2635 C CA . PHE B 1 101 ? 21.547 0.154 -14.219 1 38.94 101 PHE B CA 1
ATOM 2636 C C . PHE B 1 101 ? 20.484 0.793 -15.094 1 38.94 101 PHE B C 1
ATOM 2638 O O . PHE B 1 101 ? 19.844 0.111 -15.891 1 38.94 101 PHE B O 1
ATOM 2645 N N . HIS B 1 102 ? 19.875 1.948 -14.656 1 43.41 102 HIS B N 1
ATOM 2646 C CA . HIS B 1 102 ? 18.797 2.586 -15.398 1 43.41 102 HIS B CA 1
ATOM 2647 C C . HIS B 1 102 ? 19.328 3.664 -16.344 1 43.41 102 HIS B C 1
ATOM 2649 O O . HIS B 1 102 ? 20.344 4.297 -16.047 1 43.41 102 HIS B O 1
ATOM 2655 N N . GLU B 1 103 ? 18.969 3.754 -17.609 1 42.22 103 GLU B N 1
ATOM 2656 C CA . GLU B 1 103 ? 19.234 4.793 -18.594 1 42.22 103 GLU B CA 1
ATOM 2657 C C . GLU B 1 103 ? 18.828 6.172 -18.062 1 42.22 103 GLU B C 1
ATOM 2659 O O . GLU B 1 103 ? 17.781 6.324 -17.453 1 42.22 103 GLU B O 1
ATOM 2664 N N . SER B 1 104 ? 19.75 7.086 -18.047 1 36.28 104 SER B N 1
ATOM 2665 C CA . SER B 1 104 ? 19.469 8.469 -17.688 1 36.28 104 SER B CA 1
ATOM 2666 C C . SER B 1 104 ? 18.375 9.07 -18.562 1 36.28 104 SER B C 1
ATOM 2668 O O . SER B 1 104 ? 18.219 8.688 -19.719 1 36.28 104 SER B O 1
ATOM 2670 N N . ARG B 1 105 ? 17.562 9.984 -18 1 37.91 105 ARG B N 1
ATOM 2671 C CA . ARG B 1 105 ? 16.391 10.711 -18.469 1 37.91 105 ARG B CA 1
ATOM 2672 C C . ARG B 1 105 ? 16.719 11.508 -19.734 1 37.91 105 ARG B C 1
ATOM 2674 O O . ARG B 1 105 ? 15.836 12.109 -20.344 1 37.91 105 ARG B O 1
ATOM 2681 N N . ASP B 1 106 ? 17.844 11.867 -20 1 33.66 106 ASP B N 1
ATOM 2682 C CA . ASP B 1 106 ? 18.031 12.852 -21.062 1 33.66 106 ASP B CA 1
ATOM 2683 C C . ASP B 1 106 ? 17.578 12.305 -22.406 1 33.66 106 ASP B C 1
ATOM 2685 O O . ASP B 1 106 ? 17.688 12.977 -23.438 1 33.66 106 ASP B O 1
ATOM 2689 N N . PHE B 1 107 ? 17.594 11.078 -22.703 1 31.91 107 PHE B N 1
ATOM 2690 C CA . PHE B 1 107 ? 17.031 10.828 -24.031 1 31.91 107 PHE B CA 1
ATOM 2691 C C . PHE B 1 107 ? 15.523 11.039 -24.031 1 31.91 107 PHE B C 1
ATOM 2693 O O . PHE B 1 107 ? 14.789 10.281 -23.391 1 31.91 107 PHE B O 1
ATOM 2700 N N . ALA B 1 108 ? 15.039 12.117 -24.219 1 34.66 108 ALA B N 1
ATOM 2701 C CA . ALA B 1 108 ? 13.664 12.617 -24.297 1 34.66 108 ALA B CA 1
ATOM 2702 C C . ALA B 1 108 ? 12.711 11.516 -24.734 1 34.66 108 ALA B C 1
ATOM 2704 O O . ALA B 1 108 ? 11.508 11.578 -24.453 1 34.66 108 ALA B O 1
ATOM 2705 N N . GLY B 1 109 ? 12.953 10.773 -25.938 1 35.12 109 GLY B N 1
ATOM 2706 C CA . GLY B 1 109 ? 11.938 10.023 -26.656 1 35.12 109 GLY B CA 1
ATOM 2707 C C . GLY B 1 109 ? 11.398 8.844 -25.875 1 35.12 109 GLY B C 1
ATOM 2708 O O . GLY B 1 109 ? 10.188 8.625 -25.812 1 35.12 109 GLY B O 1
ATOM 2709 N N . VAL B 1 110 ? 12.188 7.574 -25.781 1 34.56 110 VAL B N 1
ATOM 2710 C CA . VAL B 1 110 ? 11.633 6.23 -25.656 1 34.56 110 VAL B CA 1
ATOM 2711 C C . VAL B 1 110 ? 11.328 5.941 -24.188 1 34.56 110 VAL B C 1
ATOM 2713 O O . VAL B 1 110 ? 12.211 5.527 -23.422 1 34.56 110 VAL B O 1
ATOM 2716 N N . GLU B 1 111 ? 10.766 6.75 -23.375 1 43.47 111 GLU B N 1
ATOM 2717 C CA . GLU B 1 111 ? 9.93 6.355 -22.234 1 43.47 111 GLU B CA 1
ATOM 2718 C C . GLU B 1 111 ? 9.266 5.004 -22.484 1 43.47 111 GLU B C 1
ATOM 2720 O O . GLU B 1 111 ? 8.461 4.543 -21.688 1 43.47 111 GLU B O 1
ATOM 2725 N N . HIS B 1 112 ? 9.422 4.426 -23.656 1 46.19 112 HIS B N 1
ATOM 2726 C CA . HIS B 1 112 ? 8.742 3.258 -24.188 1 46.19 112 HIS B CA 1
ATOM 2727 C C . HIS B 1 112 ? 9.07 2.006 -23.375 1 46.19 112 HIS B C 1
ATOM 2729 O O . HIS B 1 112 ? 8.43 0.964 -23.562 1 46.19 112 HIS B O 1
ATOM 2735 N N . PHE B 1 113 ? 9.922 2.127 -22.266 1 56.03 113 PHE B N 1
ATOM 2736 C CA . PHE B 1 113 ? 10.258 0.804 -21.75 1 56.03 113 PHE B CA 1
ATOM 2737 C C . PHE B 1 113 ? 10.039 0.731 -20.25 1 56.03 113 PHE B C 1
ATOM 2739 O O . PHE B 1 113 ? 10.719 -0.031 -19.547 1 56.03 113 PHE B O 1
ATOM 2746 N N . LYS B 1 114 ? 9.242 1.658 -19.719 1 65.69 114 LYS B N 1
ATOM 2747 C CA . LYS B 1 114 ? 8.906 1.564 -18.297 1 65.69 114 LYS B CA 1
ATOM 2748 C C . LYS B 1 114 ? 7.559 0.872 -18.109 1 65.69 114 LYS B C 1
ATOM 2750 O O . LYS B 1 114 ? 6.598 1.15 -18.828 1 65.69 114 LYS B O 1
ATOM 2755 N N . GLN B 1 115 ? 7.699 -0.186 -17.281 1 77.88 115 GLN B N 1
ATOM 2756 C CA . GLN B 1 115 ? 6.484 -0.901 -16.906 1 77.88 115 GLN B CA 1
ATOM 2757 C C . GLN B 1 115 ? 6.148 -0.688 -15.438 1 77.88 115 GLN B C 1
ATOM 2759 O O . GLN B 1 115 ? 7.043 -0.588 -14.602 1 77.88 115 GLN B O 1
ATOM 2764 N N . PHE B 1 116 ? 4.883 -0.569 -15.172 1 87.75 116 PHE B N 1
ATOM 2765 C CA . PHE B 1 116 ? 4.43 -0.26 -13.82 1 87.75 116 PHE B CA 1
ATOM 2766 C C . PHE B 1 116 ? 3.408 -1.286 -13.344 1 87.75 116 PHE B C 1
ATOM 2768 O O . PHE B 1 116 ? 2.211 -1.002 -13.289 1 87.75 116 PHE B O 1
ATOM 2775 N N . PRO B 1 117 ? 3.959 -2.498 -13.008 1 94.62 117 PRO B N 1
ATOM 2776 C CA . PRO B 1 117 ? 2.99 -3.398 -12.375 1 94.62 117 PRO B CA 1
ATOM 2777 C C . PRO B 1 117 ? 2.27 -2.756 -11.195 1 94.62 117 PRO B C 1
ATOM 2779 O O . PRO B 1 117 ? 2.84 -1.903 -10.508 1 94.62 117 PRO B O 1
ATOM 2782 N N . ASP B 1 118 ? 1.058 -3.178 -10.93 1 96.25 118 ASP B N 1
ATOM 2783 C CA . ASP B 1 118 ? 0.224 -2.549 -9.914 1 96.25 118 ASP B CA 1
ATOM 2784 C C . ASP B 1 118 ? 0.818 -2.746 -8.523 1 96.25 118 ASP B C 1
ATOM 2786 O O . ASP B 1 118 ? 0.806 -1.826 -7.699 1 96.25 118 ASP B O 1
ATOM 2790 N N . PHE B 1 119 ? 1.337 -3.994 -8.242 1 98 119 PHE B N 1
ATOM 2791 C CA . PHE B 1 119 ? 1.951 -4.27 -6.953 1 98 119 PHE B CA 1
ATOM 2792 C C . PHE B 1 119 ? 3.189 -5.145 -7.117 1 98 119 PHE B C 1
ATOM 2794 O O . PHE B 1 119 ? 3.164 -6.133 -7.852 1 98 119 PHE B O 1
ATOM 2801 N N . VAL B 1 120 ? 4.23 -4.758 -6.457 1 98.31 120 VAL B N 1
ATOM 2802 C CA . VAL B 1 120 ? 5.414 -5.598 -6.301 1 98.31 120 VAL B CA 1
ATOM 2803 C C . VAL B 1 120 ? 5.773 -5.715 -4.82 1 98.31 120 VAL B C 1
ATOM 2805 O O . VAL B 1 120 ? 5.801 -4.715 -4.098 1 98.31 120 VAL B O 1
ATOM 2808 N N . THR B 1 121 ? 5.891 -6.938 -4.363 1 98.75 121 THR B N 1
ATOM 2809 C CA . THR B 1 121 ? 6.391 -7.16 -3.01 1 98.75 121 THR B CA 1
ATOM 2810 C C . THR B 1 121 ? 7.887 -7.449 -3.029 1 98.75 121 THR B C 1
ATOM 2812 O O . THR B 1 121 ? 8.359 -8.242 -3.846 1 98.75 121 THR B O 1
ATOM 2815 N N . VAL B 1 122 ? 8.633 -6.793 -2.119 1 98.44 122 VAL B N 1
ATOM 2816 C CA . VAL B 1 122 ? 10.086 -6.98 -2.066 1 98.44 122 VAL B CA 1
ATOM 2817 C C . VAL B 1 122 ? 10.516 -7.246 -0.627 1 98.44 122 VAL B C 1
ATOM 2819 O O . VAL B 1 122 ? 9.789 -6.926 0.317 1 98.44 122 VAL B O 1
ATOM 2822 N N . LYS B 1 123 ? 11.641 -7.879 -0.492 1 98.25 123 LYS B N 1
ATOM 2823 C CA . LYS B 1 123 ? 12.43 -7.875 0.734 1 98.25 123 LYS B CA 1
ATOM 2824 C C . LYS B 1 123 ? 13.438 -6.723 0.735 1 98.25 123 LYS B C 1
ATOM 2826 O O . LYS B 1 123 ? 14.18 -6.539 -0.233 1 98.25 123 LYS B O 1
ATOM 2831 N N . VAL B 1 124 ? 13.422 -5.988 1.774 1 97.12 124 VAL B N 1
ATOM 2832 C CA . VAL B 1 124 ? 14.328 -4.852 1.868 1 97.12 124 VAL B CA 1
ATOM 2833 C C . VAL B 1 124 ? 15.516 -5.203 2.766 1 97.12 124 VAL B C 1
ATOM 2835 O O . VAL B 1 124 ? 15.328 -5.66 3.896 1 97.12 124 VAL B O 1
ATOM 2838 N N . THR B 1 125 ? 16.672 -5.051 2.283 1 95.5 125 THR B N 1
ATOM 2839 C CA . THR B 1 125 ? 17.875 -5.137 3.086 1 95.5 125 THR B CA 1
ATOM 2840 C C . THR B 1 125 ? 18.516 -3.756 3.252 1 95.5 125 THR B C 1
ATOM 2842 O O . THR B 1 125 ? 19.094 -3.219 2.309 1 95.5 125 THR B O 1
ATOM 2845 N N . PRO B 1 126 ? 18.359 -3.23 4.418 1 93.88 126 PRO B N 1
ATOM 2846 C CA . PRO B 1 126 ? 18.953 -1.913 4.637 1 93.88 126 PRO B CA 1
ATOM 2847 C C . PRO B 1 126 ? 20.453 -1.894 4.352 1 93.88 126 PRO B C 1
ATOM 2849 O O . PRO B 1 126 ? 21.172 -2.84 4.699 1 93.88 126 PRO B O 1
ATOM 2852 N N . GLN B 1 127 ? 20.875 -0.942 3.617 1 91.31 127 GLN B N 1
ATOM 2853 C CA . GLN B 1 127 ? 22.281 -0.741 3.268 1 91.31 127 GLN B CA 1
ATOM 2854 C C . GLN B 1 127 ? 22.828 0.536 3.898 1 91.31 127 GLN B C 1
ATOM 2856 O O . GLN B 1 127 ? 22.078 1.482 4.148 1 91.31 127 GLN B O 1
ATOM 2861 N N . PRO B 1 128 ? 24.141 0.397 4.078 1 89.31 128 PRO B N 1
ATOM 2862 C CA . PRO B 1 128 ? 24.719 1.671 4.5 1 89.31 128 PRO B CA 1
ATOM 2863 C C . PRO B 1 128 ? 24.719 2.721 3.391 1 89.31 128 PRO B C 1
ATOM 2865 O O . PRO B 1 128 ? 24.891 2.385 2.217 1 89.31 128 PRO B O 1
ATOM 2868 N N . GLY B 1 129 ? 24.344 3.967 3.631 1 82.5 129 GLY B N 1
ATOM 2869 C CA . GLY B 1 129 ? 24.312 5.027 2.635 1 82.5 129 GLY B CA 1
ATOM 2870 C C . GLY B 1 129 ? 22.984 5.133 1.906 1 82.5 129 GLY B C 1
ATOM 2871 O O . GLY B 1 129 ? 21.938 4.879 2.488 1 82.5 129 GLY B O 1
ATOM 2872 N N . ILE B 1 130 ? 23.031 5.43 0.559 1 77 130 ILE B N 1
ATOM 2873 C CA . ILE B 1 130 ? 21.797 5.785 -0.129 1 77 130 ILE B CA 1
ATOM 2874 C C . ILE B 1 130 ? 21.375 4.648 -1.054 1 77 130 ILE B C 1
ATOM 2876 O O . ILE B 1 130 ? 20.312 4.715 -1.687 1 77 130 ILE B O 1
ATOM 2880 N N . ASP B 1 131 ? 22.172 3.611 -0.979 1 78.44 131 ASP B N 1
ATOM 2881 C CA . ASP B 1 131 ? 21.812 2.473 -1.817 1 78.44 131 ASP B CA 1
ATOM 2882 C C . ASP B 1 131 ? 20.609 1.728 -1.246 1 78.44 131 ASP B C 1
ATOM 2884 O O . ASP B 1 131 ? 20.406 1.691 -0.029 1 78.44 131 ASP B O 1
ATOM 2888 N N . ARG B 1 132 ? 19.75 1.312 -2.117 1 82.19 132 ARG B N 1
ATOM 2889 C CA . ARG B 1 132 ? 18.609 0.49 -1.755 1 82.19 132 ARG B CA 1
ATOM 2890 C C . ARG B 1 132 ? 18.75 -0.929 -2.293 1 82.19 132 ARG B C 1
ATOM 2892 O O . ARG B 1 132 ? 19.234 -1.128 -3.412 1 82.19 132 ARG B O 1
ATOM 2899 N N . ASP B 1 133 ? 18.422 -1.835 -1.512 1 90.25 133 ASP B N 1
ATOM 2900 C CA . ASP B 1 133 ? 18.469 -3.248 -1.871 1 90.25 133 ASP B CA 1
ATOM 2901 C C . ASP B 1 133 ? 17.109 -3.908 -1.719 1 90.25 133 ASP B C 1
ATOM 2903 O O . ASP B 1 133 ? 16.656 -4.168 -0.601 1 90.25 133 ASP B O 1
ATOM 2907 N N . HIS B 1 134 ? 16.5 -4.117 -2.863 1 94.44 134 HIS B N 1
ATOM 2908 C CA . HIS B 1 134 ? 15.172 -4.73 -2.93 1 94.44 134 HIS B CA 1
ATOM 2909 C C . HIS B 1 134 ? 15.219 -6.074 -3.646 1 94.44 134 HIS B C 1
ATOM 2911 O O . HIS B 1 134 ? 15.633 -6.152 -4.809 1 94.44 134 HIS B O 1
ATOM 2917 N N . HIS B 1 135 ? 14.859 -7.059 -2.969 1 97 135 HIS B N 1
ATOM 2918 C CA . HIS B 1 135 ? 14.727 -8.391 -3.541 1 97 135 HIS B CA 1
ATOM 2919 C C . HIS B 1 135 ? 13.266 -8.703 -3.877 1 97 135 HIS B C 1
ATOM 2921 O O . HIS B 1 135 ? 12.445 -8.891 -2.98 1 97 135 HIS B O 1
ATOM 2927 N N . ILE B 1 136 ? 12.961 -8.781 -5.172 1 97.75 136 ILE B N 1
ATOM 2928 C CA . ILE B 1 136 ? 11.586 -8.953 -5.617 1 97.75 136 ILE B CA 1
ATOM 2929 C C . ILE B 1 136 ? 11.125 -10.383 -5.316 1 97.75 136 ILE B C 1
ATOM 2931 O O . ILE B 1 136 ? 11.781 -11.344 -5.699 1 97.75 136 ILE B O 1
ATOM 2935 N N . VAL B 1 137 ? 9.93 -10.492 -4.676 1 98.5 137 VAL B N 1
ATOM 2936 C CA . VAL B 1 137 ? 9.508 -11.836 -4.297 1 98.5 137 VAL B CA 1
ATOM 2937 C C . VAL B 1 137 ? 8.164 -12.156 -4.957 1 98.5 137 VAL B C 1
ATOM 2939 O O . VAL B 1 137 ? 7.777 -13.328 -5.043 1 98.5 137 VAL B O 1
ATOM 2942 N N . CYS B 1 138 ? 7.453 -11.117 -5.426 1 98.69 138 CYS B N 1
ATOM 2943 C CA . CYS B 1 138 ? 6.145 -11.352 -6.023 1 98.69 138 CYS B CA 1
ATOM 2944 C C . CYS B 1 138 ? 5.684 -10.141 -6.824 1 98.69 138 CYS B C 1
ATOM 2946 O O . CYS B 1 138 ? 5.91 -9 -6.418 1 98.69 138 CYS B O 1
ATOM 2948 N N . VAL B 1 139 ? 5.023 -10.367 -7.945 1 98.62 139 VAL B N 1
ATOM 2949 C CA . VAL B 1 139 ? 4.418 -9.328 -8.773 1 98.62 139 VAL B CA 1
ATOM 2950 C C . VAL B 1 139 ? 2.924 -9.594 -8.93 1 98.62 139 VAL B C 1
ATOM 2952 O O . VAL B 1 139 ? 2.514 -10.727 -9.211 1 98.62 139 VAL B O 1
ATOM 2955 N N . VAL B 1 140 ? 2.096 -8.594 -8.727 1 98.69 140 VAL B N 1
ATOM 2956 C CA . VAL B 1 140 ? 0.651 -8.75 -8.867 1 98.69 140 VAL B CA 1
ATOM 2957 C C . VAL B 1 140 ? 0.103 -7.645 -9.773 1 98.69 140 VAL B C 1
ATOM 2959 O O . VAL B 1 140 ? 0.386 -6.461 -9.562 1 98.69 140 VAL B O 1
ATOM 2962 N N . GLU B 1 141 ? -0.574 -8.023 -10.742 1 97.75 141 GLU B N 1
ATOM 2963 C CA . GLU B 1 141 ? -1.309 -7.133 -11.641 1 97.75 141 GLU B CA 1
ATOM 2964 C C . GLU B 1 141 ? -2.816 -7.336 -11.508 1 97.75 141 GLU B C 1
ATOM 2966 O O . GLU B 1 141 ? -3.287 -8.469 -11.375 1 97.75 141 GLU B O 1
ATOM 2971 N N . VAL B 1 142 ? -3.545 -6.23 -11.562 1 96.94 142 VAL B N 1
ATOM 2972 C CA . VAL B 1 142 ? -4.973 -6.281 -11.266 1 96.94 142 VAL B CA 1
ATOM 2973 C C . VAL B 1 142 ? -5.766 -5.723 -12.445 1 96.94 142 VAL B C 1
ATOM 2975 O O . VAL B 1 142 ? -5.402 -4.691 -13.016 1 96.94 142 VAL B O 1
ATOM 2978 N N . LYS B 1 143 ? -6.754 -6.434 -12.828 1 94.19 143 LYS B N 1
ATOM 2979 C CA . LYS B 1 143 ? -7.773 -5.984 -13.766 1 94.19 143 LYS B CA 1
ATOM 2980 C C . LYS B 1 143 ? -9.172 -6.117 -13.164 1 94.19 143 LYS B C 1
ATOM 2982 O O . LYS B 1 143 ? -9.414 -6.992 -12.336 1 94.19 143 LYS B O 1
ATOM 2987 N N . ARG B 1 144 ? -10.078 -5.32 -13.609 1 89.88 144 ARG B N 1
ATOM 2988 C CA . ARG B 1 144 ? -11.438 -5.301 -13.062 1 89.88 144 ARG B CA 1
ATOM 2989 C C . ARG B 1 144 ? -12.18 -6.59 -13.391 1 89.88 144 ARG B C 1
ATOM 2991 O O . ARG B 1 144 ? -13.008 -7.055 -12.602 1 89.88 144 ARG B O 1
ATOM 2998 N N . ASN B 1 145 ? -11.938 -6.988 -14.594 1 87.75 145 ASN B N 1
ATOM 2999 C CA . ASN B 1 145 ? -12.555 -8.219 -15.078 1 87.75 145 ASN B CA 1
ATOM 3000 C C . ASN B 1 145 ? -11.672 -8.906 -16.125 1 87.75 145 ASN B C 1
ATOM 3002 O O . ASN B 1 145 ? -10.523 -8.523 -16.312 1 87.75 145 ASN B O 1
ATOM 3006 N N . ASN B 1 146 ? -12.18 -9.953 -16.641 1 81.69 146 ASN B N 1
ATOM 3007 C CA . ASN B 1 146 ? -11.367 -10.711 -17.594 1 81.69 146 ASN B CA 1
ATOM 3008 C C . ASN B 1 146 ? -11.758 -10.406 -19.031 1 81.69 146 ASN B C 1
ATOM 3010 O O . ASN B 1 146 ? -11.5 -11.211 -19.938 1 81.69 146 ASN B O 1
ATOM 3014 N N . ASP B 1 147 ? -12.359 -9.289 -19.25 1 80.31 147 ASP B N 1
ATOM 3015 C CA . ASP B 1 147 ? -12.836 -8.945 -20.578 1 80.31 147 ASP B CA 1
ATOM 3016 C C . ASP B 1 147 ? -11.672 -8.766 -21.562 1 80.31 147 ASP B C 1
ATOM 3018 O O . ASP B 1 147 ? -11.797 -9.055 -22.75 1 80.31 147 ASP B O 1
ATOM 3022 N N . THR B 1 148 ? -10.617 -8.328 -21.031 1 81.94 148 THR B N 1
ATOM 3023 C CA . THR B 1 148 ? -9.43 -8.086 -21.844 1 81.94 148 THR B CA 1
ATOM 3024 C C . THR B 1 148 ? -8.281 -8.984 -21.391 1 81.94 148 THR B C 1
ATOM 3026 O O . THR B 1 148 ? -7.152 -8.516 -21.219 1 81.94 148 THR B O 1
ATOM 3029 N N . GLU B 1 149 ? -8.594 -10.211 -21.297 1 89.94 149 GLU B N 1
ATOM 3030 C CA . GLU B 1 149 ? -7.633 -11.141 -20.703 1 89.94 149 GLU B CA 1
ATOM 3031 C C . GLU B 1 149 ? -6.367 -11.227 -21.547 1 89.94 149 GLU B C 1
ATOM 3033 O O . GLU B 1 149 ? -5.258 -11.172 -21.016 1 89.94 149 GLU B O 1
ATOM 3038 N N . ALA B 1 150 ? -6.535 -11.359 -22.891 1 91.38 150 ALA B N 1
ATOM 3039 C CA . ALA B 1 150 ? -5.379 -11.523 -23.766 1 91.38 150 ALA B CA 1
ATOM 3040 C C . ALA B 1 150 ? -4.398 -10.367 -23.609 1 91.38 150 ALA B C 1
ATOM 3042 O O . ALA B 1 150 ? -3.191 -10.578 -23.469 1 91.38 150 ALA B O 1
ATOM 3043 N N . LYS B 1 151 ? -4.91 -9.195 -23.594 1 92.5 151 LYS B N 1
ATOM 3044 C CA . LYS B 1 151 ? -4.07 -8.016 -23.438 1 92.5 151 LYS B CA 1
ATOM 3045 C C . LYS B 1 151 ? -3.434 -7.984 -22.047 1 92.5 151 LYS B C 1
ATOM 3047 O O . LYS B 1 151 ? -2.268 -7.609 -21.906 1 92.5 151 LYS B O 1
ATOM 3052 N N . ALA B 1 152 ? -4.207 -8.32 -21.094 1 94.25 152 ALA B N 1
ATOM 3053 C CA . ALA B 1 152 ? -3.713 -8.336 -19.719 1 94.25 152 ALA B CA 1
ATOM 3054 C C . ALA B 1 152 ? -2.6 -9.367 -19.562 1 94.25 152 ALA B C 1
ATOM 3056 O O . ALA B 1 152 ? -1.611 -9.117 -18.859 1 94.25 152 ALA B O 1
ATOM 3057 N N . VAL B 1 153 ? -2.77 -10.453 -20.188 1 96.75 153 VAL B N 1
ATOM 3058 C CA . VAL B 1 153 ? -1.771 -11.516 -20.125 1 96.75 153 VAL B CA 1
ATOM 3059 C C . VAL B 1 153 ? -0.478 -11.047 -20.797 1 96.75 153 VAL B C 1
ATOM 3061 O O . VAL B 1 153 ? 0.612 -11.25 -20.25 1 96.75 153 VAL B O 1
ATOM 3064 N N . GLU B 1 154 ? -0.624 -10.438 -21.906 1 94.38 154 GLU B N 1
ATOM 3065 C CA . GLU B 1 154 ? 0.544 -9.898 -22.609 1 94.38 154 GLU B CA 1
ATOM 3066 C C . GLU B 1 154 ? 1.283 -8.891 -21.734 1 94.38 154 GLU B C 1
ATOM 3068 O O . GLU B 1 154 ? 2.514 -8.898 -21.672 1 94.38 154 GLU B O 1
ATOM 3073 N N . GLN B 1 155 ? 0.539 -8.055 -21.141 1 94.12 155 GLN B N 1
ATOM 3074 C CA . GLN B 1 155 ? 1.117 -7.055 -20.25 1 94.12 155 GLN B CA 1
ATOM 3075 C C . GLN B 1 155 ? 1.864 -7.707 -19.094 1 94.12 155 GLN B C 1
ATOM 3077 O O . GLN B 1 155 ? 3.004 -7.344 -18.797 1 94.12 155 GLN B O 1
ATOM 3082 N N . MET B 1 156 ? 1.209 -8.664 -18.453 1 96.5 156 MET B N 1
ATOM 3083 C CA . MET B 1 156 ? 1.825 -9.359 -17.328 1 96.5 156 MET B CA 1
ATOM 3084 C C . MET B 1 156 ? 3.082 -10.102 -17.766 1 96.5 156 MET B C 1
ATOM 3086 O O . MET B 1 156 ? 4.086 -10.117 -17.047 1 96.5 156 MET B O 1
ATOM 3090 N N . GLU B 1 157 ? 2.992 -10.688 -18.891 1 95.69 157 GLU B N 1
ATOM 3091 C CA . GLU B 1 157 ? 4.164 -11.367 -19.422 1 95.69 157 GLU B CA 1
ATOM 3092 C C . GLU B 1 157 ? 5.332 -10.406 -19.594 1 95.69 157 GLU B C 1
ATOM 3094 O O . GLU B 1 157 ? 6.473 -10.742 -19.266 1 95.69 157 GLU B O 1
ATOM 3099 N N . ALA B 1 158 ? 5.047 -9.266 -20.109 1 93.31 158 ALA B N 1
ATOM 3100 C CA . ALA B 1 158 ? 6.082 -8.25 -20.281 1 93.31 158 ALA B CA 1
ATOM 3101 C C . ALA B 1 158 ? 6.703 -7.859 -18.953 1 93.31 158 ALA B C 1
ATOM 3103 O O . ALA B 1 158 ? 7.918 -7.672 -18.844 1 93.31 158 ALA B O 1
ATOM 3104 N N . TYR B 1 159 ? 5.848 -7.691 -17.938 1 94.88 159 TYR B N 1
ATOM 3105 C CA . TYR B 1 159 ? 6.363 -7.391 -16.594 1 94.88 159 TYR B CA 1
ATOM 3106 C C . TYR B 1 159 ? 7.324 -8.477 -16.125 1 94.88 159 TYR B C 1
ATOM 3108 O O . TYR B 1 159 ? 8.414 -8.18 -15.625 1 94.88 159 TYR B O 1
ATOM 3116 N N . MET B 1 160 ? 6.926 -9.711 -16.312 1 96.75 160 MET B N 1
ATOM 3117 C CA . MET B 1 160 ? 7.73 -10.844 -15.852 1 96.75 160 MET B CA 1
ATOM 3118 C C . MET B 1 160 ? 9.039 -10.938 -16.625 1 96.75 160 MET B C 1
ATOM 3120 O O . MET B 1 160 ? 10.078 -11.289 -16.062 1 96.75 160 MET B O 1
ATOM 3124 N N . GLU B 1 161 ? 8.992 -10.641 -17.875 1 93.5 161 GLU B N 1
ATOM 3125 C CA . GLU B 1 161 ? 10.203 -10.633 -18.688 1 93.5 161 GLU B CA 1
ATOM 3126 C C . GLU B 1 161 ? 11.195 -9.578 -18.203 1 93.5 161 GLU B C 1
ATOM 3128 O O . GLU B 1 161 ? 12.398 -9.836 -18.125 1 93.5 161 GLU B O 1
ATOM 3133 N N . GLN B 1 162 ? 10.672 -8.508 -17.906 1 91.75 162 GLN B N 1
ATOM 3134 C CA . GLN B 1 162 ? 11.531 -7.461 -17.359 1 91.75 162 GLN B CA 1
ATOM 3135 C C . GLN B 1 162 ? 12.117 -7.875 -16.016 1 91.75 162 GLN B C 1
ATOM 3137 O O . GLN B 1 162 ? 13.305 -7.668 -15.75 1 91.75 162 GLN B O 1
ATOM 3142 N N . ALA B 1 163 ? 11.273 -8.445 -15.211 1 93.31 163 ALA B N 1
ATOM 3143 C CA . ALA B 1 163 ? 11.734 -8.906 -13.906 1 93.31 163 ALA B CA 1
ATOM 3144 C C . ALA B 1 163 ? 12.836 -9.945 -14.039 1 93.31 163 ALA B C 1
ATOM 3146 O O . ALA B 1 163 ? 13.742 -10.016 -13.211 1 93.31 163 ALA B O 1
ATOM 3147 N N . ALA B 1 164 ? 12.719 -10.742 -15.062 1 92.81 164 ALA B N 1
ATOM 3148 C CA . ALA B 1 164 ? 13.695 -11.797 -15.305 1 92.81 164 ALA B CA 1
ATOM 3149 C C . ALA B 1 164 ? 15.102 -11.227 -15.484 1 92.81 164 ALA B C 1
ATOM 3151 O O . ALA B 1 164 ? 16.094 -11.898 -15.211 1 92.81 164 ALA B O 1
ATOM 3152 N N . ASN B 1 165 ? 15.156 -10.023 -15.906 1 87.5 165 ASN B N 1
ATOM 3153 C CA . ASN B 1 165 ? 16.438 -9.398 -16.203 1 87.5 165 ASN B CA 1
ATOM 3154 C C . ASN B 1 165 ? 16.984 -8.625 -15.008 1 87.5 165 ASN B C 1
ATOM 3156 O O . ASN B 1 165 ? 18.062 -8.047 -15.07 1 87.5 165 ASN B O 1
ATOM 3160 N N . LEU B 1 166 ? 16.234 -8.602 -13.984 1 86.44 166 LEU B N 1
ATOM 3161 C CA . LEU B 1 166 ? 16.688 -7.922 -12.781 1 86.44 166 LEU B CA 1
ATOM 3162 C C . LEU B 1 166 ? 17.516 -8.859 -11.906 1 86.44 166 LEU B C 1
ATOM 3164 O O . LEU B 1 166 ? 17.172 -10.039 -11.758 1 86.44 166 LEU B O 1
ATOM 3168 N N . PRO B 1 167 ? 18.562 -8.367 -11.328 1 84.19 167 PRO B N 1
ATOM 3169 C CA . PRO B 1 167 ? 19.469 -9.242 -10.578 1 84.19 167 PRO B CA 1
ATOM 3170 C C . PRO B 1 167 ? 18.906 -9.617 -9.203 1 84.19 167 PRO B C 1
ATOM 3172 O O . PRO B 1 167 ? 19.266 -10.664 -8.656 1 84.19 167 PRO B O 1
ATOM 3175 N N . LYS B 1 168 ? 18.109 -8.852 -8.586 1 91.69 168 LYS B N 1
ATOM 3176 C CA . LYS B 1 168 ? 17.641 -9.094 -7.227 1 91.69 168 LYS B CA 1
ATOM 3177 C C . LYS B 1 168 ? 16.172 -9.508 -7.211 1 91.69 168 LYS B C 1
ATOM 3179 O O . LYS B 1 168 ? 15.297 -8.68 -6.957 1 91.69 168 LYS B O 1
ATOM 3184 N N . ARG B 1 169 ? 16.031 -10.75 -7.445 1 94.44 169 ARG B N 1
ATOM 3185 C CA . ARG B 1 169 ? 14.695 -11.352 -7.434 1 94.44 169 ARG B CA 1
ATOM 3186 C C . ARG B 1 169 ? 14.773 -12.828 -7.066 1 94.44 169 ARG B C 1
ATOM 3188 O O . ARG B 1 169 ? 15.828 -13.453 -7.176 1 94.44 169 ARG B O 1
ATOM 3195 N N . GLU B 1 170 ? 13.68 -13.328 -6.637 1 95.56 170 GLU B N 1
ATOM 3196 C CA . GLU B 1 170 ? 13.555 -14.773 -6.434 1 95.56 170 GLU B CA 1
ATOM 3197 C C . GLU B 1 170 ? 13.773 -15.531 -7.738 1 95.56 170 GLU B C 1
ATOM 3199 O O . GLU B 1 170 ? 13.281 -15.125 -8.789 1 95.56 170 GLU B O 1
ATOM 3204 N N . GLU B 1 171 ? 14.484 -16.578 -7.664 1 92.31 171 GLU B N 1
ATOM 3205 C CA . GLU B 1 171 ? 14.812 -17.375 -8.852 1 92.31 171 GLU B CA 1
ATOM 3206 C C . GLU B 1 171 ? 13.547 -17.859 -9.555 1 92.31 171 GLU B C 1
ATOM 3208 O O . GLU B 1 171 ? 13.438 -17.781 -10.781 1 92.31 171 GLU B O 1
ATOM 3213 N N . SER B 1 172 ? 12.586 -18.375 -8.797 1 94.94 172 SER B N 1
ATOM 3214 C CA . SER B 1 172 ? 11.305 -18.812 -9.344 1 94.94 172 SER B CA 1
ATOM 3215 C C . SER B 1 172 ? 10.211 -17.781 -9.094 1 94.94 172 SER B C 1
ATOM 3217 O O . SER B 1 172 ? 9.102 -18.141 -8.688 1 94.94 172 SER B O 1
ATOM 3219 N N . LEU B 1 173 ? 10.578 -16.547 -9.359 1 98.12 173 LEU B N 1
ATOM 3220 C CA . LEU B 1 173 ? 9.648 -15.438 -9.117 1 98.12 173 LEU B CA 1
ATOM 3221 C C . LEU B 1 173 ? 8.266 -15.766 -9.68 1 98.12 173 LEU B C 1
ATOM 3223 O O . LEU B 1 173 ? 8.141 -16.219 -10.82 1 98.12 173 LEU B O 1
ATOM 3227 N N . ARG B 1 174 ? 7.305 -15.531 -8.883 1 98.62 174 ARG B N 1
ATOM 3228 C CA . ARG B 1 174 ? 5.918 -15.727 -9.289 1 98.62 174 ARG B CA 1
ATOM 3229 C C . ARG B 1 174 ? 5.199 -14.398 -9.461 1 98.62 174 ARG B C 1
ATOM 3231 O O . ARG B 1 174 ? 5.465 -13.438 -8.727 1 98.62 174 ARG B O 1
ATOM 3238 N N . GLY B 1 175 ? 4.387 -14.375 -10.414 1 98.69 175 GLY B N 1
ATOM 3239 C CA . GLY B 1 175 ? 3.467 -13.273 -10.656 1 98.69 175 GLY B CA 1
ATOM 3240 C C . GLY B 1 175 ? 2.023 -13.719 -10.789 1 98.69 175 GLY B C 1
ATOM 3241 O O . GLY B 1 175 ? 1.754 -14.867 -11.141 1 98.69 175 GLY B O 1
ATOM 3242 N N . TYR B 1 176 ? 1.142 -12.859 -10.453 1 98.81 176 TYR B N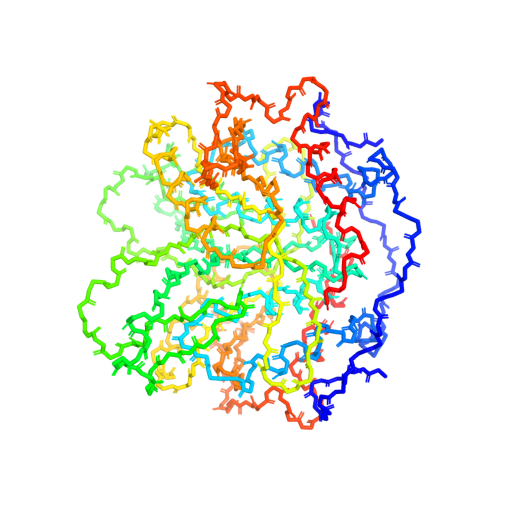 1
ATOM 3243 C CA . TYR B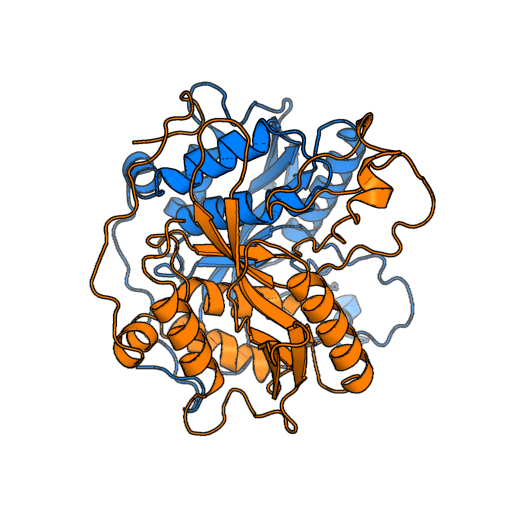 1 176 ? -0.284 -13.164 -10.508 1 98.81 176 TYR B CA 1
ATOM 3244 C C . TYR B 1 176 ? -1.05 -12.055 -11.219 1 98.81 176 TYR B C 1
ATOM 3246 O O . TYR B 1 176 ? -0.915 -10.875 -10.875 1 98.81 176 TYR B O 1
ATOM 3254 N N . LEU B 1 177 ? -1.724 -12.438 -12.195 1 98.44 177 LEU B N 1
ATOM 3255 C CA . LEU B 1 177 ? -2.709 -11.57 -12.828 1 98.44 177 LEU B CA 1
ATOM 3256 C C . LEU B 1 177 ? -4.098 -11.797 -12.242 1 98.44 177 LEU B C 1
ATOM 3258 O O . LEU B 1 177 ? -4.691 -12.859 -12.445 1 98.44 177 LEU B O 1
ATOM 3262 N N . VAL B 1 178 ? -4.578 -10.844 -11.531 1 97.88 178 VAL B N 1
ATOM 3263 C CA . VAL B 1 178 ? -5.906 -10.898 -10.922 1 97.88 178 VAL B CA 1
ATOM 3264 C C . VAL B 1 178 ? -6.918 -10.211 -11.828 1 97.88 178 VAL B C 1
ATOM 3266 O O . VAL B 1 178 ? -6.816 -9.008 -12.086 1 97.88 178 VAL B O 1
ATOM 3269 N N . MET B 1 179 ? -7.859 -10.945 -12.312 1 95.81 179 MET B N 1
ATOM 3270 C CA . MET B 1 179 ? -8.945 -10.445 -13.164 1 95.81 179 MET B CA 1
ATOM 3271 C C . MET B 1 179 ? -10.297 -10.68 -12.508 1 95.81 179 MET B C 1
ATOM 3273 O O . MET B 1 179 ? -10.938 -11.711 -12.734 1 95.81 179 MET B O 1
ATOM 3277 N N . GLY B 1 180 ? -10.695 -9.664 -11.711 1 93.31 180 GLY B N 1
ATOM 3278 C CA . GLY B 1 180 ? -11.8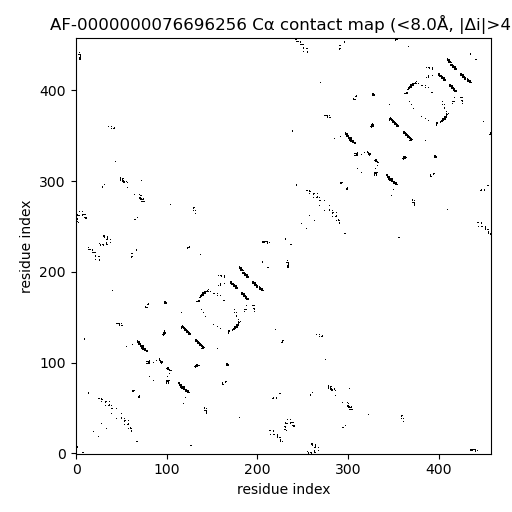36 -9.953 -10.852 1 93.31 180 GLY B CA 1
ATOM 3279 C C . GLY B 1 180 ? -11.586 -11.094 -9.891 1 93.31 180 GLY B C 1
ATOM 3280 O O . GLY B 1 180 ? -10.633 -11.047 -9.102 1 93.31 180 GLY B O 1
ATOM 3281 N N . ASN B 1 181 ? -12.367 -12.102 -10.062 1 93.88 181 ASN B N 1
ATOM 3282 C CA . ASN B 1 181 ? -12.219 -13.242 -9.164 1 93.88 181 ASN B CA 1
ATOM 3283 C C . ASN B 1 181 ? -11.281 -14.297 -9.742 1 93.88 181 ASN B C 1
ATOM 3285 O O . ASN B 1 181 ? -10.969 -15.289 -9.078 1 93.88 181 ASN B O 1
ATOM 3289 N N . MET B 1 182 ? -10.812 -14.086 -10.922 1 96.62 182 MET B N 1
ATOM 3290 C CA . MET B 1 182 ? -9.945 -15.055 -11.578 1 96.62 182 MET B CA 1
ATOM 3291 C C . MET B 1 182 ? -8.477 -14.672 -11.406 1 96.62 182 MET B C 1
ATOM 3293 O O . MET B 1 182 ? -8.133 -13.484 -11.469 1 96.62 182 MET B O 1
ATOM 3297 N N . VAL B 1 183 ? -7.621 -15.703 -11.242 1 98.19 183 VAL B N 1
ATOM 3298 C CA . VAL B 1 183 ? -6.191 -15.484 -11.07 1 98.19 183 VAL B CA 1
ATOM 3299 C C . VAL B 1 183 ? -5.41 -16.344 -12.055 1 98.19 183 VAL B C 1
ATOM 3301 O O . VAL B 1 183 ? -5.668 -17.547 -12.18 1 98.19 183 VAL B O 1
ATOM 3304 N N . ARG B 1 184 ? -4.555 -15.75 -12.766 1 98.44 184 ARG B N 1
ATOM 3305 C CA . ARG B 1 184 ? -3.627 -16.469 -13.625 1 98.44 184 ARG B CA 1
ATOM 3306 C C . ARG B 1 184 ? -2.199 -16.375 -13.094 1 98.44 184 ARG B C 1
ATOM 3308 O O . ARG B 1 184 ? -1.735 -15.289 -12.75 1 98.44 184 ARG B O 1
ATOM 3315 N N . THR B 1 185 ? -1.544 -17.484 -13.094 1 98.69 185 THR B N 1
ATOM 3316 C CA . THR B 1 185 ? -0.218 -17.547 -12.484 1 98.69 185 THR B CA 1
ATOM 3317 C C . THR B 1 185 ? 0.869 -17.484 -13.555 1 98.69 185 THR B C 1
ATOM 3319 O O . THR B 1 185 ? 0.754 -18.125 -14.602 1 98.69 185 THR B O 1
ATOM 3322 N N . PHE B 1 186 ? 1.854 -16.766 -13.305 1 98.69 186 PHE B N 1
ATOM 3323 C CA . PHE B 1 186 ? 3.09 -16.672 -14.07 1 98.69 186 PHE B CA 1
ATOM 3324 C C . PHE B 1 186 ? 4.293 -17.047 -13.211 1 98.69 186 PHE B C 1
ATOM 3326 O O . PHE B 1 186 ? 4.285 -16.812 -12 1 98.69 186 PHE B O 1
ATOM 3333 N N . TRP B 1 187 ? 5.289 -17.594 -13.758 1 98.62 187 TRP B N 1
ATOM 3334 C CA . TRP B 1 187 ? 6.512 -17.812 -12.992 1 98.62 187 TRP B CA 1
ATOM 3335 C C . TRP B 1 187 ? 7.73 -17.828 -13.906 1 98.62 187 TRP B C 1
ATOM 3337 O O . TRP B 1 187 ? 7.602 -18.016 -15.125 1 98.62 187 TRP B O 1
ATOM 3347 N N . LEU B 1 188 ? 8.852 -17.516 -13.359 1 97.75 188 LEU B N 1
ATOM 3348 C CA . LEU B 1 188 ? 10.125 -17.625 -14.07 1 97.75 188 LEU B CA 1
ATOM 3349 C C . LEU B 1 188 ? 10.703 -19.031 -13.93 1 97.75 188 LEU B C 1
ATOM 3351 O O . LEU B 1 188 ? 10.672 -19.609 -12.844 1 97.75 188 LEU B O 1
ATOM 3355 N N . GLN B 1 189 ? 11.156 -19.547 -15 1 96.44 189 GLN B N 1
ATOM 3356 C CA . GLN B 1 189 ? 11.789 -20.859 -15.016 1 96.44 189 GLN B CA 1
ATOM 3357 C C . GLN B 1 189 ? 13.156 -20.797 -15.695 1 96.44 189 GLN B C 1
ATOM 3359 O O . GLN B 1 189 ? 13.289 -20.25 -16.797 1 96.44 189 GLN B O 1
ATOM 3364 N N . ASP B 1 190 ? 14.125 -21.203 -14.984 1 89.75 190 ASP B N 1
ATOM 3365 C CA . ASP B 1 190 ? 15.453 -21.344 -15.562 1 89.75 190 ASP B CA 1
ATOM 3366 C C . ASP B 1 190 ? 15.672 -22.75 -16.109 1 89.75 190 ASP B C 1
ATOM 3368 O O . ASP B 1 190 ? 15.711 -23.719 -15.359 1 89.75 190 ASP B O 1
ATOM 3372 N N . ASP B 1 191 ? 15.781 -22.891 -17.406 1 84.5 191 ASP B N 1
ATOM 3373 C CA . ASP B 1 191 ? 15.953 -24.203 -18.016 1 84.5 191 ASP B CA 1
ATOM 3374 C C . ASP B 1 191 ? 17.406 -24.438 -18.422 1 84.5 191 ASP B C 1
ATOM 3376 O O . ASP B 1 191 ? 17.688 -25.344 -19.188 1 84.5 191 ASP B O 1
ATOM 3380 N N . GLY B 1 192 ? 18.391 -23.703 -17.844 1 84.31 192 GLY B N 1
ATOM 3381 C CA . GLY B 1 192 ? 19.797 -23.859 -18.188 1 84.31 192 GLY B CA 1
ATOM 3382 C C . GLY B 1 192 ? 20.234 -22.969 -19.328 1 84.31 192 GLY B C 1
ATOM 3383 O O . GLY B 1 192 ? 21.406 -22.594 -19.422 1 84.31 192 GLY B O 1
ATOM 3384 N N . GLU B 1 193 ? 19.375 -22.672 -20.328 1 85.06 193 GLU B N 1
ATOM 3385 C CA . GLU B 1 193 ? 19.688 -21.844 -21.484 1 85.06 193 GLU B CA 1
ATOM 3386 C C . GLU B 1 193 ? 19.297 -20.375 -21.234 1 85.06 193 GLU B C 1
ATOM 3388 O O . GLU B 1 193 ? 19.656 -19.5 -22 1 85.06 193 GLU B O 1
ATOM 3393 N N . GLY B 1 194 ? 18.594 -20.156 -20.172 1 87.94 194 GLY B N 1
ATOM 3394 C CA . GLY B 1 194 ? 18.109 -18.828 -19.844 1 87.94 194 GLY B CA 1
ATOM 3395 C C . GLY B 1 194 ? 16.844 -18.844 -19 1 87.94 194 GLY B C 1
ATOM 3396 O O . GLY B 1 194 ? 16.344 -19.906 -18.641 1 87.94 194 GLY B O 1
ATOM 3397 N N . VAL B 1 195 ? 16.5 -17.703 -18.578 1 93.38 195 VAL B N 1
ATOM 3398 C CA . VAL B 1 195 ? 15.289 -17.562 -17.766 1 93.38 195 VAL B CA 1
ATOM 3399 C C . VAL B 1 195 ? 14.094 -17.281 -18.688 1 93.38 195 VAL B C 1
ATOM 3401 O O . VAL B 1 195 ? 14.141 -16.375 -19.516 1 93.38 195 VAL B O 1
ATOM 3404 N N . GLU B 1 196 ? 13.109 -18.125 -18.625 1 95.5 196 GLU B N 1
ATOM 3405 C CA . GLU B 1 196 ? 11.898 -17.953 -19.422 1 95.5 196 GLU B CA 1
ATOM 3406 C C . GLU B 1 196 ? 10.688 -17.688 -18.547 1 95.5 196 GLU B C 1
ATOM 3408 O O . GLU B 1 196 ? 10.648 -18.109 -17.391 1 95.5 196 GLU B O 1
ATOM 3413 N N . VAL B 1 197 ? 9.75 -17 -19.109 1 97.38 197 VAL B N 1
ATOM 3414 C CA . VAL B 1 197 ? 8.484 -16.766 -18.438 1 97.38 197 VAL B CA 1
ATOM 3415 C C . VAL B 1 197 ? 7.508 -17.891 -18.766 1 97.38 197 VAL B C 1
ATOM 3417 O O . VAL B 1 197 ? 7.281 -18.203 -19.938 1 97.38 197 VAL B O 1
ATOM 3420 N N . LYS B 1 198 ? 6.984 -18.531 -17.766 1 98.19 198 LYS B N 1
ATOM 3421 C CA . LYS B 1 198 ? 5.938 -19.531 -17.922 1 98.19 198 LYS B CA 1
ATOM 3422 C C . LYS B 1 198 ? 4.59 -19 -17.438 1 98.19 198 LYS B C 1
ATOM 3424 O O . LYS B 1 198 ? 4.535 -18.172 -16.516 1 98.19 198 LYS B O 1
ATOM 3429 N N . ILE B 1 199 ? 3.6 -19.516 -18.047 1 98 199 ILE B N 1
ATOM 3430 C CA . ILE B 1 199 ? 2.236 -19.109 -17.75 1 98 199 ILE B CA 1
ATOM 3431 C C . ILE B 1 199 ? 1.361 -20.328 -17.5 1 98 199 ILE B C 1
ATOM 3433 O O . ILE B 1 199 ? 1.391 -21.281 -18.281 1 98 199 ILE B O 1
ATOM 3437 N N . ALA B 1 200 ? 0.63 -20.297 -16.391 1 98.12 200 ALA B N 1
ATOM 3438 C CA . ALA B 1 200 ? -0.323 -21.391 -16.172 1 98.12 200 ALA B CA 1
ATOM 3439 C C . ALA B 1 200 ? -1.346 -21.453 -17.297 1 98.12 200 ALA B C 1
ATOM 3441 O O . ALA B 1 200 ? -1.827 -20.422 -17.781 1 98.12 200 ALA B O 1
ATOM 3442 N N . GLU B 1 201 ? -1.682 -22.547 -17.719 1 95.81 201 GLU B N 1
ATOM 3443 C CA . GLU B 1 201 ? -2.617 -22.766 -18.812 1 95.81 201 GLU B CA 1
ATOM 3444 C C . GLU B 1 201 ? -3.996 -22.188 -18.484 1 95.81 201 GLU B C 1
ATOM 3446 O O . GLU B 1 201 ? -4.641 -21.578 -19.328 1 95.81 201 GLU B O 1
ATOM 3451 N N . GLN B 1 202 ? -4.398 -22.422 -17.297 1 95.56 202 GLN B N 1
ATOM 3452 C CA . GLN B 1 202 ? -5.73 -21.984 -16.891 1 95.56 202 GLN B CA 1
ATOM 3453 C C . GLN B 1 202 ? -5.656 -21.047 -15.688 1 95.56 202 GLN B C 1
ATOM 3455 O O . GLN B 1 202 ? -4.805 -21.219 -14.812 1 95.56 202 GLN B O 1
ATOM 3460 N N . ALA B 1 203 ? -6.531 -20.094 -15.781 1 97 203 ALA B N 1
ATOM 3461 C CA . ALA B 1 203 ? -6.777 -19.312 -14.578 1 97 203 ALA B CA 1
ATOM 3462 C C . ALA B 1 203 ? -7.625 -20.109 -13.578 1 97 203 ALA B C 1
ATOM 3464 O O . ALA B 1 203 ? -8.273 -21.094 -13.945 1 97 203 ALA B O 1
ATOM 3465 N N . PHE B 1 204 ? -7.547 -19.75 -12.375 1 97.38 204 PHE B N 1
ATOM 3466 C CA . PHE B 1 204 ? -8.398 -20.328 -11.344 1 97.38 204 PHE B CA 1
ATOM 3467 C C . PHE B 1 204 ? -9.141 -19.25 -10.57 1 97.38 204 PHE B C 1
ATOM 3469 O O . PHE B 1 204 ? -8.695 -18.094 -10.531 1 97.38 204 PHE B O 1
ATOM 3476 N N . ALA B 1 205 ? -10.258 -19.625 -10.023 1 96.62 205 ALA B N 1
ATOM 3477 C CA . ALA B 1 205 ? -11.008 -18.688 -9.203 1 96.62 205 ALA B CA 1
ATOM 3478 C C . ALA B 1 205 ? -10.344 -18.5 -7.84 1 96.62 205 ALA B C 1
ATOM 3480 O O . ALA B 1 205 ? -9.961 -19.469 -7.184 1 96.62 205 ALA B O 1
ATOM 3481 N N . MET B 1 206 ? -10.18 -17.219 -7.43 1 95.62 206 MET B N 1
ATOM 3482 C CA . MET B 1 206 ? -9.625 -16.891 -6.117 1 95.62 206 MET B CA 1
ATOM 3483 C C . MET B 1 206 ? -10.383 -17.609 -5.008 1 95.62 206 MET B C 1
ATOM 3485 O O . MET B 1 206 ? -9.789 -18.016 -4.008 1 95.62 206 MET B O 1
ATOM 3489 N N . SER B 1 207 ? -11.664 -17.797 -5.219 1 94.44 207 SER B N 1
ATOM 3490 C CA . SER B 1 207 ? -12.547 -18.391 -4.219 1 94.44 207 SER B CA 1
ATOM 3491 C C . SER B 1 207 ? -12.695 -19.906 -4.434 1 94.44 207 SER B C 1
ATOM 3493 O O . SER B 1 207 ? -13.547 -20.531 -3.811 1 94.44 207 SER B O 1
ATOM 3495 N N . ALA B 1 208 ? -11.914 -20.484 -5.316 1 95.69 208 ALA B N 1
ATOM 3496 C CA . ALA B 1 208 ? -12.008 -21.922 -5.562 1 95.69 208 ALA B CA 1
ATOM 3497 C C . ALA B 1 208 ? -11.578 -22.719 -4.332 1 95.69 208 ALA B C 1
ATOM 3499 O O . ALA B 1 208 ? -10.766 -22.25 -3.533 1 95.69 208 ALA B O 1
ATOM 3500 N N . PRO B 1 209 ? -12.117 -23.938 -4.254 1 96.25 209 PRO B N 1
ATOM 3501 C CA . PRO B 1 209 ? -11.734 -24.797 -3.129 1 96.25 209 PRO B CA 1
ATOM 3502 C C . PRO B 1 209 ? -10.227 -24.984 -3.021 1 96.25 209 PRO B C 1
ATOM 3504 O O . PRO B 1 209 ? -9.547 -25.188 -4.031 1 96.25 209 PRO B O 1
ATOM 3507 N N . GLY B 1 210 ? -9.734 -24.875 -1.808 1 96.19 210 GLY B N 1
ATOM 3508 C CA . GLY B 1 210 ? -8.32 -25.062 -1.548 1 96.19 210 GLY B CA 1
ATOM 3509 C C . GLY B 1 210 ? -7.578 -23.766 -1.298 1 96.19 210 GLY B C 1
ATOM 3510 O O . GLY B 1 210 ? -6.426 -23.766 -0.858 1 96.19 210 GLY B O 1
ATOM 3511 N N . ASP B 1 211 ? -8.258 -22.625 -1.612 1 97.5 211 ASP B N 1
ATOM 3512 C CA . ASP B 1 211 ? -7.691 -21.297 -1.34 1 97.5 211 ASP B CA 1
ATOM 3513 C C . ASP B 1 211 ? -6.273 -21.188 -1.901 1 97.5 211 ASP B C 1
ATOM 3515 O O . ASP B 1 211 ? -5.352 -20.781 -1.195 1 97.5 211 ASP B O 1
ATOM 3519 N N . GLN B 1 212 ? -6.188 -21.609 -3.188 1 98.06 212 GLN B N 1
ATOM 3520 C CA . GLN B 1 212 ? -4.895 -21.734 -3.85 1 98.06 212 GLN B CA 1
ATOM 3521 C C . GLN B 1 212 ? -4.145 -20.406 -3.852 1 98.06 212 GLN B C 1
ATOM 3523 O O . GLN B 1 212 ? -2.943 -20.375 -3.574 1 98.06 212 GLN B O 1
ATOM 3528 N N . PHE B 1 213 ? -4.797 -19.344 -4.156 1 98.69 213 PHE B N 1
ATOM 3529 C CA . PHE B 1 213 ? -4.16 -18.031 -4.266 1 98.69 213 PHE B CA 1
ATOM 3530 C C . PHE B 1 213 ? -3.498 -17.641 -2.953 1 98.69 213 PHE B C 1
ATOM 3532 O O . PHE B 1 213 ? -2.314 -17.297 -2.928 1 98.69 213 PHE B O 1
ATOM 3539 N N . THR B 1 214 ? -4.211 -17.719 -1.81 1 98.69 214 THR B N 1
ATOM 3540 C CA . THR B 1 214 ? -3.684 -17.391 -0.492 1 98.69 214 THR B CA 1
ATOM 3541 C C . THR B 1 214 ? -2.5 -18.281 -0.136 1 98.69 214 THR B C 1
ATOM 3543 O O . THR B 1 214 ? -1.473 -17.797 0.345 1 98.69 214 THR B O 1
ATOM 3546 N N . ARG B 1 215 ? -2.68 -19.531 -0.374 1 98.69 215 ARG B N 1
ATOM 3547 C CA . ARG B 1 215 ? -1.655 -20.484 0.006 1 98.69 215 ARG B CA 1
ATOM 3548 C C . ARG B 1 215 ? -0.362 -20.25 -0.765 1 98.69 215 ARG B C 1
ATOM 3550 O O . ARG B 1 215 ? 0.727 -20.281 -0.188 1 98.69 215 ARG B O 1
ATOM 3557 N N . GLU B 1 216 ? -0.475 -20 -2.072 1 98.69 216 GLU B N 1
ATOM 3558 C CA . GLU B 1 216 ? 0.717 -19.734 -2.871 1 98.69 216 GLU B CA 1
ATOM 3559 C C . GLU B 1 216 ? 1.444 -18.484 -2.373 1 98.69 216 GLU B C 1
ATOM 3561 O O . GLU B 1 216 ? 2.672 -18.484 -2.266 1 98.69 216 GLU B O 1
ATOM 3566 N N . LEU B 1 217 ? 0.712 -17.438 -2.088 1 98.88 217 LEU B N 1
ATOM 3567 C CA . LEU B 1 217 ? 1.313 -16.219 -1.574 1 98.88 217 LEU B CA 1
ATOM 3568 C C . LEU B 1 217 ? 1.991 -16.469 -0.23 1 98.88 217 LEU B C 1
ATOM 3570 O O . LEU B 1 217 ? 3.092 -15.969 0.016 1 98.88 217 LEU B O 1
ATOM 3574 N N . CYS B 1 218 ? 1.331 -17.219 0.61 1 98.88 218 CYS B N 1
ATOM 3575 C CA . CYS B 1 218 ? 1.913 -17.547 1.906 1 98.88 218 CYS B CA 1
ATOM 3576 C C . CYS B 1 218 ? 3.197 -18.344 1.739 1 98.88 218 CYS B C 1
ATOM 3578 O O . CYS B 1 218 ? 4.168 -18.141 2.467 1 98.88 218 CYS B O 1
ATOM 3580 N N . GLU B 1 219 ? 3.225 -19.266 0.808 1 98.81 219 GLU B N 1
ATOM 3581 C CA . GLU B 1 219 ? 4.43 -20.047 0.542 1 98.81 219 GLU B CA 1
ATOM 3582 C C . GLU B 1 219 ? 5.582 -19.141 0.108 1 98.81 219 GLU B C 1
ATOM 3584 O O . GLU B 1 219 ? 6.727 -19.344 0.527 1 98.81 219 GLU B O 1
ATOM 3589 N N . ILE B 1 220 ? 5.273 -18.203 -0.738 1 98.81 220 ILE B N 1
ATOM 3590 C CA . ILE B 1 220 ? 6.285 -17.234 -1.167 1 98.81 220 ILE B CA 1
ATOM 3591 C C . ILE B 1 220 ? 6.82 -16.469 0.043 1 98.81 220 ILE B C 1
ATOM 3593 O O . ILE B 1 220 ? 8.031 -16.328 0.2 1 98.81 220 ILE B O 1
ATOM 3597 N N . SER B 1 221 ? 5.918 -15.977 0.86 1 98.81 221 SER B N 1
ATOM 3598 C CA . SER B 1 221 ? 6.305 -15.25 2.064 1 98.81 221 SER B CA 1
ATOM 3599 C C . SER B 1 221 ? 7.215 -16.094 2.951 1 98.81 221 SER B C 1
ATOM 3601 O O . SER B 1 221 ? 8.258 -15.617 3.402 1 98.81 221 SER B O 1
ATOM 3603 N N . ILE B 1 222 ? 6.867 -17.312 3.148 1 98.69 222 ILE B N 1
ATOM 3604 C CA . ILE B 1 222 ? 7.57 -18.219 4.051 1 98.69 222 ILE B CA 1
ATOM 3605 C C . ILE B 1 222 ? 8.945 -18.547 3.484 1 98.69 222 ILE B C 1
ATOM 3607 O O . ILE B 1 222 ? 9.938 -18.562 4.219 1 98.69 222 ILE B O 1
ATOM 3611 N N . ARG B 1 223 ? 9.07 -18.781 2.191 1 97.94 223 ARG B N 1
ATOM 3612 C CA . ARG B 1 223 ? 10.336 -19.094 1.545 1 97.94 223 ARG B CA 1
ATOM 3613 C C . ARG B 1 223 ? 11.328 -17.953 1.711 1 97.94 223 ARG B C 1
ATOM 3615 O O . ARG B 1 223 ? 12.539 -18.172 1.787 1 97.94 223 ARG B O 1
ATOM 3622 N N . ASN B 1 224 ? 10.812 -16.734 1.815 1 98.12 224 ASN B N 1
ATOM 3623 C CA . ASN B 1 224 ? 11.672 -15.57 1.906 1 98.12 224 ASN B CA 1
ATOM 3624 C C . ASN B 1 224 ? 11.656 -14.969 3.311 1 98.12 224 ASN B C 1
ATOM 3626 O O . ASN B 1 224 ? 12.102 -13.836 3.51 1 98.12 224 ASN B O 1
ATOM 3630 N N . TRP B 1 225 ? 11.172 -15.703 4.258 1 98.5 225 TRP B N 1
ATOM 3631 C CA . TRP B 1 225 ? 10.844 -15.219 5.594 1 98.5 225 TRP B CA 1
ATOM 3632 C C . TRP B 1 225 ? 12.078 -14.609 6.262 1 98.5 225 TRP B C 1
ATOM 3634 O O . TRP B 1 225 ? 11.977 -13.594 6.953 1 98.5 225 TRP B O 1
ATOM 3644 N N . ASN B 1 226 ? 13.25 -15.164 6.043 1 98.06 226 ASN B N 1
ATOM 3645 C CA . ASN B 1 226 ? 14.477 -14.75 6.711 1 98.06 226 ASN B CA 1
ATOM 3646 C C . ASN B 1 226 ? 15.492 -14.18 5.727 1 98.06 226 ASN B C 1
ATOM 3648 O O . ASN B 1 226 ? 16.672 -14.078 6.039 1 98.06 226 ASN B O 1
ATOM 3652 N N . TYR B 1 227 ? 15.023 -13.844 4.543 1 96.5 227 TYR B N 1
ATOM 3653 C CA . TYR B 1 227 ? 15.945 -13.328 3.533 1 96.5 227 TYR B CA 1
ATOM 3654 C C . TYR B 1 227 ? 16.609 -12.047 4.004 1 96.5 227 TYR B C 1
ATOM 3656 O O . TYR B 1 227 ? 15.945 -11.125 4.48 1 96.5 227 TYR B O 1
ATOM 3664 N N . GLN B 1 228 ? 18 -11.914 4.039 1 87.88 228 GLN B N 1
ATOM 3665 C CA . GLN B 1 228 ? 18.766 -10.719 4.363 1 87.88 228 GLN B CA 1
ATOM 3666 C C . GLN B 1 228 ? 20 -10.594 3.469 1 87.88 228 GLN B C 1
ATOM 3668 O O . GLN B 1 228 ? 21.125 -10.711 3.941 1 87.88 228 GLN B O 1
ATOM 3673 N N . SER B 1 229 ? 19.922 -10.742 2.09 1 76.75 229 SER B N 1
ATOM 3674 C CA . SER B 1 229 ? 21.156 -10.812 1.311 1 76.75 229 SER B CA 1
ATOM 3675 C C . SER B 1 229 ? 21.906 -9.484 1.347 1 76.75 229 SER B C 1
ATOM 3677 O O . SER B 1 229 ? 21.297 -8.43 1.576 1 76.75 229 SER B O 1
#